Protein 3Q4T (pdb70)

InterPro domains:
  IPR000333 Ser/Thr protein kinase, TGFB receptor [PR00653] (23-42)
  IPR000333 Ser/Thr protein kinase, TGFB receptor [PR00653] (70-88)
  IPR000333 Ser/Thr protein kinase, TGFB receptor [PR00653] (91-114)
  IPR000333 Ser/Thr protein kinase, TGFB receptor [PR00653] (331-352)
  IPR000333 Ser/Thr protein kinase, TGFB receptor [PR00653] (450-469)
  IPR000333 Ser/Thr protein kinase, TGFB receptor [PR00653] (490-512)
  IPR000333 Ser/Thr protein kinase, TGFB receptor [PTHR23255] (9-484)
  IPR000719 Protein kinase domain [PF00069] (200-472)
  IPR000719 Protein kinase domain [PS50011] (192-485)
  IPR000719 Protein kinase domain [SM00220] (192-485)
  IPR008271 Serine/threonine-protein kinase, active site [PS00108] (318-330)
  IPR011009 Protein kinase-like domain superfamily [SSF56112] (180-476)
  IPR045860 Snake toxin-like superfamily [G3DSA:2.10.60.10] (20-118)
  IPR045860 Snake toxin-like superfamily [SSF57302] (26-120)

GO terms:
  GO:0001649 osteoblast differentiation (P, IDA)
  GO:0016361 activin receptor activity, type I (F, IDA)
  GO:0016362 activin receptor activity, type II (F, IDA)
  GO:0001934 positive regulation of protein phosphorylation (P, IMP)
  GO:0030509 BMP signaling pathway (P, IMP)
  GO:0005737 cytoplasm (C, IDA)
  GO:0045648 positive regulation of erythrocyte differentiation (P, IDA)
  GO:0017002 activin receptor activity (F, IDA)
  GO:0032927 positive regulation of activin receptor signaling pathway (P, IDA)
  GO:0005515 protein binding (F, IPI)
  GO:0048185 activin binding (F, IPI)
  GO:0004675 transmembrane receptor protein serine/threonine kinase activity (F, EXP)
  GO:0004675 transmembrane receptor protein serine/threonine kinase activity (F, TAS)
  GO:0005886 plasma membrane (C, TAS)
  GO:0007178 cell surface receptor protein serine/threonine kinase signaling pathway (P, TAS)
  GO:0004674 protein serine/threonine kinase activity (F, EXP)
  GO:0034673 inhibin-betaglycan-ActRII complex (C, IDA)
  GO:0015026 coreceptor activity (F, IDA)
  GO:0030509 BMP signaling pathway (P, IDA)
  GO:0045669 positive regulation of osteoblast differentiation (P, IMP)

Structure (mmCIF, N/CA/C/O backbone):
data_3Q4T
#
_entry.id   3Q4T
#
_cell.length_a   110.100
_cell.length_b   110.100
_cell.length_c   206.911
_cell.angle_alpha   90.00
_cell.angle_beta   90.00
_cell.angle_gamma   120.00
#
_symmetry.space_group_name_H-M   'P 65 2 2'
#
loop_
_entity.id
_entity.type
_entity.pdbx_description
1 polymer 'Activin receptor type-2A'
2 non-polymer 6-[4-(2-piperidin-1-ylethoxy)phenyl]-3-pyridin-4-ylpyrazolo[1,5-a]pyrimidine
3 non-polymer 'SULFATE ION'
4 non-polymer 1,2-ETHANEDIOL
5 non-polymer 'TETRAETHYLENE GLYCOL'
6 water water
#
loop_
_atom_site.group_PDB
_atom_site.id
_atom_site.type_symbol
_atom_site.label_atom_id
_atom_site.label_alt_id
_atom_site.label_comp_id
_atom_site.label_asym_id
_atom_site.label_entity_id
_atom_site.label_seq_id
_atom_site.pdbx_PDB_ins_code
_atom_site.Cartn_x
_atom_site.Cartn_y
_atom_site.Cartn_z
_atom_site.occupancy
_atom_site.B_iso_or_equiv
_atom_site.auth_seq_id
_atom_site.auth_comp_id
_atom_site.auth_asym_id
_atom_site.auth_atom_id
_atom_site.pdbx_PDB_model_num
ATOM 1 N N . LEU A 1 14 ? -47.338 44.067 -24.866 1.00 68.03 -10 LEU A N 1
ATOM 2 C CA . LEU A 1 14 ? -47.685 44.903 -26.059 1.00 67.65 -10 LEU A CA 1
ATOM 3 C C . LEU A 1 14 ? -47.114 46.326 -25.946 1.00 63.39 -10 LEU A C 1
ATOM 4 O O . LEU A 1 14 ? -47.476 47.214 -26.727 1.00 67.10 -10 LEU A O 1
ATOM 6 N N . GLY A 1 15 ? -46.236 46.540 -24.967 1.00 56.83 -9 GLY A N 1
ATOM 7 C CA . GLY A 1 15 ? -45.742 47.883 -24.641 1.00 48.23 -9 GLY A CA 1
ATOM 8 C C . GLY A 1 15 ? -44.333 48.100 -25.141 1.00 39.55 -9 GLY A C 1
ATOM 9 O O . GLY A 1 15 ? -43.387 47.820 -24.434 1.00 32.66 -9 GLY A O 1
ATOM 10 N N . THR A 1 16 ? -44.198 48.563 -26.378 1.00 33.81 -8 THR A N 1
ATOM 11 C CA . THR A 1 16 ? -42.888 48.951 -26.930 1.00 32.83 -8 THR A CA 1
ATOM 12 C C . THR A 1 16 ? -42.590 50.444 -26.681 1.00 29.46 -8 THR A C 1
ATOM 13 O O . THR A 1 16 ? -41.434 50.877 -26.855 1.00 28.45 -8 THR A O 1
ATOM 17 N N . GLU A 1 17 ? -43.630 51.223 -26.344 1.00 20.53 -7 GLU A N 1
ATOM 18 C CA . GLU A 1 17 ? -43.490 52.645 -26.067 1.00 19.99 -7 GLU A CA 1
ATOM 19 C C . GLU A 1 17 ? -43.048 52.898 -24.665 1.00 19.05 -7 GLU A C 1
ATOM 20 O O . GLU A 1 17 ? -43.576 52.294 -23.753 1.00 22.24 -7 GLU A O 1
ATOM 26 N N . ASN A 1 18 ? -42.072 53.798 -24.507 1.00 17.29 -6 ASN A N 1
ATOM 27 C CA . ASN A 1 18 ? -41.609 54.218 -23.203 1.00 17.08 -6 ASN A CA 1
ATOM 28 C C . ASN A 1 18 ? -41.793 55.723 -23.000 1.00 13.43 -6 ASN A C 1
ATOM 29 O O . ASN A 1 18 ? -41.851 56.503 -23.958 1.00 21.12 -6 ASN A O 1
ATOM 34 N N . LEU A 1 19 ? -41.874 56.114 -21.733 1.00 16.61 -5 LEU A N 1
ATOM 35 C CA . LEU A 1 19 ? -41.639 57.507 -21.318 1.00 18.54 -5 LEU A CA 1
ATOM 36 C C . LEU A 1 19 ? -40.132 57.614 -21.093 1.00 19.21 -5 LEU A C 1
ATOM 37 O O . LEU A 1 19 ? -39.431 56.591 -21.022 1.00 20.54 -5 LEU A O 1
ATOM 42 N N . TYR A 1 20 ? -39.630 58.835 -21.012 1.00 17.91 -4 TYR A N 1
ATOM 43 C CA . TYR A 1 20 ? -38.226 59.044 -20.814 1.00 21.67 -4 TYR A CA 1
ATOM 44 C C . TYR A 1 20 ? -38.015 60.034 -19.678 1.00 18.40 -4 TYR A C 1
ATOM 45 O O . TYR A 1 20 ? -38.728 61.025 -19.560 1.00 18.03 -4 TYR A O 1
ATOM 54 N N . PHE A 1 21 ? -37.063 59.683 -18.828 1.00 20.27 -3 PHE A N 1
ATOM 55 C CA . PHE A 1 21 ? -36.645 60.492 -17.709 1.00 22.43 -3 PHE A CA 1
ATOM 56 C C . PHE A 1 21 ? -35.121 60.580 -17.757 1.00 20.04 -3 PHE A C 1
ATOM 57 O O . PHE A 1 21 ? -34.456 59.560 -17.581 1.00 22.19 -3 PHE A O 1
ATOM 65 N N . GLN A 1 22 ? -34.566 61.771 -18.021 1.00 25.32 -2 GLN A N 1
ATOM 66 C CA . GLN A 1 22 ? -33.090 61.942 -18.184 1.00 25.77 -2 GLN A CA 1
ATOM 67 C C . GLN A 1 22 ? -32.514 61.003 -19.230 1.00 26.33 -2 GLN A C 1
ATOM 68 O O . GLN A 1 22 ? -31.551 60.267 -19.005 1.00 24.75 -2 GLN A O 1
ATOM 74 N N . SER A 1 23 ? -33.183 60.978 -20.375 1.00 25.49 -1 SER A N 1
ATOM 75 C CA . SER A 1 23 ? -32.777 60.148 -21.500 1.00 24.94 -1 SER A CA 1
ATOM 76 C C . SER A 1 23 ? -32.904 58.643 -21.263 1.00 24.48 -1 SER A C 1
ATOM 77 O O . SER A 1 23 ? -32.591 57.879 -22.159 1.00 27.40 -1 SER A O 1
ATOM 80 N N . MET A 1 24 ? -33.375 58.208 -20.091 1.00 24.52 0 MET A N 1
ATOM 81 C CA . MET A 1 24 ? -33.548 56.778 -19.813 1.00 18.63 0 MET A CA 1
ATOM 82 C C . MET A 1 24 ? -35.018 56.322 -19.961 1.00 18.00 0 MET A C 1
ATOM 83 O O . MET A 1 24 ? -35.919 57.040 -19.566 1.00 19.22 0 MET A O 1
ATOM 88 N N . PRO A 1 25 ? -35.248 55.114 -20.487 1.00 22.91 191 PRO A N 1
ATOM 89 C CA . PRO A 1 25 ? -36.609 54.629 -20.694 1.00 20.38 191 PRO A CA 1
ATOM 90 C C . PRO A 1 25 ? -37.294 54.274 -19.376 1.00 18.96 191 PRO A C 1
ATOM 91 O O . PRO A 1 25 ? -36.666 53.731 -18.468 1.00 20.11 191 PRO A O 1
ATOM 95 N N . LEU A 1 26 ? -38.574 54.612 -19.280 1.00 19.30 192 LEU A N 1
ATOM 96 C CA . LEU A 1 26 ? -39.367 54.345 -18.084 1.00 19.56 192 LEU A CA 1
ATOM 97 C C . LEU A 1 26 ? -40.757 53.885 -18.474 1.00 17.91 192 LEU A C 1
ATOM 98 O O . LEU A 1 26 ? -41.333 54.392 -19.424 1.00 17.61 192 LEU A O 1
ATOM 103 N N . GLN A 1 27 ? -41.281 52.880 -17.779 1.00 19.28 193 GLN A N 1
ATOM 104 C CA . GLN A 1 27 ? -42.663 52.456 -17.978 1.00 15.99 193 GLN A CA 1
ATOM 105 C C . GLN A 1 27 ? -43.419 52.467 -16.669 1.00 18.35 193 GLN A C 1
ATOM 106 O O . GLN A 1 27 ? -42.947 51.956 -15.675 1.00 19.02 193 GLN A O 1
ATOM 112 N N . LEU A 1 28 ? -44.602 53.067 -16.684 1.00 17.98 194 LEU A N 1
ATOM 113 C CA . LEU A 1 28 ? -45.455 53.078 -15.522 1.00 19.01 194 LEU A CA 1
ATOM 114 C C . LEU A 1 28 ? -46.081 51.698 -15.356 1.00 19.94 194 LEU A C 1
ATOM 115 O O . LEU A 1 28 ? -46.440 51.048 -16.336 1.00 23.20 194 LEU A O 1
ATOM 120 N N . LEU A 1 29 ? -46.174 51.224 -14.136 1.00 21.49 195 LEU A N 1
ATOM 121 C CA A LEU A 1 29 ? -46.807 49.926 -13.853 0.50 22.94 195 LEU A CA 1
ATOM 122 C CA B LEU A 1 29 ? -46.813 49.927 -13.874 0.50 22.21 195 LEU A CA 1
ATOM 123 C C . LEU A 1 29 ? -48.196 50.134 -13.255 1.00 26.03 195 LEU A C 1
ATOM 124 O O . LEU A 1 29 ? -49.229 49.932 -13.920 1.00 27.48 195 LEU A O 1
ATOM 133 N N . GLU A 1 30 ? -48.243 50.589 -12.011 1.00 21.24 196 GLU A N 1
ATOM 134 C CA . GLU A 1 30 ? -49.525 50.683 -11.335 1.00 22.59 196 GLU A CA 1
ATOM 135 C C . GLU A 1 30 ? -49.451 51.740 -10.261 1.00 19.18 196 GLU A C 1
ATOM 136 O O . GLU A 1 30 ? -48.376 52.005 -9.671 1.00 16.46 196 GLU A O 1
ATOM 142 N N . VAL A 1 31 ? -50.583 52.387 -10.037 1.00 17.80 197 VAL A N 1
ATOM 143 C CA . VAL A 1 31 ? -50.691 53.383 -8.995 1.00 22.02 197 VAL A CA 1
ATOM 144 C C . VAL A 1 31 ? -50.817 52.589 -7.695 1.00 25.33 197 VAL A C 1
ATOM 145 O O . VAL A 1 31 ? -51.704 51.772 -7.581 1.00 27.44 197 VAL A O 1
ATOM 149 N N . LYS A 1 32 ? -49.950 52.879 -6.727 1.00 28.44 198 LYS A N 1
ATOM 150 C CA . LYS A 1 32 ? -49.829 52.077 -5.480 1.00 27.74 198 LYS A CA 1
ATOM 151 C C . LYS A 1 32 ? -50.282 52.863 -4.253 1.00 29.07 198 LYS A C 1
ATOM 152 O O . LYS A 1 32 ? -50.701 52.275 -3.275 1.00 33.07 198 LYS A O 1
ATOM 158 N N . ALA A 1 33 ? -50.168 54.184 -4.284 1.00 31.82 199 ALA A N 1
ATOM 159 C CA . ALA A 1 33 ? -50.493 54.996 -3.108 1.00 37.33 199 ALA A CA 1
ATOM 160 C C . ALA A 1 33 ? -50.981 56.375 -3.512 1.00 37.52 199 ALA A C 1
ATOM 161 O O . ALA A 1 33 ? -50.688 56.862 -4.634 1.00 33.33 199 ALA A O 1
ATOM 163 N N . ARG A 1 34 ? -51.744 56.971 -2.590 1.00 33.60 200 ARG A N 1
ATOM 164 C CA . ARG A 1 34 ? -52.367 58.254 -2.768 1.00 41.99 200 ARG A CA 1
ATOM 165 C C . ARG A 1 34 ? -51.711 59.154 -1.745 1.00 44.53 200 ARG A C 1
ATOM 166 O O . ARG A 1 34 ? -51.877 58.980 -0.529 1.00 47.24 200 ARG A O 1
ATOM 174 N N . GLY A 1 35 ? -50.915 60.084 -2.225 1.00 45.52 201 GLY A N 1
ATOM 175 C CA . GLY A 1 35 ? -50.231 60.994 -1.335 1.00 48.43 201 GLY A CA 1
ATOM 176 C C . GLY A 1 35 ? -51.202 62.063 -0.893 1.00 47.15 201 GLY A C 1
ATOM 177 O O . GLY A 1 35 ? -52.284 62.245 -1.477 1.00 41.77 201 GLY A O 1
ATOM 178 N N . ARG A 1 36 ? -50.806 62.770 0.152 1.00 50.12 202 ARG A N 1
ATOM 179 C CA . ARG A 1 36 ? -51.432 64.034 0.481 1.00 52.83 202 ARG A CA 1
ATOM 180 C C . ARG A 1 36 ? -51.503 64.882 -0.799 1.00 50.26 202 ARG A C 1
ATOM 181 O O . ARG A 1 36 ? -52.558 65.457 -1.126 1.00 47.71 202 ARG A O 1
ATOM 189 N N . PHE A 1 37 ? -50.375 64.895 -1.536 1.00 43.89 203 PHE A N 1
ATOM 190 C CA . PHE A 1 37 ? -50.143 65.831 -2.637 1.00 39.36 203 PHE A CA 1
ATOM 191 C C . PHE A 1 37 ? -49.925 65.244 -4.041 1.00 40.04 203 PHE A C 1
ATOM 192 O O . PHE A 1 37 ? -50.033 65.967 -5.023 1.00 38.91 203 PHE A O 1
ATOM 200 N N . GLY A 1 38 ? -49.598 63.967 -4.151 1.00 37.42 204 GLY A N 1
ATOM 201 C CA . GLY A 1 38 ? -49.605 63.312 -5.462 1.00 37.44 204 GLY A CA 1
ATOM 202 C C . GLY A 1 38 ? -49.984 61.846 -5.376 1.00 32.32 204 GLY A C 1
ATOM 203 O O . GLY A 1 38 ? -50.134 61.324 -4.262 1.00 28.22 204 GLY A O 1
ATOM 204 N N . CYS A 1 39 ? -50.176 61.211 -6.545 1.00 24.08 205 CYS A N 1
ATOM 205 C CA A CYS A 1 39 ? -50.307 59.777 -6.609 0.50 20.70 205 CYS A CA 1
ATOM 206 C CA B CYS A 1 39 ? -50.318 59.774 -6.660 0.50 20.88 205 CYS A CA 1
ATOM 207 C C . CYS A 1 39 ? -48.921 59.215 -6.805 1.00 22.24 205 CYS A C 1
ATOM 208 O O . CYS A 1 39 ? -48.090 59.848 -7.418 1.00 22.34 205 CYS A O 1
ATOM 213 N N . VAL A 1 40 ? -48.681 58.035 -6.243 1.00 18.92 206 VAL A N 1
ATOM 214 C CA . VAL A 1 40 ? -47.413 57.338 -6.331 1.00 21.94 206 VAL A CA 1
ATOM 215 C C . VAL A 1 40 ? -47.535 56.083 -7.215 1.00 20.49 206 VAL A C 1
ATOM 216 O O . VAL A 1 40 ? -48.311 55.157 -6.935 1.00 18.72 206 VAL A O 1
ATOM 220 N N . TRP A 1 41 ? -46.717 56.038 -8.253 1.00 19.80 207 TRP A N 1
ATOM 221 C CA . TRP A 1 41 ? -46.714 54.902 -9.192 1.00 18.74 207 TRP A CA 1
ATOM 222 C C . TRP A 1 41 ? -45.521 54.045 -8.924 1.00 17.53 207 TRP A C 1
ATOM 223 O O . TRP A 1 41 ? -44.418 54.581 -8.716 1.00 16.34 207 TRP A O 1
ATOM 234 N N . LYS A 1 42 ? -45.711 52.739 -8.972 1.00 17.45 208 LYS A N 1
ATOM 235 C CA . LYS A 1 42 ? -44.596 51.804 -9.181 1.00 16.89 208 LYS A CA 1
ATOM 236 C C . LYS A 1 42 ? -44.256 51.897 -10.672 1.00 17.61 208 LYS A C 1
ATOM 237 O O . LYS A 1 42 ? -45.165 51.935 -11.520 1.00 18.06 208 LYS A O 1
ATOM 243 N N . ALA A 1 43 ? -42.986 51.983 -11.002 1.00 16.31 209 ALA A N 1
ATOM 244 C CA . ALA A 1 43 ? -42.579 52.127 -12.394 1.00 14.59 209 ALA A CA 1
ATOM 245 C C . ALA A 1 43 ? -41.290 51.368 -12.558 1.00 15.97 209 ALA A C 1
ATOM 246 O O . ALA A 1 43 ? -40.656 51.053 -11.578 1.00 15.88 209 ALA A O 1
ATOM 248 N N . GLN A 1 44 ? -40.892 51.118 -13.798 1.00 14.95 210 GLN A N 1
ATOM 249 C CA . GLN A 1 44 ? -39.615 50.563 -14.078 1.00 16.95 210 GLN A CA 1
ATOM 250 C C . GLN A 1 44 ? -38.809 51.627 -14.837 1.00 16.46 210 GLN A C 1
ATOM 251 O O . GLN A 1 44 ? -39.176 52.051 -15.926 1.00 17.03 210 GLN A O 1
ATOM 257 N N . LEU A 1 45 ? -37.656 51.955 -14.289 1.00 21.60 211 LEU A N 1
ATOM 258 C CA . LEU A 1 45 ? -36.725 52.856 -14.947 1.00 17.30 211 LEU A CA 1
ATOM 259 C C . LEU A 1 45 ? -35.472 52.028 -15.287 1.00 24.81 211 LEU A C 1
ATOM 260 O O . LEU A 1 45 ? -34.831 51.424 -14.407 1.00 20.78 211 LEU A O 1
ATOM 265 N N . LEU A 1 46 ? -35.133 52.005 -16.560 1.00 24.14 212 LEU A N 1
ATOM 266 C CA . LEU A 1 46 ? -34.146 51.058 -17.084 1.00 29.28 212 LEU A CA 1
ATOM 267 C C . LEU A 1 46 ? -34.538 49.654 -16.656 1.00 28.75 212 LEU A C 1
ATOM 268 O O . LEU A 1 46 ? -35.564 49.131 -17.132 1.00 27.50 212 LEU A O 1
ATOM 273 N N . ASN A 1 47 ? -33.758 49.066 -15.758 1.00 29.49 213 ASN A N 1
ATOM 274 C CA . ASN A 1 47 ? -33.973 47.709 -15.299 1.00 34.15 213 ASN A CA 1
ATOM 275 C C . ASN A 1 47 ? -34.212 47.617 -13.791 1.00 34.58 213 ASN A C 1
ATOM 276 O O . ASN A 1 47 ? -33.965 46.594 -13.171 1.00 34.52 213 ASN A O 1
ATOM 281 N N . GLU A 1 48 ? -34.713 48.693 -13.208 1.00 31.29 214 GLU A N 1
ATOM 282 C CA . GLU A 1 48 ? -34.980 48.732 -11.781 1.00 30.74 214 GLU A CA 1
ATOM 283 C C . GLU A 1 48 ? -36.358 49.317 -11.537 1.00 23.02 214 GLU A C 1
ATOM 284 O O . GLU A 1 48 ? -36.827 50.131 -12.314 1.00 22.73 214 GLU A O 1
ATOM 290 N N . TYR A 1 49 ? -37.004 48.897 -10.447 1.00 25.90 215 TYR A N 1
ATOM 291 C CA . TYR A 1 49 ? -38.269 49.495 -10.066 1.00 22.28 215 TYR A CA 1
ATOM 292 C C . TYR A 1 49 ? -37.992 50.795 -9.305 1.00 25.42 215 TYR A C 1
ATOM 293 O O . TYR A 1 49 ? -37.108 50.888 -8.435 1.00 25.01 215 TYR A O 1
ATOM 302 N N . VAL A 1 50 ? -38.769 51.804 -9.618 1.00 18.51 216 VAL A N 1
ATOM 303 C CA . VAL A 1 50 ? -38.733 53.055 -8.879 1.00 17.75 216 VAL A CA 1
ATOM 304 C C . VAL A 1 50 ? -40.159 53.540 -8.573 1.00 14.02 216 VAL A C 1
ATOM 305 O O . VAL A 1 50 ? -41.093 52.992 -9.096 1.00 20.02 216 VAL A O 1
ATOM 309 N N . ALA A 1 51 ? -40.287 54.550 -7.714 1.00 18.05 217 ALA A N 1
ATOM 310 C CA . ALA A 1 51 ? -41.564 55.200 -7.429 1.00 16.36 217 ALA A CA 1
ATOM 311 C C . ALA A 1 51 ? -41.559 56.559 -8.119 1.00 18.00 217 ALA A C 1
ATOM 312 O O . ALA A 1 51 ? -40.632 57.338 -7.916 1.00 20.73 217 ALA A O 1
ATOM 314 N N . VAL A 1 52 ? -42.623 56.857 -8.867 1.00 17.79 218 VAL A N 1
ATOM 315 C CA . VAL A 1 52 ? -42.836 58.156 -9.492 1.00 15.48 218 VAL A CA 1
ATOM 316 C C . VAL A 1 52 ? -44.022 58.800 -8.854 1.00 17.71 218 VAL A C 1
ATOM 317 O O . VAL A 1 52 ? -45.147 58.314 -8.994 1.00 21.51 218 VAL A O 1
ATOM 321 N N . LYS A 1 53 ? -43.766 59.885 -8.121 1.00 18.75 219 LYS A N 1
ATOM 322 C CA . LYS A 1 53 ? -44.818 60.616 -7.466 1.00 19.23 219 LYS A CA 1
ATOM 323 C C . LYS A 1 53 ? -45.188 61.783 -8.372 1.00 19.02 219 LYS A C 1
ATOM 324 O O . LYS A 1 53 ? -44.345 62.577 -8.762 1.00 17.47 219 LYS A O 1
ATOM 330 N N . ILE A 1 54 ? -46.454 61.813 -8.775 1.00 18.37 220 ILE A N 1
ATOM 331 C CA . ILE A 1 54 ? -46.959 62.789 -9.705 1.00 19.34 220 ILE A CA 1
ATOM 332 C C . ILE A 1 54 ? -47.927 63.718 -8.997 1.00 24.85 220 ILE A C 1
ATOM 333 O O . ILE A 1 54 ? -48.909 63.241 -8.384 1.00 22.29 220 ILE A O 1
ATOM 338 N N . PHE A 1 55 ? -47.613 65.015 -9.050 1.00 19.92 221 PHE A N 1
ATOM 339 C CA . PHE A 1 55 ? -48.361 66.074 -8.406 1.00 21.85 221 PHE A CA 1
ATOM 340 C C . PHE A 1 55 ? -49.077 66.857 -9.503 1.00 27.70 221 PHE A C 1
ATOM 341 O O . PHE A 1 55 ? -48.498 67.110 -10.565 1.00 28.32 221 PHE A O 1
ATOM 349 N N . PRO A 1 56 ? -50.338 67.248 -9.267 1.00 26.50 222 PRO A N 1
ATOM 350 C CA . PRO A 1 56 ? -50.910 68.233 -10.187 1.00 29.75 222 PRO A CA 1
ATOM 351 C C . PRO A 1 56 ? -50.240 69.574 -9.984 1.00 31.18 222 PRO A C 1
ATOM 352 O O . PRO A 1 56 ? -49.713 69.837 -8.899 1.00 27.69 222 PRO A O 1
ATOM 356 N N . ILE A 1 57 ? -50.328 70.429 -10.992 1.00 32.11 223 ILE A N 1
ATOM 357 C CA . ILE A 1 57 ? -49.707 71.767 -10.989 1.00 31.67 223 ILE A CA 1
ATOM 358 C C . ILE A 1 57 ? -50.128 72.653 -9.809 1.00 36.82 223 ILE A C 1
ATOM 359 O O . ILE A 1 57 ? -49.319 73.428 -9.261 1.00 34.75 223 ILE A O 1
ATOM 364 N N . GLN A 1 58 ? -51.362 72.487 -9.359 1.00 37.10 224 GLN A N 1
ATOM 365 C CA . GLN A 1 58 ? -51.853 73.253 -8.207 1.00 39.51 224 GLN A CA 1
ATOM 366 C C . GLN A 1 58 ? -51.144 72.916 -6.896 1.00 35.42 224 GLN A C 1
ATOM 367 O O . GLN A 1 58 ? -51.166 73.719 -5.951 1.00 32.98 224 GLN A O 1
ATOM 373 N N . ASP A 1 59 ? -50.525 71.740 -6.821 1.00 31.21 225 ASP A N 1
ATOM 374 C CA A ASP A 1 59 ? -49.668 71.355 -5.692 0.60 31.75 225 ASP A CA 1
ATOM 375 C CA B ASP A 1 59 ? -49.667 71.466 -5.661 0.40 32.06 225 ASP A CA 1
ATOM 376 C C . ASP A 1 59 ? -48.167 71.548 -5.955 1.00 32.04 225 ASP A C 1
ATOM 377 O O . ASP A 1 59 ? -47.326 70.797 -5.384 1.00 24.93 225 ASP A O 1
ATOM 386 N N . LYS A 1 60 ? -47.822 72.519 -6.796 1.00 28.57 226 LYS A N 1
ATOM 387 C CA . LYS A 1 60 ? -46.416 72.828 -7.116 1.00 27.04 226 LYS A CA 1
ATOM 388 C C . LYS A 1 60 ? -45.598 73.183 -5.892 1.00 30.78 226 LYS A C 1
ATOM 389 O O . LYS A 1 60 ? -44.393 72.878 -5.835 1.00 29.74 226 LYS A O 1
ATOM 395 N N . GLN A 1 61 ? -46.234 73.808 -4.909 1.00 27.06 227 GLN A N 1
ATOM 396 C CA . GLN A 1 61 ? -45.510 74.258 -3.714 1.00 29.56 227 GLN A CA 1
ATOM 397 C C . GLN A 1 61 ? -44.946 73.093 -2.913 1.00 26.14 227 GLN A C 1
ATOM 398 O O . GLN A 1 61 ? -43.830 73.182 -2.400 1.00 24.82 227 GLN A O 1
ATOM 404 N N . SER A 1 62 ? -45.711 72.006 -2.813 1.00 22.58 228 SER A N 1
ATOM 405 C CA . SER A 1 62 ? -45.288 70.833 -2.065 1.00 24.69 228 SER A CA 1
ATOM 406 C C . SER A 1 62 ? -44.234 70.024 -2.824 1.00 18.48 228 SER A C 1
ATOM 407 O O . SER A 1 62 ? -43.298 69.539 -2.224 1.00 19.31 228 SER A O 1
ATOM 410 N N . TRP A 1 63 ? -44.429 69.861 -4.128 1.00 18.22 229 TRP A N 1
ATOM 411 C CA . TRP A 1 63 ? -43.408 69.308 -4.999 1.00 19.29 229 TRP A CA 1
ATOM 412 C C . TRP A 1 63 ? -42.098 70.061 -4.887 1.00 22.23 229 TRP A C 1
ATOM 413 O O . TRP A 1 63 ? -41.052 69.462 -4.649 1.00 20.49 229 TRP A O 1
ATOM 424 N N . GLN A 1 64 ? -42.164 71.379 -5.016 1.00 22.30 230 GLN A N 1
ATOM 425 C CA . GLN A 1 64 ? -40.976 72.238 -4.859 1.00 19.05 230 GLN A CA 1
ATOM 426 C C . GLN A 1 64 ? -40.288 72.116 -3.498 1.00 23.19 230 GLN A C 1
ATOM 427 O O . GLN A 1 64 ? -39.039 72.059 -3.394 1.00 18.17 230 GLN A O 1
ATOM 433 N N . ASN A 1 65 ? -41.106 72.063 -2.457 1.00 21.25 231 ASN A N 1
ATOM 434 C CA . ASN A 1 65 ? -40.621 71.854 -1.113 1.00 22.66 231 ASN A CA 1
ATOM 435 C C . ASN A 1 65 ? -39.876 70.513 -0.974 1.00 19.25 231 ASN A C 1
ATOM 436 O O . ASN A 1 65 ? -38.771 70.475 -0.491 1.00 20.58 231 ASN A O 1
ATOM 441 N N . GLU A 1 66 ? -40.458 69.436 -1.447 1.00 19.18 232 GLU A N 1
ATOM 442 C CA . GLU A 1 66 ? -39.806 68.149 -1.336 1.00 23.18 232 GLU A CA 1
ATOM 443 C C . GLU A 1 66 ? -38.469 68.061 -2.144 1.00 20.41 232 GLU A C 1
ATOM 444 O O . GLU A 1 66 ? -37.420 67.553 -1.652 1.00 20.01 232 GLU A O 1
ATOM 450 N N . TYR A 1 67 ? -38.504 68.635 -3.344 1.00 19.04 233 TYR A N 1
ATOM 451 C CA . TYR A 1 67 ? -37.326 68.806 -4.195 1.00 20.04 233 TYR A CA 1
ATOM 452 C C . TYR A 1 67 ? -36.235 69.648 -3.499 1.00 21.52 233 TYR A C 1
ATOM 453 O O . TYR A 1 67 ? -35.069 69.262 -3.441 1.00 16.73 233 TYR A O 1
ATOM 462 N N . GLU A 1 68 ? -36.617 70.767 -2.922 1.00 18.66 234 GLU A N 1
ATOM 463 C CA . GLU A 1 68 ? -35.681 71.569 -2.161 1.00 21.55 234 GLU A CA 1
ATOM 464 C C . GLU A 1 68 ? -35.091 70.816 -0.991 1.00 21.55 234 GLU A C 1
ATOM 465 O O . GLU A 1 68 ? -33.881 70.858 -0.767 1.00 23.99 234 GLU A O 1
ATOM 471 N N . VAL A 1 69 ? -35.930 70.103 -0.247 1.00 20.14 235 VAL A N 1
ATOM 472 C CA . VAL A 1 69 ? -35.414 69.356 0.897 1.00 19.32 235 VAL A CA 1
ATOM 473 C C . VAL A 1 69 ? -34.442 68.288 0.425 1.00 18.22 235 VAL A C 1
ATOM 474 O O . VAL A 1 69 ? -33.350 68.143 0.962 1.00 23.62 235 VAL A O 1
ATOM 478 N N . TYR A 1 70 ? -34.800 67.551 -0.618 1.00 19.36 236 TYR A N 1
ATOM 479 C CA . TYR A 1 70 ? -33.913 66.531 -1.074 1.00 18.75 236 TYR A CA 1
ATOM 480 C C . TYR A 1 70 ? -32.670 67.124 -1.699 1.00 19.36 236 TYR A C 1
ATOM 481 O O . TYR A 1 70 ? -31.687 66.414 -1.888 1.00 26.63 236 TYR A O 1
ATOM 490 N N . SER A 1 71 ? -32.681 68.419 -1.986 1.00 22.48 237 SER A N 1
ATOM 491 C CA . SER A 1 71 ? -31.510 69.078 -2.550 1.00 20.41 237 SER A CA 1
ATOM 492 C C . SER A 1 71 ? -30.557 69.611 -1.500 1.00 25.64 237 SER A C 1
ATOM 493 O O . SER A 1 71 ? -29.491 70.106 -1.833 1.00 22.87 237 SER A O 1
ATOM 496 N N . LEU A 1 72 ? -30.901 69.474 -0.228 1.00 23.25 238 LEU A N 1
ATOM 497 C CA . LEU A 1 72 ? -30.079 70.026 0.839 1.00 24.88 238 LEU A CA 1
ATOM 498 C C . LEU A 1 72 ? -28.863 69.127 1.005 1.00 23.73 238 LEU A C 1
ATOM 499 O O . LEU A 1 72 ? -28.927 67.972 0.684 1.00 18.53 238 LEU A O 1
ATOM 504 N N . PRO A 1 73 ? -27.746 69.664 1.506 1.00 23.10 239 PRO A N 1
ATOM 505 C CA . PRO A 1 73 ? -26.580 68.859 1.793 1.00 24.89 239 PRO A CA 1
ATOM 506 C C . PRO A 1 73 ? -26.862 67.671 2.723 1.00 23.27 239 PRO A C 1
ATOM 507 O O . PRO A 1 73 ? -27.561 67.798 3.723 1.00 21.49 239 PRO A O 1
ATOM 511 N N . GLY A 1 74 ? -26.292 66.528 2.384 1.00 22.80 240 GLY A N 1
ATOM 512 C CA . GLY A 1 74 ? -26.327 65.394 3.263 1.00 20.10 240 GLY A CA 1
ATOM 513 C C . GLY A 1 74 ? -27.607 64.579 3.208 1.00 23.28 240 GLY A C 1
ATOM 514 O O . GLY A 1 74 ? -27.760 63.689 4.017 1.00 20.43 240 GLY A O 1
ATOM 515 N N . MET A 1 75 ? -28.497 64.848 2.252 1.00 16.63 241 MET A N 1
ATOM 516 C CA . MET A 1 75 ? -29.794 64.158 2.197 1.00 23.72 241 MET A CA 1
ATOM 517 C C . MET A 1 75 ? -29.773 62.857 1.370 1.00 23.52 241 MET A C 1
ATOM 518 O O . MET A 1 75 ? -30.598 62.629 0.470 1.00 30.28 241 MET A O 1
ATOM 523 N N . LYS A 1 76 ? -28.794 62.025 1.712 1.00 22.16 242 LYS A N 1
ATOM 524 C CA . LYS A 1 76 ? -28.674 60.659 1.316 1.00 17.75 242 LYS A CA 1
ATOM 525 C C . LYS A 1 76 ? -28.259 59.882 2.558 1.00 23.36 242 LYS A C 1
ATOM 526 O O . LYS A 1 76 ? -27.230 60.217 3.172 1.00 22.89 242 LYS A O 1
ATOM 532 N N . HIS A 1 77 ? -29.038 58.854 2.916 1.00 19.00 243 HIS A N 1
ATOM 533 C CA . HIS A 1 77 ? -28.857 58.133 4.183 1.00 18.64 243 HIS A CA 1
ATOM 534 C C . HIS A 1 77 ? -29.724 56.875 4.119 1.00 21.66 243 HIS A C 1
ATOM 535 O O . HIS A 1 77 ? -30.823 56.928 3.534 1.00 17.37 243 HIS A O 1
ATOM 542 N N . GLU A 1 78 ? -29.223 55.732 4.637 1.00 17.79 244 GLU A N 1
ATOM 543 C CA . GLU A 1 78 ? -29.993 54.475 4.584 1.00 20.21 244 GLU A CA 1
ATOM 544 C C . GLU A 1 78 ? -31.457 54.646 5.080 1.00 24.64 244 GLU A C 1
ATOM 545 O O . GLU A 1 78 ? -32.357 53.923 4.641 1.00 18.50 244 GLU A O 1
ATOM 551 N N . ASN A 1 79 ? -31.666 55.556 6.034 1.00 21.13 245 ASN A N 1
ATOM 552 C CA . ASN A 1 79 ? -32.959 55.730 6.663 1.00 17.76 245 ASN A CA 1
ATOM 553 C C . ASN A 1 79 ? -33.724 56.983 6.192 1.00 22.01 245 ASN A C 1
ATOM 554 O O . ASN A 1 79 ? -34.715 57.404 6.803 1.00 18.46 245 ASN A O 1
ATOM 559 N N . ILE A 1 80 ? -33.351 57.483 5.017 1.00 19.83 246 ILE A N 1
ATOM 560 C CA . ILE A 1 80 ? -34.124 58.481 4.317 1.00 18.88 246 ILE A CA 1
ATOM 561 C C . ILE A 1 80 ? -34.427 57.934 2.910 1.00 17.67 246 ILE A C 1
ATOM 562 O O . ILE A 1 80 ? -33.540 57.418 2.241 1.00 17.48 246 ILE A O 1
ATOM 567 N N . LEU A 1 81 ? -35.701 57.937 2.515 1.00 17.26 247 LEU A N 1
ATOM 568 C CA . LEU A 1 81 ? -36.110 57.391 1.232 1.00 16.54 247 LEU A CA 1
ATOM 569 C C . LEU A 1 81 ? -35.242 58.052 0.156 1.00 16.88 247 LEU A C 1
ATOM 570 O O . LEU A 1 81 ? -35.061 59.283 0.134 1.00 20.77 247 LEU A O 1
ATOM 575 N N . GLN A 1 82 ? -34.663 57.216 -0.705 1.00 17.55 248 GLN A N 1
ATOM 576 C CA . GLN A 1 82 ? -33.652 57.651 -1.614 1.00 20.58 248 GLN A CA 1
ATOM 577 C C . GLN A 1 82 ? -34.218 58.431 -2.773 1.00 18.38 248 GLN A C 1
ATOM 578 O O . GLN A 1 82 ? -34.985 57.891 -3.537 1.00 18.46 248 GLN A O 1
ATOM 584 N N . PHE A 1 83 ? -33.787 59.681 -2.910 1.00 16.29 249 PHE A N 1
ATOM 585 C CA . PHE A 1 83 ? -34.119 60.517 -4.041 1.00 18.76 249 PHE A CA 1
ATOM 586 C C . PHE A 1 83 ? -33.377 60.119 -5.317 1.00 14.93 249 PHE A C 1
ATOM 587 O O . PHE A 1 83 ? -32.163 59.774 -5.302 1.00 16.06 249 PHE A O 1
ATOM 595 N N . ILE A 1 84 ? -34.117 60.145 -6.420 1.00 12.37 250 ILE A N 1
ATOM 596 C CA . ILE A 1 84 ? -33.552 59.854 -7.737 1.00 19.99 250 ILE A CA 1
ATOM 597 C C . ILE A 1 84 ? -33.535 61.093 -8.629 1.00 21.79 250 ILE A C 1
ATOM 598 O O . ILE A 1 84 ? -32.529 61.385 -9.275 1.00 20.18 250 ILE A O 1
ATOM 603 N N . GLY A 1 85 ? -34.635 61.823 -8.656 1.00 18.52 251 GLY A N 1
ATOM 604 C CA . GLY A 1 85 ? -34.724 63.051 -9.424 1.00 18.19 251 GLY A CA 1
ATOM 605 C C . GLY A 1 85 ? -36.134 63.624 -9.406 1.00 21.45 251 GLY A C 1
ATOM 606 O O . GLY A 1 85 ? -37.075 62.992 -8.875 1.00 20.87 251 GLY A O 1
ATOM 607 N N . ALA A 1 86 ? -36.248 64.839 -9.915 1.00 18.22 252 ALA A N 1
ATOM 608 C CA . ALA A 1 86 ? -37.534 65.606 -10.036 1.00 21.98 252 ALA A CA 1
ATOM 609 C C . ALA A 1 86 ? -37.480 66.493 -11.263 1.00 21.80 252 ALA A C 1
ATOM 610 O O . ALA A 1 86 ? -36.409 66.984 -11.616 1.00 21.25 252 ALA A O 1
ATOM 612 N N . GLU A 1 87 ? -38.641 66.723 -11.868 1.00 18.19 253 GLU A N 1
ATOM 613 C CA . GLU A 1 87 ? -38.781 67.415 -13.147 1.00 26.28 253 GLU A CA 1
ATOM 614 C C . GLU A 1 87 ? -40.225 67.870 -13.293 1.00 21.74 253 GLU A C 1
ATOM 615 O O . GLU A 1 87 ? -41.122 67.118 -12.921 1.00 20.65 253 GLU A O 1
ATOM 621 N N . LYS A 1 88 ? -40.438 69.047 -13.887 1.00 21.24 254 LYS A N 1
ATOM 622 C CA . LYS A 1 88 ? -41.714 69.428 -14.476 1.00 22.87 254 LYS A CA 1
ATOM 623 C C . LYS A 1 88 ? -41.873 68.743 -15.824 1.00 24.62 254 LYS A C 1
ATOM 624 O O . LYS A 1 88 ? -40.926 68.704 -16.595 1.00 31.72 254 LYS A O 1
ATOM 630 N N . ARG A 1 89 ? -43.063 68.237 -16.105 1.00 24.62 255 ARG A N 1
ATOM 631 C CA . ARG A 1 89 ? -43.304 67.448 -17.303 1.00 28.11 255 ARG A CA 1
ATOM 632 C C . ARG A 1 89 ? -44.374 68.133 -18.139 1.00 30.92 255 ARG A C 1
ATOM 633 O O . ARG A 1 89 ? -45.266 68.806 -17.594 1.00 30.99 255 ARG A O 1
ATOM 641 N N . GLY A 1 90 ? -44.320 67.933 -19.446 1.00 29.17 256 GLY A N 1
ATOM 642 C CA . GLY A 1 90 ? -45.452 68.254 -20.301 1.00 34.50 256 GLY A CA 1
ATOM 643 C C . GLY A 1 90 ? -45.292 69.618 -20.938 1.00 41.15 256 GLY A C 1
ATOM 644 O O . GLY A 1 90 ? -44.208 70.178 -20.966 1.00 45.30 256 GLY A O 1
ATOM 645 N N . THR A 1 91 ? -46.398 70.157 -21.426 1.00 50.54 257 THR A N 1
ATOM 646 C CA . THR A 1 91 ? -46.409 71.463 -22.080 1.00 60.68 257 THR A CA 1
ATOM 647 C C . THR A 1 91 ? -46.807 72.525 -21.065 1.00 65.63 257 THR A C 1
ATOM 648 O O . THR A 1 91 ? -47.507 72.211 -20.101 1.00 66.79 257 THR A O 1
ATOM 652 N N . SER A 1 92 ? -46.364 73.770 -21.271 1.00 68.33 258 SER A N 1
ATOM 653 C CA . SER A 1 92 ? -46.725 74.870 -20.368 1.00 69.85 258 SER A CA 1
ATOM 654 C C . SER A 1 92 ? -48.263 75.023 -20.292 1.00 70.13 258 SER A C 1
ATOM 655 O O . SER A 1 92 ? -48.800 75.575 -19.329 1.00 71.32 258 SER A O 1
ATOM 658 N N . VAL A 1 93 ? -48.964 74.491 -21.287 1.00 69.16 259 VAL A N 1
ATOM 659 C CA . VAL A 1 93 ? -50.408 74.317 -21.194 1.00 69.61 259 VAL A CA 1
ATOM 660 C C . VAL A 1 93 ? -50.778 73.212 -20.186 1.00 69.28 259 VAL A C 1
ATOM 661 O O . VAL A 1 93 ? -51.583 73.444 -19.276 1.00 70.02 259 VAL A O 1
ATOM 665 N N . ASP A 1 94 ? -50.178 72.025 -20.358 1.00 64.94 260 ASP A N 1
ATOM 666 C CA . ASP A 1 94 ? -50.603 70.776 -19.686 1.00 60.09 260 ASP A CA 1
ATOM 667 C C . ASP A 1 94 ? -49.456 70.135 -18.861 1.00 50.86 260 ASP A C 1
ATOM 668 O O . ASP A 1 94 ? -48.734 69.257 -19.344 1.00 47.72 260 ASP A O 1
ATOM 673 N N . VAL A 1 95 ? -49.316 70.586 -17.617 1.00 43.54 261 VAL A N 1
ATOM 674 C CA . VAL A 1 95 ? -48.120 70.325 -16.800 1.00 40.86 261 VAL A CA 1
ATOM 675 C C . VAL A 1 95 ? -48.401 69.304 -15.690 1.00 37.06 261 VAL A C 1
ATOM 676 O O . VAL A 1 95 ? -49.450 69.346 -15.057 1.00 38.66 261 VAL A O 1
ATOM 680 N N . ASP A 1 96 ? -47.475 68.374 -15.501 1.00 33.29 262 ASP A N 1
ATOM 681 C CA . ASP A 1 96 ? -47.405 67.536 -14.300 1.00 34.41 262 ASP A CA 1
ATOM 682 C C . ASP A 1 96 ? -46.040 67.732 -13.675 1.00 24.13 262 ASP A C 1
ATOM 683 O O . ASP A 1 96 ? -45.109 68.111 -14.373 1.00 24.79 262 ASP A O 1
ATOM 688 N N . LEU A 1 97 ? -45.929 67.441 -12.389 1.00 23.47 263 LEU A N 1
ATOM 689 C CA . LEU A 1 97 ? -44.640 67.522 -11.648 1.00 17.49 263 LEU A CA 1
ATOM 690 C C . LEU A 1 97 ? -44.310 66.119 -11.176 1.00 21.72 263 LEU A C 1
ATOM 691 O O . LEU A 1 97 ? -45.190 65.437 -10.621 1.00 24.51 263 LEU A O 1
ATOM 696 N N . TRP A 1 98 ? -43.073 65.661 -11.410 1.00 21.97 264 TRP A N 1
ATOM 697 C CA . TRP A 1 98 ? -42.684 64.310 -11.041 1.00 18.57 264 TRP A CA 1
ATOM 698 C C . TRP A 1 98 ? -41.590 64.376 -10.018 1.00 18.31 264 TRP A C 1
ATOM 699 O O . TRP A 1 98 ? -40.685 65.250 -10.068 1.00 15.04 264 TRP A O 1
ATOM 710 N N . LEU A 1 99 ? -41.659 63.462 -9.051 1.00 20.68 265 LEU A N 1
ATOM 711 C CA . LEU A 1 99 ? -40.545 63.280 -8.130 1.00 20.10 265 LEU A CA 1
ATOM 712 C C . LEU A 1 99 ? -40.334 61.796 -8.033 1.00 20.50 265 LEU A C 1
ATOM 713 O O . LEU A 1 99 ? -41.254 61.071 -7.696 1.00 18.20 265 LEU A O 1
ATOM 718 N N . ILE A 1 100 ? -39.128 61.352 -8.381 1.00 14.07 266 ILE A N 1
ATOM 719 C CA . ILE A 1 100 ? -38.807 59.920 -8.461 1.00 17.43 266 ILE A CA 1
ATOM 720 C C . ILE A 1 100 ? -37.898 59.556 -7.296 1.00 17.43 266 ILE A C 1
ATOM 721 O O . ILE A 1 100 ? -36.919 60.271 -6.998 1.00 16.13 266 ILE A O 1
ATOM 726 N N . THR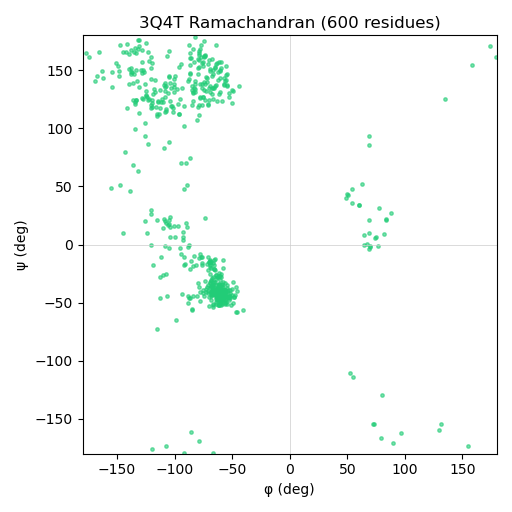 A 1 101 ? -38.261 58.460 -6.629 1.00 17.84 267 THR A N 1
ATOM 727 C CA . THR A 1 101 ? -37.515 57.933 -5.519 1.00 20.57 267 THR A CA 1
ATOM 728 C C . THR A 1 101 ? -37.333 56.467 -5.731 1.00 13.74 267 THR A C 1
ATOM 729 O O . THR A 1 101 ? -37.907 55.916 -6.649 1.00 15.77 267 THR A O 1
ATOM 733 N N . ALA A 1 102 ? -36.593 55.810 -4.851 1.00 16.45 268 ALA A N 1
ATOM 734 C CA . ALA A 1 102 ? -36.565 54.336 -4.813 1.00 19.38 268 ALA A CA 1
ATOM 735 C C . ALA A 1 102 ? -37.986 53.828 -4.514 1.00 17.80 268 ALA A C 1
ATOM 736 O O . ALA A 1 102 ? -38.799 54.568 -3.963 1.00 16.80 268 ALA A O 1
ATOM 738 N N . PHE A 1 103 ? -38.247 52.579 -4.912 1.00 18.32 269 PHE A N 1
ATOM 739 C CA . PHE A 1 103 ? -39.484 51.863 -4.630 1.00 19.94 269 PHE A CA 1
ATOM 740 C C . PHE A 1 103 ? -39.198 50.733 -3.602 1.00 23.99 269 PHE A C 1
ATOM 741 O O . PHE A 1 103 ? -38.197 50.021 -3.706 1.00 23.49 269 PHE A O 1
ATOM 749 N N . HIS A 1 104 ? -40.102 50.590 -2.637 1.00 20.12 270 HIS A N 1
ATOM 750 C CA . HIS A 1 104 ? -40.003 49.598 -1.570 1.00 19.20 270 HIS A CA 1
ATOM 751 C C . HIS A 1 104 ? -41.285 48.783 -1.554 1.00 20.66 270 HIS A C 1
ATOM 752 O O . HIS A 1 104 ? -42.360 49.246 -1.151 1.00 19.15 270 HIS A O 1
ATOM 759 N N . GLU A 1 105 ? -41.157 47.567 -2.060 1.00 20.70 271 GLU A N 1
ATOM 760 C CA . GLU A 1 105 ? -42.329 46.685 -2.306 1.00 27.07 271 GLU A CA 1
ATOM 761 C C . GLU A 1 105 ? -43.133 46.319 -1.050 1.00 26.52 271 GLU A C 1
ATOM 762 O O . GLU A 1 105 ? -44.326 46.035 -1.145 1.00 25.04 271 GLU A O 1
ATOM 768 N N . LYS A 1 106 ? -42.521 46.359 0.133 1.00 25.54 272 LYS A N 1
ATOM 769 C CA . LYS A 1 106 ? -43.309 46.093 1.329 1.00 31.42 272 LYS A CA 1
ATOM 770 C C . LYS A 1 106 ? -44.161 47.289 1.698 1.00 31.98 272 LYS A C 1
ATOM 771 O O . LYS A 1 106 ? -45.024 47.188 2.548 1.00 28.34 272 LYS A O 1
ATOM 777 N N . GLY A 1 107 ? -43.937 48.435 1.069 1.00 28.88 273 GLY A N 1
ATOM 778 C CA . GLY A 1 107 ? -44.779 49.582 1.374 1.00 29.23 273 GLY A CA 1
ATOM 779 C C . GLY A 1 107 ? -44.521 50.237 2.722 1.00 22.40 273 GLY A C 1
ATOM 780 O O . GLY A 1 107 ? -43.411 50.202 3.236 1.00 22.37 273 GLY A O 1
ATOM 781 N N . SER A 1 108 ? -45.538 50.908 3.264 1.00 18.93 274 SER A N 1
ATOM 782 C CA . SER A 1 108 ? -45.359 51.699 4.476 1.00 20.37 274 SER A CA 1
ATOM 783 C C . SER A 1 108 ? -45.516 50.808 5.700 1.00 20.61 274 SER A C 1
ATOM 784 O O . SER A 1 108 ? -46.105 49.726 5.633 1.00 24.50 274 SER A O 1
ATOM 787 N N . LEU A 1 109 ? -44.996 51.298 6.822 1.00 18.36 275 LEU A N 1
ATOM 788 C CA . LEU A 1 109 ? -45.162 50.643 8.109 1.00 21.42 275 LEU A CA 1
ATOM 789 C C . LEU A 1 109 ? -46.664 50.407 8.400 1.00 22.39 275 LEU A C 1
ATOM 790 O O . LEU A 1 109 ? -47.039 49.357 8.949 1.00 23.05 275 LEU A O 1
ATOM 795 N N . SER A 1 110 ? -47.504 51.367 8.010 1.00 25.37 276 SER A N 1
ATOM 796 C CA . SER A 1 110 ? -48.976 51.218 8.170 1.00 22.53 276 SER A CA 1
ATOM 797 C C . SER A 1 110 ? -49.537 49.999 7.410 1.00 28.46 276 SER A C 1
ATOM 798 O O . SER A 1 110 ? -50.309 49.200 7.969 1.00 28.41 276 SER A O 1
ATOM 801 N N . ASP A 1 111 ? -49.207 49.911 6.125 1.00 27.74 277 ASP A N 1
ATOM 802 C CA . ASP A 1 111 ? -49.581 48.764 5.271 1.00 32.26 277 ASP A CA 1
ATOM 803 C C . ASP A 1 111 ? -49.105 47.439 5.894 1.00 31.53 277 ASP A C 1
ATOM 804 O O . ASP A 1 111 ? -49.846 46.473 5.948 1.00 26.28 277 ASP A O 1
ATOM 809 N N . PHE A 1 112 ? -47.859 47.417 6.372 1.00 27.03 278 PHE A N 1
ATOM 810 C CA . PHE A 1 112 ? -47.263 46.213 6.927 1.00 25.12 278 PHE A CA 1
ATOM 811 C C . PHE A 1 112 ? -47.946 45.775 8.243 1.00 26.24 278 PHE A C 1
ATOM 812 O O . PHE A 1 112 ? -48.333 44.600 8.430 1.00 26.51 278 PHE A O 1
ATOM 820 N N . LEU A 1 113 ? -48.071 46.719 9.169 1.00 25.35 279 LEU A N 1
ATOM 821 C CA . LEU A 1 113 ? -48.701 46.454 10.453 1.00 24.34 279 LEU A CA 1
ATOM 822 C C . LEU A 1 113 ? -50.169 46.050 10.259 1.00 25.57 279 LEU A C 1
ATOM 823 O O . LEU A 1 113 ? -50.721 45.316 11.091 1.00 28.67 279 LEU A O 1
ATOM 828 N N . LYS A 1 114 ? -50.797 46.514 9.185 1.00 27.68 280 LYS A N 1
ATOM 829 C CA . LYS A 1 114 ? -52.158 46.096 8.890 1.00 30.60 280 LYS A CA 1
ATOM 830 C C . LYS A 1 114 ? -52.191 44.594 8.542 1.00 32.43 280 LYS A C 1
ATOM 831 O O . LYS A 1 114 ? -53.077 43.891 8.976 1.00 29.77 280 LYS A O 1
ATOM 837 N N . ALA A 1 115 ? -51.200 44.117 7.795 1.00 32.26 281 ALA A N 1
ATOM 838 C CA . ALA A 1 115 ? -51.167 42.723 7.375 1.00 33.76 281 ALA A CA 1
ATOM 839 C C . ALA A 1 115 ? -50.393 41.795 8.339 1.00 33.74 281 ALA A C 1
ATOM 840 O O . ALA A 1 115 ? -50.587 40.585 8.294 1.00 38.34 281 ALA A O 1
ATOM 842 N N . ASN A 1 116 ? -49.560 42.345 9.223 1.00 28.54 282 ASN A N 1
ATOM 843 C CA . ASN A 1 116 ? -48.690 41.527 10.037 1.00 31.27 282 ASN A CA 1
ATOM 844 C C . ASN A 1 116 ? -48.568 41.994 11.464 1.00 32.26 282 ASN A C 1
ATOM 845 O O . ASN A 1 116 ? -48.652 43.198 11.759 1.00 31.00 282 ASN A O 1
ATOM 850 N N . VAL A 1 117 ? -48.329 41.023 12.338 1.00 31.30 283 VAL A N 1
ATOM 851 C CA . VAL A 1 117 ? -47.831 41.292 13.659 1.00 31.53 283 VAL A CA 1
ATOM 852 C C . VAL A 1 117 ? -46.320 41.354 13.552 1.00 34.31 283 VAL A C 1
ATOM 853 O O . VAL A 1 117 ? -45.753 40.881 12.579 1.00 30.45 283 VAL A O 1
ATOM 857 N N . VAL A 1 118 ? -45.677 41.967 14.543 1.00 33.90 284 VAL A N 1
ATOM 858 C CA . VAL A 1 118 ? -44.217 41.997 14.622 1.00 30.62 284 VAL A CA 1
ATOM 859 C C . VAL A 1 118 ? -43.721 41.354 15.936 1.00 29.67 284 VAL A C 1
ATOM 860 O O . VAL A 1 118 ? -44.336 41.490 17.018 1.00 29.34 284 VAL A O 1
ATOM 864 N N . SER A 1 119 ? -42.611 40.643 15.834 1.00 23.92 285 SER A N 1
ATOM 865 C CA . SER A 1 119 ? -41.956 40.081 17.010 1.00 25.55 285 SER A CA 1
ATOM 866 C C . SER A 1 119 ? -41.200 41.215 17.686 1.00 26.93 285 SER A C 1
ATOM 867 O O . SER A 1 119 ? -41.041 42.292 17.122 1.00 27.02 285 SER A O 1
ATOM 870 N N . TRP A 1 120 ? -40.728 40.984 18.897 1.00 21.70 286 TRP A N 1
ATOM 871 C CA . TRP A 1 120 ? -39.939 41.974 19.610 1.00 24.03 286 TRP A CA 1
ATOM 872 C C . TRP A 1 120 ? -38.702 42.350 18.798 1.00 27.33 286 TRP A C 1
ATOM 873 O O . TRP A 1 120 ? -38.342 43.535 18.699 1.00 23.14 286 TRP A O 1
ATOM 884 N N . ASN A 1 121 ? -38.035 41.347 18.221 1.00 25.02 287 ASN A N 1
ATOM 885 C CA . ASN A 1 121 ? -36.821 41.657 17.463 1.00 25.66 287 ASN A CA 1
ATOM 886 C C . ASN A 1 121 ? -37.104 42.448 16.197 1.00 25.34 287 ASN A C 1
ATOM 887 O O . ASN A 1 121 ? -36.394 43.415 15.889 1.00 22.25 287 ASN A O 1
ATOM 892 N N . GLU A 1 122 ? -38.172 42.078 15.493 1.00 25.82 288 GLU A N 1
ATOM 893 C CA . GLU A 1 122 ? -38.635 42.859 14.361 1.00 24.24 288 GLU A CA 1
ATOM 894 C C . GLU A 1 122 ? -39.014 44.295 14.733 1.00 25.83 288 GLU A C 1
ATOM 895 O O . GLU A 1 122 ? -38.627 45.222 14.027 1.00 24.42 288 GLU A O 1
ATOM 901 N N . LEU A 1 123 ? -39.709 44.475 15.860 1.00 20.68 289 LEU A N 1
ATOM 902 C CA . LEU A 1 123 ? -40.078 45.802 16.338 1.00 23.43 289 LEU A CA 1
ATOM 903 C C . LEU A 1 123 ? -38.861 46.672 16.635 1.00 22.49 289 LEU A C 1
ATOM 904 O O . LEU A 1 123 ? -38.869 47.862 16.354 1.00 21.04 289 LEU A O 1
ATOM 909 N N . CYS A 1 124 ? -37.852 46.075 17.249 1.00 23.36 290 CYS A N 1
ATOM 910 C CA . CYS A 1 124 ? -36.666 46.809 17.676 1.00 23.18 290 CYS A CA 1
ATOM 911 C C . CYS A 1 124 ? -35.913 47.320 16.433 1.00 26.95 290 CYS A C 1
ATOM 912 O O . CYS A 1 124 ? -35.410 48.448 16.417 1.00 22.24 290 CYS A O 1
ATOM 915 N N . HIS A 1 125 ? -35.810 46.465 15.425 1.00 21.95 291 HIS A N 1
ATOM 916 C CA . HIS A 1 125 ? -35.147 46.858 14.184 1.00 21.44 291 HIS A CA 1
ATOM 917 C C . HIS A 1 125 ? -35.887 47.997 13.486 1.00 17.94 291 HIS A C 1
ATOM 918 O O . HIS A 1 125 ? -35.260 48.959 13.076 1.00 17.85 291 HIS A O 1
ATOM 925 N N . ILE A 1 126 ? -37.211 47.888 13.335 1.00 21.99 292 ILE A N 1
ATOM 926 C CA . ILE A 1 126 ? -38.010 48.983 12.715 1.00 21.54 292 ILE A CA 1
ATOM 927 C C . ILE A 1 126 ? -37.861 50.281 13.510 1.00 23.83 292 ILE A C 1
ATOM 928 O O . ILE A 1 126 ? -37.526 51.359 12.964 1.00 22.82 292 ILE A O 1
ATOM 933 N N . ALA A 1 127 ? -38.052 50.194 14.814 1.00 25.52 293 ALA A N 1
ATOM 934 C CA . ALA A 1 127 ? -37.904 51.378 15.681 1.00 22.01 293 ALA A CA 1
ATOM 935 C C . ALA A 1 127 ? -36.516 51.987 15.668 1.00 23.48 293 ALA A C 1
ATOM 936 O O . ALA A 1 127 ? -36.371 53.220 15.640 1.00 20.32 293 ALA A O 1
ATOM 938 N N . GLU A 1 128 ? -35.472 51.156 15.739 1.00 23.23 294 GLU A N 1
ATOM 939 C CA . GLU A 1 128 ? -34.126 51.707 15.727 1.00 23.12 294 GLU A CA 1
ATOM 940 C C . GLU A 1 128 ? -33.833 52.447 14.417 1.00 19.87 294 GLU A C 1
ATOM 941 O O . GLU A 1 128 ? -33.288 53.574 14.416 1.00 21.36 294 GLU A O 1
ATOM 947 N N . THR A 1 129 ? -34.220 51.846 13.303 1.00 18.75 295 THR A N 1
ATOM 948 C CA . THR A 1 129 ? -33.872 52.417 11.989 1.00 15.18 295 THR A CA 1
ATOM 949 C C . THR A 1 129 ? -34.703 53.663 11.729 1.00 18.73 295 THR A C 1
ATOM 950 O O . THR A 1 129 ? -34.179 54.643 11.224 1.00 21.95 295 THR A O 1
ATOM 954 N N . MET A 1 130 ? -35.977 53.633 12.141 1.00 20.68 296 MET A N 1
ATOM 955 C CA . MET A 1 130 ? -36.849 54.777 12.076 1.00 19.21 296 MET A CA 1
ATOM 956 C C . MET A 1 130 ? -36.322 55.940 12.896 1.00 17.46 296 MET A C 1
ATOM 957 O O . MET A 1 130 ? -36.256 57.048 12.401 1.00 18.56 296 MET A O 1
ATOM 962 N N . ALA A 1 131 ? -35.921 55.674 14.128 1.00 18.84 297 ALA A N 1
ATOM 963 C CA . ALA A 1 131 ? -35.449 56.711 15.017 1.00 17.86 297 ALA A CA 1
ATOM 964 C C . ALA A 1 131 ? -34.102 57.268 14.549 1.00 22.82 297 ALA A C 1
ATOM 965 O O . ALA A 1 131 ? -33.847 58.468 14.695 1.00 22.78 297 ALA A O 1
ATOM 967 N N . ARG A 1 132 ? -33.269 56.416 13.950 1.00 20.70 298 ARG A N 1
ATOM 968 C CA . ARG A 1 132 ? -32.004 56.868 13.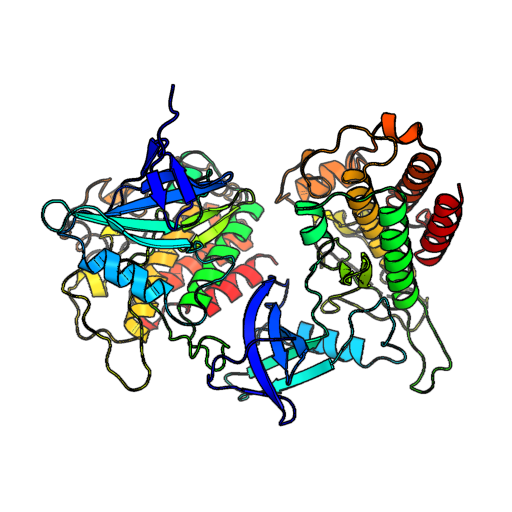337 1.00 22.26 298 ARG A CA 1
ATOM 969 C C . ARG A 1 132 ? -32.236 57.870 12.184 1.00 20.26 298 ARG A C 1
ATOM 970 O O . ARG A 1 132 ? -31.584 58.938 12.107 1.00 19.04 298 ARG A O 1
ATOM 978 N N . GLY A 1 133 ? -33.223 57.585 11.338 1.00 21.43 299 GLY A N 1
ATOM 979 C CA . GLY A 1 133 ? -33.534 58.456 10.229 1.00 21.53 299 GLY A CA 1
ATOM 980 C C . GLY A 1 133 ? -34.101 59.783 10.671 1.00 22.25 299 GLY A C 1
ATOM 981 O O . GLY A 1 133 ? -33.726 60.802 10.130 1.00 18.88 299 GLY A O 1
ATOM 982 N N . LEU A 1 134 ? -35.020 59.759 11.643 1.00 20.99 300 LEU A N 1
ATOM 983 C CA . LEU A 1 134 ? -35.584 60.987 12.187 1.00 25.66 300 LEU A CA 1
ATOM 984 C C . LEU A 1 134 ? -34.505 61.800 12.893 1.00 22.27 300 LEU A C 1
ATOM 985 O O . LEU A 1 134 ? -34.453 63.005 12.734 1.00 19.38 300 LEU A O 1
ATOM 990 N N . ALA A 1 135 ? -33.630 61.142 13.649 1.00 22.21 301 ALA A N 1
ATOM 991 C CA . ALA A 1 135 ? -32.593 61.847 14.385 1.00 19.29 301 ALA A CA 1
ATOM 992 C C . ALA A 1 135 ? -31.624 62.526 13.425 1.00 21.10 301 ALA A C 1
ATOM 993 O O . ALA A 1 135 ? -31.200 63.621 13.670 1.00 20.31 301 ALA A O 1
ATOM 995 N N . TYR A 1 136 ? -31.261 61.839 12.346 1.00 20.50 302 TYR A N 1
ATOM 996 C CA . TYR A 1 136 ? -30.422 62.417 11.258 1.00 22.91 302 TYR A CA 1
ATOM 997 C C . TYR A 1 136 ? -31.104 63.624 10.590 1.00 20.26 302 TYR A C 1
ATOM 998 O O . TYR A 1 136 ? -30.514 64.713 10.431 1.00 20.57 302 TYR A O 1
ATOM 1007 N N . LEU A 1 137 ? -32.365 63.450 10.238 1.00 22.87 303 LEU A N 1
ATOM 1008 C CA . LEU A 1 137 ? -33.153 64.530 9.690 1.00 21.70 303 LEU A CA 1
ATOM 1009 C C . LEU A 1 137 ? -33.125 65.766 10.577 1.00 22.93 303 LEU A C 1
ATOM 1010 O O . LEU A 1 137 ? -32.891 66.834 10.090 1.00 22.07 303 LEU A O 1
ATOM 1015 N N . HIS A 1 138 ? -33.338 65.590 11.874 1.00 23.15 304 HIS A N 1
ATOM 1016 C CA . HIS A 1 138 ? -33.274 66.663 12.841 1.00 19.74 304 HIS A CA 1
ATOM 1017 C C . HIS A 1 138 ? -31.903 67.252 13.113 1.00 23.25 304 HIS A C 1
ATOM 1018 O O . HIS A 1 138 ? -31.839 68.311 13.737 1.00 23.54 304 HIS A O 1
ATOM 1025 N N . GLU A 1 139 ? -30.820 66.591 12.701 1.00 25.97 305 GLU A N 1
ATOM 1026 C CA A GLU A 1 139 ? -29.478 67.056 13.078 0.50 25.24 305 GLU A CA 1
ATOM 1027 C CA B GLU A 1 139 ? -29.465 67.039 13.066 0.50 26.22 305 GLU A CA 1
ATOM 1028 C C . GLU A 1 139 ? -28.876 68.078 12.104 1.00 26.56 305 GLU A C 1
ATOM 1029 O O . GLU A 1 139 ? -28.928 67.909 10.887 1.00 27.47 305 GLU A O 1
ATOM 1040 N N . ASP A 1 140 ? -28.307 69.147 12.677 1.00 26.44 306 ASP A N 1
ATOM 1041 C CA . ASP A 1 140 ? -27.522 70.145 11.962 1.00 28.63 306 ASP A CA 1
ATOM 1042 C C . ASP A 1 140 ? -26.076 69.593 11.864 1.00 25.36 306 ASP A C 1
ATOM 1043 O O . ASP A 1 140 ? -25.468 69.218 12.856 1.00 23.00 306 ASP A O 1
ATOM 1048 N N . ILE A 1 141 ? -25.565 69.481 10.648 1.00 23.29 307 ILE A N 1
ATOM 1049 C CA . ILE A 1 141 ? -24.271 68.861 10.416 1.00 21.96 307 ILE A CA 1
ATOM 1050 C C . ILE A 1 141 ? -23.429 69.711 9.461 1.00 24.86 307 ILE A C 1
ATOM 1051 O O . ILE A 1 141 ? -23.604 69.616 8.243 1.00 26.16 307 ILE A O 1
ATOM 1056 N N . PRO A 1 142 ? -22.485 70.533 9.995 1.00 28.59 308 PRO A N 1
ATOM 1057 C CA . PRO A 1 142 ? -21.529 71.225 9.114 1.00 24.63 308 PRO A CA 1
ATOM 1058 C C . PRO A 1 142 ? -20.464 70.307 8.552 1.00 25.22 308 PRO A C 1
ATOM 1059 O O . PRO A 1 142 ? -20.269 69.216 9.059 1.00 24.08 308 PRO A O 1
ATOM 1063 N N . GLY A 1 143 ? -19.798 70.764 7.504 1.00 22.96 309 GLY A N 1
ATOM 1064 C CA . GLY A 1 143 ? -18.592 70.154 6.988 1.00 21.95 309 GLY A CA 1
ATOM 1065 C C . GLY A 1 143 ? -18.786 68.999 6.052 1.00 21.86 309 GLY A C 1
ATOM 1066 O O . GLY A 1 143 ? -17.897 68.193 5.894 1.00 21.12 309 GLY A O 1
ATOM 1067 N N . LEU A 1 144 ? -19.970 68.902 5.448 1.00 24.08 310 LEU A N 1
ATOM 1068 C CA . LEU A 1 144 ? -20.208 67.882 4.422 1.00 22.15 310 LEU A CA 1
ATOM 1069 C C . LEU A 1 144 ? -19.629 68.324 3.080 1.00 22.63 310 LEU A C 1
ATOM 1070 O O . LEU A 1 144 ? -19.470 69.506 2.815 1.00 20.49 310 LEU A O 1
ATOM 1075 N N . LYS A 1 145 ? -19.252 67.370 2.247 1.00 20.79 311 LYS A N 1
ATOM 1076 C CA . LYS A 1 145 ? -18.729 67.751 0.944 1.00 25.17 311 LYS A CA 1
ATOM 1077 C C . LYS A 1 145 ? -19.749 68.579 0.120 1.00 24.04 311 LYS A C 1
ATOM 1078 O O . LYS A 1 145 ? -19.349 69.520 -0.564 1.00 22.81 311 LYS A O 1
ATOM 1084 N N . ASP A 1 146 ? -21.048 68.306 0.248 1.00 24.77 312 ASP A N 1
ATOM 1085 C CA A ASP A 1 146 ? -22.084 69.069 -0.484 0.50 24.95 312 ASP A CA 1
ATOM 1086 C CA B ASP A 1 146 ? -22.044 69.088 -0.515 0.50 24.53 312 ASP A CA 1
ATOM 1087 C C . ASP A 1 146 ? -22.530 70.323 0.234 1.00 25.59 312 ASP A C 1
ATOM 1088 O O . ASP A 1 146 ? -23.375 71.035 -0.254 1.00 28.10 312 ASP A O 1
ATOM 1097 N N . GLY A 1 147 ? -21.950 70.625 1.398 1.00 26.03 313 GLY A N 1
ATOM 1098 C CA . GLY A 1 147 ? -22.378 71.789 2.156 1.00 22.09 313 GLY A CA 1
ATOM 1099 C C . GLY A 1 147 ? -22.697 71.526 3.620 1.00 25.67 313 GLY A C 1
ATOM 1100 O O . GLY A 1 147 ? -22.227 70.544 4.215 1.00 21.43 313 GLY A O 1
ATOM 1101 N N . HIS A 1 148 ? -23.474 72.432 4.200 1.00 23.64 314 HIS A N 1
ATOM 1102 C CA . HIS A 1 148 ? -23.877 72.419 5.607 1.00 22.73 314 HIS A CA 1
ATOM 1103 C C . HIS A 1 148 ? -25.306 71.885 5.710 1.00 26.23 314 HIS A C 1
ATOM 1104 O O . HIS A 1 148 ? -26.251 72.524 5.232 1.00 29.04 314 HIS A O 1
ATOM 1111 N N . LYS A 1 149 ? -25.483 70.717 6.322 1.00 27.14 315 LYS A N 1
ATOM 1112 C CA . LYS A 1 149 ? -26.846 70.168 6.478 1.00 26.92 315 LYS A CA 1
ATOM 1113 C C . LYS A 1 149 ? -27.561 70.862 7.626 1.00 22.78 315 LYS A C 1
ATOM 1114 O O . LYS A 1 149 ? -27.104 70.766 8.764 1.00 27.02 315 LYS A O 1
ATOM 1120 N N . PRO A 1 150 ? -28.698 71.525 7.349 1.00 20.18 316 PRO A N 1
ATOM 1121 C CA . PRO A 1 150 ? -29.487 72.062 8.466 1.00 23.00 316 PRO A CA 1
ATOM 1122 C C . PRO A 1 150 ? -30.329 71.016 9.136 1.00 24.62 316 PRO A C 1
ATOM 1123 O O . PRO A 1 150 ? -30.653 69.980 8.518 1.00 16.43 316 PRO A O 1
ATOM 1127 N N . ALA A 1 151 ? -30.722 71.315 10.383 1.00 22.92 317 ALA A N 1
ATOM 1128 C CA . ALA A 1 151 ? -31.811 70.606 11.014 1.00 25.67 317 ALA A CA 1
ATOM 1129 C C . ALA A 1 151 ? -33.049 70.748 10.153 1.00 22.80 317 ALA A C 1
ATOM 1130 O O . ALA A 1 151 ? -33.324 71.835 9.654 1.00 22.55 317 ALA A O 1
ATOM 1132 N N . ILE A 1 152 ? -33.784 69.637 9.984 1.00 24.46 318 ILE A N 1
ATOM 1133 C CA . ILE A 1 152 ? -35.005 69.627 9.195 1.00 25.74 318 ILE A CA 1
ATOM 1134 C C . ILE A 1 152 ? -36.122 69.007 10.043 1.00 23.76 318 ILE A C 1
ATOM 1135 O O . ILE A 1 152 ? -35.932 67.916 10.585 1.00 20.09 318 ILE A O 1
ATOM 1140 N N . SER A 1 153 ? -37.256 69.707 10.194 1.00 21.79 319 SER A N 1
ATOM 1141 C CA A SER A 1 153 ? -38.459 69.083 10.758 0.50 20.59 319 SER A CA 1
ATOM 1142 C CA B SER A 1 153 ? -38.464 69.102 10.765 0.50 20.63 319 SER A CA 1
ATOM 1143 C C . SER A 1 153 ? -39.246 68.481 9.619 1.00 21.72 319 SER A C 1
ATOM 1144 O O . SER A 1 153 ? -39.256 69.013 8.521 1.00 22.79 319 SER A O 1
ATOM 1149 N N . HIS A 1 154 ? -39.916 67.376 9.877 1.00 18.57 320 HIS A N 1
ATOM 1150 C CA . HIS A 1 154 ? -40.655 66.692 8.831 1.00 18.54 320 HIS A CA 1
ATOM 1151 C C . HIS A 1 154 ? -42.091 67.206 8.680 1.00 21.49 320 HIS A C 1
ATOM 1152 O O . HIS A 1 154 ? -42.569 67.406 7.548 1.00 21.81 320 HIS A O 1
ATOM 1159 N N . ARG A 1 155 ? -42.767 67.385 9.832 1.00 18.67 321 ARG A N 1
ATOM 1160 C CA . ARG A 1 155 ? -44.099 67.988 9.914 1.00 18.86 321 ARG A CA 1
ATOM 1161 C C . ARG A 1 155 ? -45.240 67.108 9.464 1.00 20.94 321 ARG A C 1
ATOM 1162 O O . ARG A 1 155 ? -46.407 67.552 9.480 1.00 26.51 321 ARG A O 1
ATOM 1170 N N . ASP A 1 156 ? -44.961 65.846 9.172 1.00 22.40 322 ASP A N 1
ATOM 1171 C CA . ASP A 1 156 ? -46.068 64.891 8.910 1.00 21.30 322 ASP A CA 1
ATOM 1172 C C . ASP A 1 156 ? -45.657 63.462 9.186 1.00 18.37 322 ASP A C 1
ATOM 1173 O O . ASP A 1 156 ? -45.855 62.564 8.351 1.00 21.30 322 ASP A O 1
ATOM 1178 N N . ILE A 1 157 ? -45.055 63.267 10.354 1.00 21.76 323 ILE A N 1
ATOM 1179 C CA . ILE A 1 157 ? -44.597 61.942 10.771 1.00 24.85 323 ILE A CA 1
ATOM 1180 C C . ILE A 1 157 ? -45.849 61.082 11.066 1.00 24.43 323 ILE A C 1
ATOM 1181 O O . ILE A 1 157 ? -46.823 61.562 11.683 1.00 21.91 323 ILE A O 1
ATOM 1186 N N . LYS A 1 158 ? -45.819 59.846 10.563 1.00 16.88 324 LYS A N 1
ATOM 1187 C CA . LYS A 1 158 ? -46.905 58.891 10.682 1.00 21.77 324 LYS A CA 1
ATOM 1188 C C . LYS A 1 158 ? -46.420 57.617 10.039 1.00 20.85 324 LYS A C 1
ATOM 1189 O O . LYS A 1 158 ? -45.477 57.663 9.272 1.00 19.55 324 LYS A O 1
ATOM 1195 N N . SER A 1 159 ? -47.119 56.512 10.293 1.00 21.17 325 SER A N 1
ATOM 1196 C CA . SER A 1 159 ? -46.700 55.210 9.859 1.00 23.14 325 SER A CA 1
ATOM 1197 C C . SER A 1 159 ? -46.752 55.119 8.332 1.00 22.13 325 SER A C 1
ATOM 1198 O O . SER A 1 159 ? -46.041 54.319 7.719 1.00 20.21 325 SER A O 1
ATOM 1201 N N . LYS A 1 160 ? -47.648 55.905 7.735 1.00 19.96 326 LYS A N 1
ATOM 1202 C CA . LYS A 1 160 ? -47.800 55.875 6.276 1.00 21.98 326 LYS A CA 1
ATOM 1203 C C . LYS A 1 160 ? -46.611 56.525 5.566 1.00 23.37 326 LYS A C 1
ATOM 1204 O O . LYS A 1 160 ? -46.409 56.303 4.368 1.00 25.35 326 LYS A O 1
ATOM 1210 N N . ASN A 1 161 ? -45.827 57.307 6.318 1.00 18.29 327 ASN A N 1
ATOM 1211 C CA . ASN A 1 161 ? -44.638 57.981 5.823 1.00 22.26 327 ASN A CA 1
ATOM 1212 C C . ASN A 1 161 ? -43.348 57.332 6.288 1.00 23.26 327 ASN A C 1
ATOM 1213 O O . ASN A 1 161 ? -42.265 57.919 6.208 1.00 22.33 327 ASN A O 1
ATOM 1218 N N . VAL A 1 162 ? -43.456 56.093 6.738 1.00 22.97 328 VAL A N 1
ATOM 1219 C CA . VAL A 1 162 ? -42.280 55.291 7.009 1.00 15.45 328 VAL A CA 1
ATOM 1220 C C . VAL A 1 162 ? -42.383 54.092 6.109 1.00 21.47 328 VAL A C 1
ATOM 1221 O O . VAL A 1 162 ? -43.361 53.328 6.189 1.00 26.09 328 VAL A O 1
ATOM 1225 N N . LEU A 1 163 ? -41.374 53.908 5.258 1.00 20.16 329 LEU A N 1
ATOM 1226 C CA . LEU A 1 163 ? -41.372 52.844 4.291 1.00 20.91 329 LEU A CA 1
ATOM 1227 C C . LEU A 1 163 ? -40.421 51.775 4.787 1.00 17.46 329 LEU A C 1
ATOM 1228 O O . LEU A 1 163 ? -39.439 52.086 5.454 1.00 20.68 329 LEU A O 1
ATOM 1233 N N . LEU A 1 164 ? -40.757 50.513 4.520 1.00 17.55 330 LEU A N 1
ATOM 1234 C CA . LEU A 1 164 ? -39.910 49.419 4.915 1.00 17.02 330 LEU A CA 1
ATOM 1235 C C . LEU A 1 164 ? -39.204 48.733 3.775 1.00 23.17 330 LEU A C 1
ATOM 1236 O O . LEU A 1 164 ? -39.816 48.350 2.783 1.00 21.30 330 LEU A O 1
ATOM 1241 N N . LYS A 1 165 ? -37.909 48.467 3.985 1.00 20.93 331 LYS A N 1
ATOM 1242 C CA . LYS A 1 165 ? -37.146 47.690 3.025 1.00 20.37 331 LYS A CA 1
ATOM 1243 C C . LYS A 1 165 ? -37.370 46.207 3.224 1.00 26.19 331 LYS A C 1
ATOM 1244 O O . LYS A 1 165 ? -38.101 45.820 4.144 1.00 25.16 331 LYS A O 1
ATOM 1250 N N . ASN A 1 166 ? -36.754 45.376 2.383 1.00 24.74 332 ASN A N 1
ATOM 1251 C CA . ASN A 1 166 ? -37.006 43.933 2.439 1.00 28.20 332 ASN A CA 1
ATOM 1252 C C . ASN A 1 166 ? -36.739 43.339 3.824 1.00 30.75 332 ASN A C 1
ATOM 1253 O O . ASN A 1 166 ? -37.519 42.500 4.286 1.00 32.35 332 ASN A O 1
ATOM 1258 N N . ASN A 1 167 ? -35.680 43.809 4.493 1.00 23.85 333 ASN A N 1
ATOM 1259 C CA . ASN A 1 167 ? -35.354 43.338 5.833 1.00 26.05 333 ASN A CA 1
ATOM 1260 C C . ASN A 1 167 ? -35.991 44.127 6.956 1.00 22.73 333 ASN A C 1
ATOM 1261 O O . ASN A 1 167 ? -35.490 44.086 8.091 1.00 25.35 333 ASN A O 1
ATOM 1266 N N . LEU A 1 168 ? -37.043 44.877 6.648 1.00 26.55 334 LEU A N 1
ATOM 1267 C CA . LEU A 1 168 ? -37.732 45.772 7.631 1.00 21.38 334 LEU A CA 1
ATOM 1268 C C . LEU A 1 168 ? -36.973 46.997 8.102 1.00 20.05 334 LEU A C 1
ATOM 1269 O O . LEU A 1 168 ? -37.422 47.744 9.012 1.00 23.73 334 LEU A O 1
ATOM 1274 N N . THR A 1 169 ? -35.851 47.277 7.454 1.00 22.86 335 THR A N 1
ATOM 1275 C CA . THR A 1 169 ? -35.171 48.544 7.705 1.00 17.77 335 THR A CA 1
ATOM 1276 C C . THR A 1 169 ? -36.138 49.677 7.307 1.00 20.88 335 THR A C 1
ATOM 1277 O O . THR A 1 169 ? -36.690 49.666 6.226 1.00 19.14 335 THR A O 1
ATOM 1281 N N . ALA A 1 170 ? -36.343 50.639 8.195 1.00 19.95 336 ALA A N 1
ATOM 1282 C CA . ALA A 1 170 ? -37.192 51.791 7.910 1.00 20.22 336 ALA A CA 1
ATOM 1283 C C . ALA A 1 170 ? -36.492 52.964 7.228 1.00 17.53 336 ALA A C 1
ATOM 1284 O O . ALA A 1 170 ? -35.318 53.249 7.522 1.00 21.16 336 ALA A O 1
ATOM 1286 N N . CYS A 1 171 ? -37.231 53.700 6.381 1.00 19.55 337 CYS A N 1
ATOM 1287 C CA . CYS A 1 171 ? -36.781 55.024 5.926 1.00 21.52 337 CYS A CA 1
ATOM 1288 C C . CYS A 1 171 ? -37.925 56.000 5.923 1.00 20.28 337 CYS A C 1
ATOM 1289 O O . CYS A 1 171 ? -39.080 55.671 5.689 1.00 23.44 337 CYS A O 1
ATOM 1292 N N . ILE A 1 172 ? -37.562 57.215 6.179 1.00 19.02 338 ILE A N 1
ATOM 1293 C CA . ILE A 1 172 ? -38.494 58.312 6.291 1.00 21.95 338 ILE A CA 1
ATOM 1294 C C . ILE A 1 172 ? -38.768 58.830 4.881 1.00 22.11 338 ILE A C 1
ATOM 1295 O O . ILE A 1 172 ? -37.850 59.005 4.064 1.00 18.91 338 ILE A O 1
ATOM 1300 N N . ALA A 1 173 ? -40.043 58.992 4.592 1.00 18.98 339 ALA A N 1
ATOM 1301 C CA . ALA A 1 173 ? -40.485 59.444 3.297 1.00 18.70 339 ALA A CA 1
ATOM 1302 C C . ALA A 1 173 ? -41.339 60.691 3.396 1.00 20.43 339 ALA A C 1
ATOM 1303 O O . ALA A 1 173 ? -41.881 61.017 4.461 1.00 19.22 339 ALA A O 1
ATOM 1305 N N . ASP A 1 174 ? -41.520 61.319 2.233 1.00 17.31 340 ASP A N 1
ATOM 1306 C CA . ASP A 1 174 ? -42.494 62.410 2.006 1.00 20.66 340 ASP A CA 1
ATOM 1307 C C . ASP A 1 174 ? -42.194 63.755 2.718 1.00 24.81 340 ASP A C 1
ATOM 1308 O O . ASP A 1 174 ? -42.690 64.071 3.825 1.00 22.37 340 ASP A O 1
ATOM 1313 N N . PHE A 1 175 ? -41.380 64.549 2.039 1.00 20.43 341 PHE A N 1
ATOM 1314 C CA . PHE A 1 175 ? -40.881 65.820 2.592 1.00 18.84 341 PHE A CA 1
ATOM 1315 C C . PHE A 1 175 ? -41.562 67.042 2.019 1.00 22.33 341 PHE A C 1
ATOM 1316 O O . PHE A 1 175 ? -41.041 68.161 2.090 1.00 23.45 341 PHE A O 1
ATOM 1324 N N . GLY A 1 176 ? -42.774 66.838 1.518 1.00 21.71 342 GLY A N 1
ATOM 1325 C CA . GLY A 1 176 ? -43.575 67.918 0.987 1.00 25.95 342 GLY A CA 1
ATOM 1326 C C . GLY A 1 176 ? -43.930 69.010 1.983 1.00 26.12 342 GLY A C 1
ATOM 1327 O O . GLY A 1 176 ? -44.122 70.170 1.570 1.00 21.75 342 GLY A O 1
ATOM 1328 N N . LEU A 1 177 ? -43.995 68.664 3.280 1.00 22.15 343 LEU A N 1
ATOM 1329 C CA . LEU A 1 177 ? -44.247 69.658 4.329 1.00 22.55 343 LEU A CA 1
ATOM 1330 C C . LEU A 1 177 ? -43.026 70.050 5.159 1.00 24.22 343 LEU A C 1
ATOM 1331 O O . LEU A 1 177 ? -43.128 70.901 6.060 1.00 27.48 343 LEU A O 1
ATOM 1336 N N . ALA A 1 178 ? -41.895 69.412 4.892 1.00 23.38 344 ALA A N 1
ATOM 1337 C CA . ALA A 1 178 ? -40.695 69.550 5.701 1.00 19.35 344 ALA A CA 1
ATOM 1338 C C . ALA A 1 178 ? -40.142 70.992 5.717 1.00 22.32 344 ALA A C 1
ATOM 1339 O O . ALA A 1 178 ? -40.282 71.767 4.752 1.00 22.54 344 ALA A O 1
ATOM 1341 N N . LEU A 1 179 ? -39.538 71.353 6.831 1.00 21.05 345 LEU A N 1
ATOM 1342 C CA . LEU A 1 179 ? -39.074 72.733 7.037 1.00 23.66 345 LEU A CA 1
ATOM 1343 C C . LEU A 1 179 ? -37.669 72.735 7.605 1.00 22.31 345 LEU A C 1
ATOM 1344 O O . LEU A 1 179 ? -37.378 72.134 8.659 1.00 24.67 345 LEU A O 1
ATOM 1349 N N . LYS A 1 180 ? -36.771 73.397 6.873 1.00 19.50 346 LYS A N 1
ATOM 1350 C CA . LYS A 1 180 ? -35.375 73.520 7.310 1.00 20.06 346 LYS A CA 1
ATOM 1351 C C . LYS A 1 180 ? -35.215 74.672 8.313 1.00 25.68 346 LYS A C 1
ATOM 1352 O O . LYS A 1 180 ? -36.000 75.598 8.327 1.00 24.88 346 LYS A O 1
ATOM 1358 N N . PHE A 1 181 ? -34.177 74.616 9.135 1.00 27.51 347 PHE A N 1
ATOM 1359 C CA . PHE A 1 181 ? -33.836 75.744 9.997 1.00 29.54 347 PHE A CA 1
ATOM 1360 C C . PHE A 1 181 ? -32.390 76.191 9.786 1.00 32.23 347 PHE A C 1
ATOM 1361 O O . PHE A 1 181 ? -31.451 75.388 9.827 1.00 35.84 347 PHE A O 1
ATOM 1369 N N . GLU A 1 182 ? -32.216 77.483 9.553 1.00 42.20 348 GLU A N 1
ATOM 1370 C CA . GLU A 1 182 ? -30.889 78.102 9.496 1.00 51.85 348 GLU A CA 1
ATOM 1371 C C . GLU A 1 182 ? -30.652 78.884 10.799 1.00 59.01 348 GLU A C 1
ATOM 1372 O O . GLU A 1 182 ? -31.451 79.739 11.174 1.00 58.48 348 GLU A O 1
ATOM 1378 N N . ALA A 1 183 ? -29.569 78.549 11.502 1.00 68.66 349 ALA A N 1
ATOM 1379 C CA . ALA A 1 183 ? -29.306 79.050 12.872 1.00 75.77 349 ALA A CA 1
ATOM 1380 C C . ALA A 1 183 ? -29.237 80.590 13.049 1.00 80.39 349 ALA A C 1
ATOM 1381 O O . ALA A 1 183 ? -29.270 81.083 14.187 1.00 80.81 349 ALA A O 1
ATOM 1383 N N . GLY A 1 184 ? -29.139 81.338 11.944 1.00 80.98 350 GLY A N 1
ATOM 1384 C CA . GLY A 1 184 ? -29.232 82.805 11.980 1.00 81.18 350 GLY A CA 1
ATOM 1385 C C . GLY A 1 184 ? -30.557 83.404 11.503 1.00 79.75 350 GLY A C 1
ATOM 1386 O O . GLY A 1 184 ? -30.671 84.623 11.388 1.00 80.95 350 GLY A O 1
ATOM 1387 N N . LYS A 1 185 ? -31.556 82.562 11.227 1.00 75.89 351 LYS A N 1
ATOM 1388 C CA . LYS A 1 185 ? -32.880 83.027 10.775 1.00 73.26 351 LYS A CA 1
ATOM 1389 C C . LYS A 1 185 ? -34.031 82.436 11.605 1.00 69.64 351 LYS A C 1
ATOM 1390 O O . LYS A 1 185 ? -33.886 81.389 12.243 1.00 63.46 351 LYS A O 1
ATOM 1392 N N . SER A 1 186 ? -35.171 83.129 11.601 1.00 69.20 352 SER A N 1
ATOM 1393 C CA . SER A 1 186 ? -36.415 82.570 12.128 1.00 68.82 352 SER A CA 1
ATOM 1394 C C . SER A 1 186 ? -36.928 81.479 11.185 1.00 66.19 352 SER A C 1
ATOM 1395 O O . SER A 1 186 ? -36.627 81.505 9.985 1.00 63.82 352 SER A O 1
ATOM 1398 N N . ALA A 1 187 ? -37.712 80.545 11.731 1.00 65.43 353 ALA A N 1
ATOM 1399 C CA . ALA A 1 187 ? -38.400 79.506 10.941 1.00 63.26 353 ALA A CA 1
ATOM 1400 C C . ALA A 1 187 ? -39.185 80.084 9.750 1.00 63.62 353 ALA A C 1
ATOM 1401 O O . ALA A 1 187 ? -40.092 80.912 9.932 1.00 64.15 353 ALA A O 1
ATOM 1403 N N . GLY A 1 188 ? -38.846 79.619 8.545 1.00 62.03 354 GLY A N 1
ATOM 1404 C CA . GLY A 1 188 ? -39.439 80.111 7.301 1.00 61.07 354 GLY A CA 1
ATOM 1405 C C . GLY A 1 188 ? -40.918 79.806 7.115 1.00 61.98 354 GLY A C 1
ATOM 1406 O O . GLY A 1 188 ? -41.567 79.185 7.974 1.00 62.48 354 GLY A O 1
ATOM 1407 N N . ASP A 1 189 ? -41.446 80.240 5.972 1.00 62.44 355 ASP A N 1
ATOM 1408 C CA . ASP A 1 189 ? -42.887 80.203 5.691 1.00 63.51 355 ASP A CA 1
ATOM 1409 C C . ASP A 1 189 ? -43.374 78.772 5.395 1.00 60.47 355 ASP A C 1
ATOM 1410 O O . ASP A 1 189 ? -42.841 78.107 4.501 1.00 58.26 355 ASP A O 1
ATOM 1415 N N . THR A 1 190 ? -44.382 78.308 6.145 1.00 59.82 356 THR A N 1
ATOM 1416 C CA . THR A 1 190 ? -45.027 76.993 5.896 1.00 57.73 356 THR A CA 1
ATOM 1417 C C . THR A 1 190 ? -46.276 77.071 4.981 1.00 57.42 356 THR A C 1
ATOM 1418 O O . THR A 1 190 ? -46.973 76.060 4.760 1.00 53.82 356 THR A O 1
ATOM 1422 N N . HIS A 1 191 ? -46.547 78.283 4.484 1.00 59.08 357 HIS A N 1
ATOM 1423 C CA . HIS A 1 191 ? -47.599 78.570 3.500 1.00 61.84 357 HIS A CA 1
ATOM 1424 C C . HIS A 1 191 ? -48.974 78.000 3.869 1.00 61.07 357 HIS A C 1
ATOM 1425 O O . HIS A 1 191 ? -49.670 77.448 3.012 1.00 59.72 357 HIS A O 1
ATOM 1432 N N . GLY A 1 192 ? -49.347 78.128 5.147 1.00 61.12 358 GLY A N 1
ATOM 1433 C CA . GLY A 1 192 ? -50.656 77.668 5.643 1.00 63.01 358 GLY A CA 1
ATOM 1434 C C . GLY A 1 192 ? -50.911 76.159 5.694 1.00 61.57 358 GLY A C 1
ATOM 1435 O O . GLY A 1 192 ? -51.957 75.729 6.182 1.00 64.04 358 GLY A O 1
ATOM 1436 N N . GLN A 1 193 ? -49.963 75.350 5.220 1.00 59.31 359 GLN A N 1
ATOM 1437 C CA . GLN A 1 193 ? -50.149 73.886 5.136 1.00 58.67 359 GLN A CA 1
ATOM 1438 C C . GLN A 1 193 ? -49.748 73.149 6.434 1.00 53.06 359 GLN A C 1
ATOM 1439 O O . GLN A 1 193 ? -48.759 73.504 7.083 1.00 47.93 359 GLN A O 1
ATOM 1445 N N . VAL A 1 194 ? -50.516 72.110 6.783 1.00 48.11 360 VAL A N 1
ATOM 1446 C CA . VAL A 1 194 ? -50.336 71.402 8.048 1.00 37.85 360 VAL A CA 1
ATOM 1447 C C . VAL A 1 194 ? -50.388 69.873 7.828 1.00 34.22 360 VAL A C 1
ATOM 1448 O O . VAL A 1 194 ? -50.746 69.388 6.749 1.00 28.81 360 VAL A O 1
ATOM 1452 N N . GLY A 1 195 ? -49.949 69.136 8.835 1.00 28.86 361 GLY A N 1
ATOM 1453 C CA . GLY A 1 195 ? -49.864 67.664 8.777 1.00 26.46 361 GLY A CA 1
ATOM 1454 C C . GLY A 1 195 ? -51.183 66.938 8.978 1.00 29.59 361 GLY A C 1
ATOM 1455 O O . GLY A 1 195 ? -52.257 67.553 8.929 1.00 30.32 361 GLY A O 1
ATOM 1456 N N . THR A 1 196 ? -51.098 65.619 9.153 1.00 22.45 362 THR A N 1
ATOM 1457 C CA . THR A 1 196 ? -52.262 64.765 9.399 1.00 27.88 362 THR A CA 1
ATOM 1458 C C . THR A 1 196 ? -52.818 65.029 10.804 1.00 24.89 362 THR A C 1
ATOM 1459 O O . THR A 1 196 ? -52.094 64.930 11.779 1.00 21.88 362 THR A O 1
ATOM 1463 N N . ARG A 1 197 ? -54.089 65.437 10.885 1.00 26.99 363 ARG A N 1
ATOM 1464 C CA . ARG A 1 197 ? -54.806 65.666 12.172 1.00 26.25 363 ARG A CA 1
ATOM 1465 C C . ARG A 1 197 ? -54.567 64.664 13.271 1.00 23.09 363 ARG A C 1
ATOM 1466 O O . ARG A 1 197 ? -54.164 65.021 14.375 1.00 25.95 363 ARG A O 1
ATOM 1474 N N . ARG A 1 198 ? -54.823 63.396 12.964 1.00 24.22 364 ARG A N 1
ATOM 1475 C CA . ARG A 1 198 ? -54.654 62.302 13.927 1.00 26.28 364 ARG A CA 1
ATOM 1476 C C . ARG A 1 198 ? -53.318 62.379 14.672 1.00 25.57 364 ARG A C 1
ATOM 1477 O O . ARG A 1 198 ? -53.239 62.042 15.838 1.00 25.12 364 ARG A O 1
ATOM 1485 N N . TYR A 1 199 ? -52.256 62.809 13.992 1.00 20.91 365 TYR A N 1
ATOM 1486 C CA . TYR A 1 199 ? -50.910 62.771 14.592 1.00 18.22 365 TYR A CA 1
ATOM 1487 C C . TYR A 1 199 ? -50.498 64.124 15.140 1.00 21.44 365 TYR A C 1
ATOM 1488 O O . TYR A 1 199 ? -49.376 64.322 15.613 1.00 23.55 365 TYR A O 1
ATOM 1497 N N . MET A 1 200 ? -51.422 65.056 15.115 1.00 18.62 366 MET A N 1
ATOM 1498 C CA . MET A 1 200 ? -51.100 66.430 15.503 1.00 25.29 366 MET A CA 1
ATOM 1499 C C . MET A 1 200 ? -50.965 66.582 17.011 1.00 28.40 366 MET A C 1
ATOM 1500 O O . MET A 1 200 ? -51.893 66.228 17.724 1.00 26.33 366 MET A O 1
ATOM 1505 N N . ALA A 1 201 ? -49.838 67.141 17.465 1.00 20.03 367 ALA A N 1
ATOM 1506 C CA . ALA A 1 201 ? -49.642 67.539 18.889 1.00 22.93 367 ALA A CA 1
ATOM 1507 C C . ALA A 1 201 ? -50.640 68.555 19.395 1.00 23.98 367 ALA A C 1
ATOM 1508 O O . ALA A 1 201 ? -51.180 69.377 18.628 1.00 24.36 367 ALA A O 1
ATOM 1510 N N . PRO A 1 202 ? -50.904 68.523 20.715 1.00 25.96 368 PRO A N 1
ATOM 1511 C CA . PRO A 1 202 ? -51.964 69.380 21.253 1.00 24.83 368 PRO A CA 1
ATOM 1512 C C . PRO A 1 202 ? -51.714 70.859 20.956 1.00 25.34 368 PRO A C 1
ATOM 1513 O O . PRO A 1 202 ? -52.663 71.601 20.637 1.00 25.73 368 PRO A O 1
ATOM 1517 N N . GLU A 1 203 ? -50.447 71.289 20.993 1.00 25.25 369 GLU A N 1
ATOM 1518 C CA . GLU A 1 203 ? -50.151 72.720 20.699 1.00 29.34 369 GLU A CA 1
ATOM 1519 C C . GLU A 1 203 ? -50.491 73.098 19.251 1.00 29.70 369 GLU A C 1
ATOM 1520 O O . GLU A 1 203 ? -50.919 74.221 18.963 1.00 30.63 369 GLU A O 1
ATOM 1526 N N . VAL A 1 204 ? -50.330 72.136 18.346 1.00 28.86 370 VAL A N 1
ATOM 1527 C CA . VAL A 1 204 ? -50.751 72.297 16.936 1.00 27.81 370 VAL A CA 1
ATOM 1528 C C . VAL A 1 204 ? -52.284 72.353 16.815 1.00 27.12 370 VAL A C 1
ATOM 1529 O O . VAL A 1 204 ? -52.865 73.244 16.168 1.00 29.84 370 VAL A O 1
ATOM 1533 N N . LEU A 1 205 ? -52.945 71.410 17.466 1.00 26.40 371 LEU A N 1
ATOM 1534 C CA . LEU A 1 205 ? -54.399 71.418 17.537 1.00 28.23 371 LEU A CA 1
ATOM 1535 C C . LEU A 1 205 ? -55.031 72.696 18.175 1.00 31.83 371 LEU A C 1
ATOM 1536 O O . LEU A 1 205 ? -56.125 73.120 17.762 1.00 36.56 371 LEU A O 1
ATOM 1541 N N . GLU A 1 206 ? -54.362 73.278 19.179 1.00 33.85 372 GLU A N 1
ATOM 1542 C CA . GLU A 1 206 ? -54.793 74.523 19.835 1.00 41.69 372 GLU A CA 1
ATOM 1543 C C . GLU A 1 206 ? -54.677 75.723 18.912 1.00 45.22 372 GLU A C 1
ATOM 1544 O O . GLU A 1 206 ? -55.323 76.734 19.132 1.00 51.92 372 GLU A O 1
ATOM 1550 N N . GLY A 1 207 ? -53.870 75.600 17.868 1.00 46.59 373 GLY A N 1
ATOM 1551 C CA . GLY A 1 207 ? -53.682 76.673 16.915 1.00 49.82 373 GLY A CA 1
ATOM 1552 C C . GLY A 1 207 ? -52.570 77.593 17.352 1.00 50.97 373 GLY A C 1
ATOM 1553 O O . GLY A 1 207 ? -52.575 78.760 16.998 1.00 55.41 373 GLY A O 1
ATOM 1554 N N . ALA A 1 208 ? -51.617 77.071 18.116 1.00 53.59 374 ALA A N 1
ATOM 1555 C CA . ALA A 1 208 ? -50.466 77.854 18.547 1.00 58.30 374 ALA A CA 1
ATOM 1556 C C . ALA A 1 208 ? -49.618 78.288 17.335 1.00 64.80 374 ALA A C 1
ATOM 1557 O O . ALA A 1 208 ? -49.664 77.681 16.247 1.00 62.85 374 ALA A O 1
ATOM 1559 N N . ILE A 1 209 ? -48.866 79.364 17.531 1.00 68.98 375 ILE A N 1
ATOM 1560 C CA . ILE A 1 209 ? -48.184 80.040 16.436 1.00 70.91 375 ILE A CA 1
ATOM 1561 C C . ILE A 1 209 ? -46.823 80.491 16.900 1.00 70.98 375 ILE A C 1
ATOM 1562 O O . ILE A 1 209 ? -46.495 80.401 18.094 1.00 68.03 375 ILE A O 1
ATOM 1567 N N . ASN A 1 210 ? -46.040 80.978 15.939 1.00 69.97 376 ASN A N 1
ATOM 1568 C CA . ASN A 1 210 ? -44.681 81.410 16.195 1.00 69.63 376 ASN A CA 1
ATOM 1569 C C . ASN A 1 210 ? -43.849 80.234 16.734 1.00 65.37 376 ASN A C 1
ATOM 1570 O O . ASN A 1 210 ? -42.957 80.426 17.572 1.00 68.95 376 ASN A O 1
ATOM 1572 N N . PHE A 1 211 ? -44.150 79.023 16.259 1.00 57.60 377 PHE A N 1
ATOM 1573 C CA . PHE A 1 211 ? -43.299 77.876 16.560 1.00 51.44 377 PHE A CA 1
ATOM 1574 C C . PHE A 1 211 ? -41.934 78.175 15.960 1.00 48.65 377 PHE A C 1
ATOM 1575 O O . PHE A 1 211 ? -41.847 78.778 14.886 1.00 46.89 377 PHE A O 1
ATOM 1583 N N . GLN A 1 212 ? -40.878 77.796 16.682 1.00 51.29 378 GLN A N 1
ATOM 1584 C CA . GLN A 1 212 ? -39.496 77.847 16.197 1.00 48.65 378 GLN A CA 1
ATOM 1585 C C . GLN A 1 212 ? -38.892 76.441 16.207 1.00 44.83 378 GLN A C 1
ATOM 1586 O O . GLN A 1 212 ? -39.601 75.470 16.479 1.00 41.20 378 GLN A O 1
ATOM 1592 N N . ARG A 1 213 ? -37.603 76.325 15.874 1.00 41.01 379 ARG A N 1
ATOM 1593 C CA . ARG A 1 213 ? -37.008 75.023 15.564 1.00 38.40 379 ARG A CA 1
ATOM 1594 C C . ARG A 1 213 ? -37.372 73.943 16.573 1.00 34.80 379 ARG A C 1
ATOM 1595 O O . ARG A 1 213 ? -37.926 72.909 16.217 1.00 31.64 379 ARG A O 1
ATOM 1603 N N . ASP A 1 214 ? -37.049 74.175 17.831 1.00 34.07 380 ASP A N 1
ATOM 1604 C CA . ASP A 1 214 ? -37.239 73.145 18.856 1.00 29.53 380 ASP A CA 1
ATOM 1605 C C . ASP A 1 214 ? -38.715 72.765 18.987 1.00 32.96 380 ASP A C 1
ATOM 1606 O O . ASP A 1 214 ? -39.014 71.619 19.250 1.00 34.34 380 ASP A O 1
ATOM 1611 N N . ALA A 1 215 ? -39.626 73.723 18.793 1.00 35.39 381 ALA A N 1
ATOM 1612 C CA . ALA A 1 215 ? -41.050 73.455 18.893 1.00 33.54 381 ALA A CA 1
ATOM 1613 C C . ALA A 1 215 ? -41.426 72.490 17.781 1.00 32.03 381 ALA A C 1
ATOM 1614 O O . ALA A 1 215 ? -42.176 71.528 18.005 1.00 27.22 381 ALA A O 1
ATOM 1616 N N . PHE A 1 216 ? -40.894 72.753 16.580 1.00 30.04 382 PHE A N 1
ATOM 1617 C CA . PHE A 1 216 ? -41.200 71.922 15.404 1.00 28.96 382 PHE A CA 1
ATOM 1618 C C . PHE A 1 216 ? -40.645 70.499 15.592 1.00 27.28 382 PHE A C 1
ATOM 1619 O O . PHE A 1 216 ? -41.302 69.531 15.262 1.00 23.14 382 PHE A O 1
ATOM 1627 N N . LEU A 1 217 ? -39.426 70.382 16.102 1.00 24.26 383 LEU A N 1
ATOM 1628 C CA . LEU A 1 217 ? -38.865 69.071 16.393 1.00 26.94 383 LEU A CA 1
ATOM 1629 C C . LEU A 1 217 ? -39.723 68.309 17.431 1.00 25.63 383 LEU A C 1
ATOM 1630 O O . LEU A 1 217 ? -39.997 67.108 17.261 1.00 26.69 383 LEU A O 1
ATOM 1635 N N . ARG A 1 218 ? -40.220 69.017 18.453 1.00 25.47 384 ARG A N 1
ATOM 1636 C CA . ARG A 1 218 ? -41.051 68.386 19.490 1.00 27.02 384 ARG A CA 1
ATOM 1637 C C . ARG A 1 218 ? -42.380 67.937 18.945 1.00 26.88 384 ARG A C 1
ATOM 1638 O O . ARG A 1 218 ? -42.970 66.993 19.453 1.00 31.09 384 ARG A O 1
ATOM 1646 N N . ILE A 1 219 ? -42.865 68.620 17.911 1.00 22.94 385 ILE A N 1
ATOM 1647 C CA . ILE A 1 219 ? -44.094 68.228 17.260 1.00 24.61 385 ILE A CA 1
ATOM 1648 C C . ILE A 1 219 ? -43.877 66.905 16.527 1.00 27.26 385 ILE A C 1
ATOM 1649 O O . ILE A 1 219 ? -44.748 66.010 16.549 1.00 28.50 385 ILE A O 1
ATOM 1654 N N . ASP A 1 220 ? -42.712 66.767 15.885 1.00 26.59 386 ASP A N 1
ATOM 1655 C CA . ASP A 1 220 ? -42.375 65.526 15.177 1.00 22.99 386 ASP A CA 1
ATOM 1656 C C . ASP A 1 220 ? -42.308 64.357 16.183 1.00 22.32 386 ASP A C 1
ATOM 1657 O O . ASP A 1 220 ? -42.769 63.242 15.881 1.00 23.11 386 ASP A O 1
ATOM 1662 N N . MET A 1 221 ? -41.722 64.629 17.347 1.00 22.19 387 MET A N 1
ATOM 1663 C CA . MET A 1 221 ? -41.475 63.612 18.396 1.00 22.87 387 MET A CA 1
ATOM 1664 C C . MET A 1 221 ? -42.766 63.097 19.050 1.00 24.64 387 MET A C 1
ATOM 1665 O O . MET A 1 221 ? -42.859 61.918 19.366 1.00 26.02 387 MET A O 1
ATOM 1670 N N . TYR A 1 222 ? -43.771 63.958 19.131 1.00 23.78 388 TYR A N 1
ATOM 1671 C CA . TYR A 1 222 ? -45.097 63.583 19.563 1.00 24.88 388 TYR A CA 1
ATOM 1672 C C . TYR A 1 222 ? -45.686 62.584 18.560 1.00 25.95 388 TYR A C 1
ATOM 1673 O O . TYR A 1 222 ? -46.166 61.512 18.948 1.00 22.77 388 TYR A O 1
ATOM 1682 N N . ALA A 1 223 ? -45.646 62.936 17.275 1.00 18.31 389 ALA A N 1
ATOM 1683 C CA . ALA A 1 223 ? -46.152 62.044 16.242 1.00 21.15 389 ALA A CA 1
ATOM 1684 C C . ALA A 1 223 ? -45.394 60.712 16.263 1.00 24.17 389 ALA A C 1
ATOM 1685 O O . ALA A 1 223 ? -45.987 59.631 16.137 1.00 20.06 389 ALA A O 1
ATOM 1687 N N . MET A 1 224 ? -44.079 60.795 16.456 1.00 18.83 390 MET A N 1
ATOM 1688 C CA . MET A 1 224 ? -43.234 59.603 16.578 1.00 24.46 390 MET A CA 1
ATOM 1689 C C . MET A 1 224 ? -43.677 58.676 17.738 1.00 24.46 390 MET A C 1
ATOM 1690 O O . MET A 1 224 ? -43.724 57.447 17.582 1.00 25.37 390 MET A O 1
ATOM 1695 N N . GLY A 1 225 ? -44.036 59.259 18.875 1.00 26.89 391 GLY A N 1
ATOM 1696 C CA . GLY A 1 225 ? -44.620 58.496 19.993 1.00 27.55 391 GLY A CA 1
ATOM 1697 C C . GLY A 1 225 ? -45.788 57.659 19.482 1.00 26.16 391 GLY A C 1
ATOM 1698 O O . GLY A 1 225 ? -45.898 56.471 19.769 1.00 26.38 391 GLY A O 1
ATOM 1699 N N . LEU A 1 226 ? -46.634 58.258 18.669 1.00 24.07 392 LEU A N 1
ATOM 1700 C CA . LEU A 1 226 ? -47.825 57.554 18.196 1.00 22.60 392 LEU A CA 1
ATOM 1701 C C . LEU A 1 226 ? -47.450 56.419 17.280 1.00 23.72 392 LEU A C 1
ATOM 1702 O O . LEU A 1 226 ? -48.047 55.324 17.358 1.00 21.77 392 LEU A O 1
ATOM 1707 N N . VAL A 1 227 ? -46.445 56.649 16.414 1.00 22.90 393 VAL A N 1
ATOM 1708 C CA . VAL A 1 227 ? -45.990 55.585 15.517 1.00 18.10 393 VAL A CA 1
ATOM 1709 C C . VAL A 1 227 ? -45.405 54.434 16.329 1.00 21.02 393 VAL A C 1
ATOM 1710 O O . VAL A 1 227 ? -45.579 53.254 15.977 1.00 20.53 393 VAL A O 1
ATOM 1714 N N . LEU A 1 228 ? -44.664 54.774 17.377 1.00 21.91 394 LEU A N 1
ATOM 1715 C CA . LEU A 1 228 ? -44.051 53.772 18.244 1.00 26.12 394 LEU A CA 1
ATOM 1716 C C . LEU A 1 228 ? -45.160 52.979 18.989 1.00 25.05 394 LEU A C 1
ATOM 1717 O O . LEU A 1 228 ? -45.034 51.767 19.141 1.00 24.93 394 LEU A O 1
ATOM 1722 N N . TRP A 1 229 ? -46.244 53.646 19.409 1.00 22.23 395 TRP A N 1
ATOM 1723 C CA . TRP A 1 229 ? -47.436 52.949 19.882 1.00 21.51 395 TRP A CA 1
ATOM 1724 C C . TRP A 1 229 ? -47.996 51.984 18.810 1.00 27.64 395 TRP A C 1
ATOM 1725 O O . TRP A 1 229 ? -48.418 50.860 19.141 1.00 26.94 395 TRP A O 1
ATOM 1736 N N . GLU A 1 230 ? -48.041 52.398 17.537 1.00 23.83 396 GLU A N 1
ATOM 1737 C CA . GLU A 1 230 ? -48.571 51.499 16.522 1.00 21.90 396 GLU A CA 1
ATOM 1738 C C . GLU A 1 230 ? -47.811 50.187 16.497 1.00 22.38 396 GLU A C 1
ATOM 1739 O O . GLU A 1 230 ? -48.400 49.117 16.383 1.00 28.87 396 GLU A O 1
ATOM 1745 N N . LEU A 1 231 ? -46.497 50.277 16.572 1.00 27.45 397 LEU A N 1
ATOM 1746 C CA . LEU A 1 231 ? -45.648 49.096 16.649 1.00 25.59 397 LEU A CA 1
ATOM 1747 C C . LEU A 1 231 ? -45.934 48.286 17.899 1.00 24.53 397 LEU A C 1
ATOM 1748 O O . LEU A 1 231 ? -46.126 47.064 17.826 1.00 25.19 397 LEU A O 1
ATOM 1753 N N . ALA A 1 232 ? -45.916 48.956 19.042 1.00 26.93 398 ALA A N 1
ATOM 1754 C CA . ALA A 1 232 ? -46.231 48.297 20.344 1.00 30.72 398 ALA A CA 1
ATOM 1755 C C . ALA A 1 232 ? -47.536 47.503 20.256 1.00 31.08 398 ALA A C 1
ATOM 1756 O O . ALA A 1 232 ? -47.617 46.352 20.682 1.00 31.05 398 ALA A O 1
ATOM 1758 N N . SER A 1 233 ? -48.533 48.117 19.629 1.00 26.29 399 SER A N 1
ATOM 1759 C CA . SER A 1 233 ? -49.861 47.550 19.520 1.00 28.34 399 SER A CA 1
ATOM 1760 C C . SER A 1 233 ? -49.950 46.282 18.707 1.00 26.74 399 SER A C 1
ATOM 1761 O O . SER A 1 233 ? -50.997 45.623 18.735 1.00 26.18 399 SER A O 1
ATOM 1764 N N . ARG A 1 234 ? -48.900 45.943 17.964 1.00 28.48 400 ARG A N 1
ATOM 1765 C CA . ARG A 1 234 ? -48.935 44.779 17.091 1.00 30.37 400 ARG A CA 1
ATOM 1766 C C . ARG A 1 234 ? -47.771 43.822 17.378 1.00 31.63 400 ARG A C 1
ATOM 1767 O O . ARG A 1 234 ? -47.459 42.973 16.551 1.00 32.25 400 ARG A O 1
ATOM 1775 N N . CYS A 1 235 ? -47.175 43.936 18.569 1.00 29.94 401 CYS A N 1
ATOM 1776 C CA . CYS A 1 235 ? -46.008 43.192 18.941 1.00 31.58 401 CYS A CA 1
ATOM 1777 C C . CYS A 1 235 ? -46.377 41.984 19.822 1.00 29.38 401 CYS A C 1
ATOM 1778 O O . CYS A 1 235 ? -47.094 42.127 20.796 1.00 29.82 401 CYS A O 1
ATOM 1781 N N . THR A 1 236 ? -45.845 40.821 19.466 1.00 33.73 402 THR A N 1
ATOM 1782 C CA . THR A 1 236 ? -46.177 39.550 20.117 1.00 34.88 402 THR A CA 1
ATOM 1783 C C . THR A 1 236 ? -45.481 39.377 21.459 1.00 36.11 402 THR A C 1
ATOM 1784 O O . THR A 1 236 ? -45.789 38.452 22.194 1.00 41.94 402 THR A O 1
ATOM 1788 N N . ALA A 1 237 ? -44.560 40.283 21.783 1.00 32.23 403 ALA A N 1
ATOM 1789 C CA . ALA A 1 237 ? -43.977 40.353 23.106 1.00 34.92 403 ALA A CA 1
ATOM 1790 C C . ALA A 1 237 ? -45.007 40.740 24.179 1.00 37.45 403 ALA A C 1
ATOM 1791 O O . ALA A 1 237 ? -44.697 40.645 25.350 1.00 37.85 403 ALA A O 1
ATOM 1793 N N . ALA A 1 238 ? -46.191 41.230 23.784 1.00 35.36 404 ALA A N 1
ATOM 1794 C CA . ALA A 1 238 ? -47.288 41.458 24.725 1.00 39.61 404 ALA A CA 1
ATOM 1795 C C . ALA A 1 238 ? -47.604 40.129 25.430 1.00 43.50 404 ALA A C 1
ATOM 1796 O O . ALA A 1 238 ? -47.512 39.056 24.825 1.00 44.49 404 ALA A O 1
ATOM 1798 N N . ASP A 1 239 ? -47.943 40.194 26.712 1.00 48.07 405 ASP A N 1
ATOM 1799 C CA . ASP A 1 239 ? -48.254 38.970 27.462 1.00 48.93 405 ASP A CA 1
ATOM 1800 C C . ASP A 1 239 ? -49.763 38.730 27.430 1.00 49.95 405 ASP A C 1
ATOM 1801 O O . ASP A 1 239 ? -50.449 38.857 28.439 1.00 47.00 405 ASP A O 1
ATOM 1806 N N . GLY A 1 240 ? -50.257 38.378 26.246 1.00 50.29 406 GLY A N 1
ATOM 1807 C CA . GLY A 1 240 ? -51.686 38.286 25.963 1.00 50.07 406 GLY A CA 1
ATOM 1808 C C . GLY A 1 240 ? -51.889 38.485 24.467 1.00 51.43 406 GLY A C 1
ATOM 1809 O O . GLY A 1 240 ? -50.913 38.595 23.719 1.00 49.22 406 GLY A O 1
ATOM 1810 N N . PRO A 1 241 ? -53.153 38.570 24.014 1.00 53.23 407 PRO A N 1
ATOM 1811 C CA . PRO A 1 241 ? -53.384 38.601 22.577 1.00 51.03 407 PRO A CA 1
ATOM 1812 C C . PRO A 1 241 ? -53.079 39.949 21.926 1.00 43.44 407 PRO A C 1
ATOM 1813 O O . PRO A 1 241 ? -53.096 41.002 22.579 1.00 39.20 407 PRO A O 1
ATOM 1817 N N . VAL A 1 242 ? -52.805 39.878 20.632 1.00 44.17 408 VAL A N 1
ATOM 1818 C CA . VAL A 1 242 ? -52.516 41.045 19.798 1.00 41.43 408 VAL A CA 1
ATOM 1819 C C . VAL A 1 242 ? -53.790 41.346 18.996 1.00 41.66 408 VAL A C 1
ATOM 1820 O O . VAL A 1 242 ? -54.265 40.506 18.239 1.00 36.91 408 VAL A O 1
ATOM 1824 N N . ASP A 1 243 ? -54.352 42.539 19.182 1.00 43.59 409 ASP A N 1
ATOM 1825 C CA . ASP A 1 243 ? -55.567 42.908 18.465 1.00 46.12 409 ASP A CA 1
ATOM 1826 C C . ASP A 1 243 ? -55.245 43.277 17.039 1.00 45.10 409 ASP A C 1
ATOM 1827 O O . ASP A 1 243 ? -54.079 43.374 16.655 1.00 36.08 409 ASP A O 1
ATOM 1832 N N . GLU A 1 244 ? -56.312 43.452 16.272 1.00 41.96 410 GLU A N 1
ATOM 1833 C CA . GLU A 1 244 ? -56.244 43.911 14.917 1.00 45.08 410 GLU A CA 1
ATOM 1834 C C . GLU A 1 244 ? -55.737 45.370 14.863 1.00 36.41 410 GLU A C 1
ATOM 1835 O O . GLU A 1 244 ? -55.909 46.168 15.802 1.00 38.12 410 GLU A O 1
ATOM 1841 N N . TYR A 1 245 ? -55.063 45.682 13.762 1.00 38.04 411 TYR A N 1
ATOM 1842 C CA . TYR A 1 245 ? -54.417 46.965 13.603 1.00 31.52 411 TYR A CA 1
ATOM 1843 C C . TYR A 1 245 ? -55.447 48.055 13.453 1.00 26.52 411 TYR A C 1
ATOM 1844 O O . TYR A 1 245 ? -56.363 47.945 12.632 1.00 29.17 411 TYR A O 1
ATOM 1853 N N . MET A 1 246 ? -55.250 49.114 14.228 1.00 25.83 412 MET A N 1
ATOM 1854 C CA . MET A 1 246 ? -55.992 50.350 14.105 1.00 29.15 412 MET A CA 1
ATOM 1855 C C . MET A 1 246 ? -55.048 51.548 14.175 1.00 26.63 412 MET A C 1
ATOM 1856 O O . MET A 1 246 ? -54.056 51.541 14.906 1.00 25.51 412 MET A O 1
ATOM 1861 N N . LEU A 1 247 ? -55.381 52.604 13.447 1.00 23.21 413 LEU A N 1
ATOM 1862 C CA . LEU A 1 247 ? -54.594 53.829 13.541 1.00 23.85 413 LEU A CA 1
ATOM 1863 C C . LEU A 1 247 ? -54.686 54.441 14.977 1.00 24.90 413 LEU A C 1
ATOM 1864 O O . LEU A 1 247 ? -55.706 54.259 15.671 1.00 27.59 413 LEU A O 1
ATOM 1869 N N . PRO A 1 248 ? -53.664 55.231 15.388 1.00 26.85 414 PRO A N 1
ATOM 1870 C CA . PRO A 1 248 ? -53.762 56.006 16.642 1.00 26.44 414 PRO A CA 1
ATOM 1871 C C . PRO A 1 248 ? -55.065 56.765 16.690 1.00 22.80 414 PRO A C 1
ATOM 1872 O O . PRO A 1 248 ? -55.502 57.375 15.672 1.00 24.81 414 PRO A O 1
ATOM 1876 N N . PHE A 1 249 ? -55.745 56.652 17.830 1.00 25.83 415 PHE A N 1
ATOM 1877 C CA . PHE A 1 249 ? -57.060 57.293 18.055 1.00 23.89 415 PHE A CA 1
ATOM 1878 C C . PHE A 1 249 ? -58.243 56.730 17.260 1.00 24.22 415 PHE A C 1
ATOM 1879 O O . PHE A 1 249 ? -59.371 57.176 17.456 1.00 24.61 415 PHE A O 1
ATOM 1887 N N . GLU A 1 250 ? -58.021 55.751 16.390 1.00 25.24 416 GLU A N 1
ATOM 1888 C CA . GLU A 1 250 ? -59.146 55.196 15.604 1.00 24.74 416 GLU A CA 1
ATOM 1889 C C . GLU A 1 250 ? -60.248 54.636 16.488 1.00 24.65 416 GLU A C 1
ATOM 1890 O O . GLU A 1 250 ? -61.448 54.814 16.224 1.00 31.84 416 GLU A O 1
ATOM 1896 N N . GLU A 1 251 ? -59.839 53.984 17.563 1.00 34.10 417 GLU A N 1
ATOM 1897 C CA . GLU A 1 251 ? -60.787 53.389 18.510 1.00 34.66 417 GLU A CA 1
ATOM 1898 C C . GLU A 1 251 ? -61.714 54.474 19.057 1.00 33.61 417 GLU A C 1
ATOM 1899 O O . GLU A 1 251 ? -62.907 54.284 19.150 1.00 33.99 417 GLU A O 1
ATOM 1905 N N . GLU A 1 252 ? -61.168 55.655 19.324 1.00 31.02 418 GLU A N 1
ATOM 1906 C CA . GLU A 1 252 ? -61.927 56.735 19.927 1.00 34.35 418 GLU A CA 1
ATOM 1907 C C . GLU A 1 252 ? -62.702 57.628 18.934 1.00 36.17 418 GLU A C 1
ATOM 1908 O O . GLU A 1 252 ? -63.865 57.958 19.201 1.00 35.09 418 GLU A O 1
ATOM 1914 N N . ILE A 1 253 ? -62.055 58.047 17.830 1.00 28.76 419 ILE A N 1
ATOM 1915 C CA . ILE A 1 253 ? -62.683 58.981 16.866 1.00 25.80 419 ILE A CA 1
ATOM 1916 C C . ILE A 1 253 ? -62.754 58.484 15.405 1.00 28.74 419 ILE A C 1
ATOM 1917 O O . ILE A 1 253 ? -63.104 59.254 14.492 1.00 29.56 419 ILE A O 1
ATOM 1922 N N . GLY A 1 254 ? -62.447 57.207 15.184 1.00 26.26 420 GLY A N 1
ATOM 1923 C CA . GLY A 1 254 ? -62.652 56.565 13.886 1.00 28.17 420 GLY A CA 1
ATOM 1924 C C . GLY A 1 254 ? -61.608 56.847 12.806 1.00 22.62 420 GLY A C 1
ATOM 1925 O O . GLY A 1 254 ? -60.508 57.373 13.063 1.00 25.66 420 GLY A O 1
ATOM 1926 N N . GLN A 1 255 ? -61.969 56.481 11.586 1.00 27.43 421 GLN A N 1
ATOM 1927 C CA . GLN A 1 255 ? -61.086 56.632 10.431 1.00 26.52 421 GLN A CA 1
ATOM 1928 C C . GLN A 1 255 ? -61.106 58.035 9.774 1.00 28.07 421 GLN A C 1
ATOM 1929 O O . GLN A 1 255 ? -60.186 58.374 9.034 1.00 23.01 421 GLN A O 1
ATOM 1935 N N . HIS A 1 256 ? -62.130 58.853 10.029 1.00 26.38 422 HIS A N 1
ATOM 1936 C CA . HIS A 1 256 ? -62.261 60.142 9.335 1.00 25.12 422 HIS A CA 1
ATOM 1937 C C . HIS A 1 256 ? -62.653 61.269 10.286 1.00 24.23 422 HIS A C 1
ATOM 1938 O O . HIS A 1 256 ? -63.739 61.798 10.157 1.00 23.51 422 HIS A O 1
ATOM 1945 N N . PRO A 1 257 ? -61.745 61.657 11.212 1.00 25.75 423 PRO A N 1
ATOM 1946 C CA . PRO A 1 257 ? -62.060 62.658 12.214 1.00 26.99 423 PRO A CA 1
ATOM 1947 C C . PRO A 1 257 ? -61.987 64.085 11.724 1.00 30.97 423 PRO A C 1
ATOM 1948 O O . PRO A 1 257 ? -61.164 64.398 10.870 1.00 27.02 423 PRO A O 1
ATOM 1952 N N . SER A 1 258 ? -62.859 64.933 12.286 1.00 29.00 424 SER A N 1
ATOM 1953 C CA . SER A 1 258 ? -62.784 66.377 12.124 1.00 31.09 424 SER A CA 1
ATOM 1954 C C . SER A 1 258 ? -61.627 66.919 12.949 1.00 29.38 424 SER A C 1
ATOM 1955 O O . SER A 1 258 ? -61.137 66.265 13.897 1.00 26.28 424 SER A O 1
ATOM 1958 N N . LEU A 1 259 ? -61.206 68.128 12.621 1.00 28.23 425 LEU A N 1
ATOM 1959 C CA . LEU A 1 259 ? -60.254 68.836 13.462 1.00 30.13 425 LEU A CA 1
ATOM 1960 C C . LEU A 1 259 ? -60.820 68.965 14.908 1.00 30.20 425 LEU A C 1
ATOM 1961 O O . LEU A 1 259 ? -60.100 68.806 15.889 1.00 28.64 425 LEU A O 1
ATOM 1966 N N . GLU A 1 260 ? -62.106 69.234 15.009 1.00 29.10 426 GLU A N 1
ATOM 1967 C CA . GLU A 1 260 ? -62.783 69.436 16.317 1.00 32.24 426 GLU A CA 1
ATOM 1968 C C . GLU A 1 260 ? -62.833 68.120 17.105 1.00 30.14 426 GLU A C 1
ATOM 1969 O O . GLU A 1 260 ? -62.661 68.120 18.328 1.00 28.38 426 GLU A O 1
ATOM 1975 N N . ASP A 1 261 ? -63.030 67.000 16.393 1.00 28.38 427 ASP A N 1
ATOM 1976 C CA . ASP A 1 261 ? -62.922 65.649 16.986 1.00 28.94 427 ASP A CA 1
ATOM 1977 C C . ASP A 1 261 ? -61.572 65.432 17.694 1.00 28.18 427 ASP A C 1
ATOM 1978 O O . ASP A 1 261 ? -61.504 64.935 18.828 1.00 24.14 427 ASP A O 1
ATOM 1983 N N . MET A 1 262 ? -60.494 65.828 17.019 1.00 27.56 428 MET A N 1
ATOM 1984 C CA . MET A 1 262 ? -59.157 65.644 17.516 1.00 28.62 428 MET A CA 1
ATOM 1985 C C . MET A 1 262 ? -58.846 66.582 18.654 1.00 30.72 428 MET A C 1
ATOM 1986 O O . MET A 1 262 ? -58.216 66.166 19.656 1.00 20.18 428 MET A O 1
ATOM 1991 N N . GLN A 1 263 ? -59.309 67.837 18.517 1.00 24.66 429 GLN A N 1
ATOM 1992 C CA . GLN A 1 263 ? -59.117 68.826 19.576 1.00 26.28 429 GLN A CA 1
ATOM 1993 C C . GLN A 1 263 ? -59.721 68.299 20.843 1.00 28.37 429 GLN A C 1
ATOM 1994 O O . GLN A 1 263 ? -59.118 68.356 21.910 1.00 32.06 429 GLN A O 1
ATOM 2000 N N . GLU A 1 264 ? -60.918 67.758 20.738 1.00 29.83 430 GLU A N 1
ATOM 2001 C CA A GLU A 1 264 ? -61.608 67.288 21.921 0.60 28.40 430 GLU A CA 1
ATOM 2002 C CA B GLU A 1 264 ? -61.632 67.271 21.915 0.40 28.82 430 GLU A CA 1
ATOM 2003 C C . GLU A 1 264 ? -60.863 66.149 22.594 1.00 29.49 430 GLU A C 1
ATOM 2004 O O . GLU A 1 264 ? -60.630 66.186 23.812 1.00 28.01 430 GLU A O 1
ATOM 2015 N N . VAL A 1 265 ? -60.478 65.141 21.814 1.00 26.32 431 VAL A N 1
ATOM 2016 C CA . VAL A 1 265 ? -59.832 63.942 22.383 1.00 26.60 431 VAL A CA 1
ATOM 2017 C C . VAL A 1 265 ? -58.431 64.208 22.953 1.00 27.43 431 VAL A C 1
ATOM 2018 O O . VAL A 1 265 ? -58.076 63.734 24.064 1.00 25.34 431 VAL A O 1
ATOM 2022 N N . VAL A 1 266 ? -57.651 65.016 22.242 1.00 25.56 432 VAL A N 1
ATOM 2023 C CA . VAL A 1 266 ? -56.222 65.257 22.591 1.00 28.95 432 VAL A CA 1
ATOM 2024 C C . VAL A 1 266 ? -55.970 66.493 23.475 1.00 28.21 432 VAL A C 1
ATOM 2025 O O . VAL A 1 266 ? -55.151 66.449 24.403 1.00 30.37 432 VAL A O 1
ATOM 2029 N N . VAL A 1 267 ? -56.651 67.588 23.149 1.00 26.19 433 VAL A N 1
ATOM 2030 C CA . VAL A 1 267 ? -56.481 68.838 23.855 1.00 27.41 433 VAL A CA 1
ATOM 2031 C C . VAL A 1 267 ? -57.349 68.884 25.069 1.00 31.27 433 VAL A C 1
ATOM 2032 O O . VAL A 1 267 ? -56.846 69.094 26.173 1.00 33.92 433 VAL A O 1
ATOM 2036 N N . HIS A 1 268 ? -58.644 68.684 24.898 1.00 30.66 434 HIS A N 1
ATOM 2037 C CA . HIS A 1 268 ? -59.545 68.906 26.033 1.00 36.27 434 HIS A CA 1
ATOM 2038 C C . HIS A 1 268 ? -59.562 67.729 26.996 1.00 34.58 434 HIS A C 1
ATOM 2039 O O . HIS A 1 268 ? -59.504 67.937 28.201 1.00 31.66 434 HIS A O 1
ATOM 2046 N N . LYS A 1 269 ? -59.634 66.502 26.476 1.00 28.57 435 LYS A N 1
ATOM 2047 C CA . LYS A 1 269 ? -59.619 65.302 27.335 1.00 26.61 435 LYS A CA 1
ATOM 2048 C C . LYS A 1 269 ? -58.238 64.788 27.703 1.00 31.03 435 LYS A C 1
ATOM 2049 O O . LYS A 1 269 ? -58.106 63.966 28.610 1.00 31.15 435 LYS A O 1
ATOM 2055 N N . LYS A 1 270 ? -57.216 65.263 27.002 1.00 27.98 436 LYS A N 1
ATOM 2056 C CA . LYS A 1 270 ? -55.837 64.822 27.222 1.00 34.45 436 LYS A CA 1
ATOM 2057 C C . LYS A 1 270 ? -55.639 63.299 27.136 1.00 35.25 436 LYS A C 1
ATOM 2058 O O . LYS A 1 270 ? -54.803 62.738 27.844 1.00 29.02 436 LYS A O 1
ATOM 2064 N N . LYS A 1 271 ? -56.380 62.646 26.241 1.00 31.80 437 LYS A N 1
ATOM 2065 C CA . LYS A 1 271 ? -56.227 61.209 26.034 1.00 30.41 437 LYS A CA 1
ATOM 2066 C C . LYS A 1 271 ? -55.120 60.816 25.016 1.00 28.63 437 LYS A C 1
ATOM 2067 O O . LYS A 1 271 ? -54.759 61.584 24.114 1.00 28.37 437 LYS A O 1
ATOM 2073 N N . ARG A 1 272 ? -54.586 59.609 25.177 1.00 29.73 438 ARG A N 1
ATOM 2074 C CA . ARG A 1 272 ? -53.585 59.053 24.258 1.00 30.06 438 ARG A CA 1
ATOM 2075 C C . ARG A 1 272 ? -54.039 57.631 23.954 1.00 29.32 438 ARG A C 1
ATOM 2076 O O . ARG A 1 272 ? -54.908 57.117 24.681 1.00 28.41 438 ARG A O 1
ATOM 2084 N N . PRO A 1 273 ? -53.479 56.993 22.889 1.00 28.14 439 PRO A N 1
ATOM 2085 C CA . PRO A 1 273 ? -53.755 55.577 22.656 1.00 24.27 439 PRO A CA 1
ATOM 2086 C C . PRO A 1 273 ? -53.390 54.775 23.903 1.00 28.81 439 PRO A C 1
ATOM 2087 O O . PRO A 1 273 ? -52.495 55.164 24.640 1.00 31.15 439 PRO A O 1
ATOM 2091 N N . VAL A 1 274 ? -54.138 53.724 24.186 1.00 32.67 440 VAL A N 1
ATOM 2092 C CA . VAL A 1 274 ? -53.985 53.025 25.477 1.00 31.05 440 VAL A CA 1
ATOM 2093 C C . VAL A 1 274 ? -52.710 52.207 25.419 1.00 31.64 440 VAL A C 1
ATOM 2094 O O . VAL A 1 274 ? -52.509 51.469 24.467 1.00 29.52 440 VAL A O 1
ATOM 2098 N N . LEU A 1 275 ? -51.834 52.393 26.409 1.00 27.63 441 LEU A N 1
ATOM 2099 C CA . LEU A 1 275 ? -50.717 51.479 26.651 1.00 29.10 441 LEU A CA 1
ATOM 2100 C C . LEU A 1 275 ? -51.145 50.409 27.654 1.00 33.73 441 LEU A C 1
ATOM 2101 O O . LEU A 1 275 ? -51.196 50.656 28.855 1.00 30.15 441 LEU A O 1
ATOM 2106 N N . ARG A 1 276 ? -51.448 49.217 27.158 1.00 35.14 442 ARG A N 1
ATOM 2107 C CA . ARG A 1 276 ? -52.020 48.177 28.018 1.00 34.04 442 ARG A CA 1
ATOM 2108 C C . ARG A 1 276 ? -50.996 47.682 29.006 1.00 35.09 442 ARG A C 1
ATOM 2109 O O . ARG A 1 276 ? -49.842 47.492 28.651 1.00 30.69 442 ARG A O 1
ATOM 2117 N N . ASP A 1 277 ? -51.403 47.503 30.264 1.00 39.57 443 ASP A N 1
ATOM 2118 C CA . ASP A 1 277 ? -50.504 46.987 31.295 1.00 39.38 443 ASP A CA 1
ATOM 2119 C C . ASP A 1 277 ? -49.902 45.631 30.928 1.00 38.05 443 ASP A C 1
ATOM 2120 O O . ASP A 1 277 ? -48.708 45.403 31.182 1.00 40.54 443 ASP A O 1
ATOM 2125 N N . TYR A 1 278 ? -50.680 44.743 30.308 1.00 35.95 444 TYR A N 1
ATOM 2126 C CA . TYR A 1 278 ? -50.138 43.417 29.940 1.00 37.29 444 TYR A CA 1
ATOM 2127 C C . TYR A 1 278 ? -49.027 43.501 28.877 1.00 38.19 444 TYR A C 1
ATOM 2128 O O . TYR A 1 278 ? -48.242 42.586 28.719 1.00 44.16 444 TYR A O 1
ATOM 2137 N N . TRP A 1 279 ? -48.933 44.618 28.167 1.00 37.48 445 TRP A N 1
ATOM 2138 C CA . TRP A 1 279 ? -47.854 44.793 27.200 1.00 38.91 445 TRP A CA 1
ATOM 2139 C C . TRP A 1 279 ? -46.522 44.944 27.890 1.00 41.17 445 TRP A C 1
ATOM 2140 O O . TRP A 1 279 ? -45.499 44.847 27.235 1.00 40.23 445 TRP A O 1
ATOM 2151 N N . GLN A 1 280 ? -46.531 45.227 29.188 1.00 42.59 446 GLN A N 1
ATOM 2152 C CA . GLN A 1 280 ? -45.330 45.697 29.870 1.00 47.92 446 GLN A CA 1
ATOM 2153 C C . GLN A 1 280 ? -44.753 44.657 30.848 1.00 49.10 446 GLN A C 1
ATOM 2154 O O . GLN A 1 280 ? -43.899 44.983 31.678 1.00 50.74 446 GLN A O 1
ATOM 2160 N N . LYS A 1 281 ? -45.216 43.408 30.740 1.00 48.02 447 LYS A N 1
ATOM 2161 C CA . LYS A 1 281 ? -44.569 42.283 31.439 1.00 45.38 447 LYS A CA 1
ATOM 2162 C C . LYS A 1 281 ? -43.128 42.186 30.986 1.00 44.01 447 LYS A C 1
ATOM 2163 O O . LYS A 1 281 ? -42.232 42.133 31.804 1.00 39.27 447 LYS A O 1
ATOM 2166 N N . HIS A 1 282 ? -42.942 42.158 29.660 1.00 43.26 448 HIS A N 1
ATOM 2167 C CA . HIS A 1 282 ? -41.653 42.101 28.998 1.00 43.66 448 HIS A CA 1
ATOM 2168 C C . HIS A 1 282 ? -40.918 43.387 29.374 1.00 45.39 448 HIS A C 1
ATOM 2169 O O . HIS A 1 282 ? -41.459 44.486 29.189 1.00 45.28 448 HIS A O 1
ATOM 2176 N N . ALA A 1 283 ? -39.731 43.241 29.957 1.00 43.07 449 ALA A N 1
ATOM 2177 C CA . ALA A 1 283 ? -38.865 44.376 30.369 1.00 46.03 449 ALA A CA 1
ATOM 2178 C C . ALA A 1 283 ? -38.700 45.422 29.255 1.00 42.72 449 ALA A C 1
ATOM 2179 O O . ALA A 1 283 ? -38.798 46.641 29.478 1.00 44.75 449 ALA A O 1
ATOM 2181 N N . GLY A 1 284 ? -38.453 44.938 28.053 1.00 39.79 450 GLY A N 1
ATOM 2182 C CA . GLY A 1 284 ? -38.200 45.832 26.911 1.00 38.17 450 GLY A CA 1
ATOM 2183 C C . GLY A 1 284 ? -39.415 46.649 26.512 1.00 31.83 450 GLY A C 1
ATOM 2184 O O . GLY A 1 284 ? -39.343 47.877 26.350 1.00 36.96 450 GLY A O 1
ATOM 2185 N N . MET A 1 285 ? -40.524 45.951 26.316 1.00 32.37 451 MET A N 1
ATOM 2186 C CA . MET A 1 285 ? -41.804 46.586 26.031 1.00 31.78 451 MET A CA 1
ATOM 2187 C C . MET A 1 285 ? -42.155 47.610 27.096 1.00 35.28 451 MET A C 1
ATOM 2188 O O . MET A 1 285 ? -42.798 48.619 26.786 1.00 33.58 451 MET A O 1
ATOM 2193 N N . ALA A 1 286 ? -41.782 47.323 28.351 1.00 35.82 452 ALA A N 1
ATOM 2194 C CA . ALA A 1 286 ? -42.001 48.263 29.466 1.00 37.17 452 ALA A CA 1
ATOM 2195 C C . ALA A 1 286 ? -41.234 49.555 29.221 1.00 35.65 452 ALA A C 1
ATOM 2196 O O . ALA A 1 286 ? -41.778 50.653 29.370 1.00 38.70 452 ALA A O 1
ATOM 2198 N N . MET A 1 287 ? -39.974 49.427 28.835 1.00 36.10 453 MET A N 1
ATOM 2199 C CA . MET A 1 287 ? -39.180 50.605 28.534 1.00 34.97 453 MET A CA 1
ATOM 2200 C C . MET A 1 287 ? -39.728 51.318 27.287 1.00 33.71 453 MET A C 1
ATOM 2201 O O . MET A 1 287 ? -39.719 52.546 27.225 1.00 32.56 453 MET A O 1
ATOM 2206 N N . LEU A 1 288 ? -40.239 50.549 26.321 1.00 33.17 454 LEU A N 1
ATOM 2207 C CA . LEU A 1 288 ? -40.838 51.105 25.115 1.00 31.18 454 LEU A CA 1
ATOM 2208 C C . LEU A 1 288 ? -42.032 51.994 25.459 1.00 30.23 454 LEU A C 1
ATOM 2209 O O . LEU A 1 288 ? -42.084 53.115 25.012 1.00 25.48 454 LEU A O 1
ATOM 2214 N N . CYS A 1 289 ? -42.949 51.474 26.274 1.00 30.16 455 CYS A N 1
ATOM 2215 C CA . CYS A 1 289 ? -44.108 52.209 26.717 1.00 32.66 455 CYS A CA 1
ATOM 2216 C C . CYS A 1 289 ? -43.800 53.480 27.483 1.00 32.58 455 CYS A C 1
ATOM 2217 O O . CYS A 1 289 ? -44.491 54.507 27.270 1.00 33.84 455 CYS A O 1
ATOM 2220 N N . GLU A 1 290 ? -42.795 53.419 28.347 1.00 31.78 456 GLU A N 1
ATOM 2221 C CA . GLU A 1 290 ? -42.299 54.606 29.062 1.00 35.69 456 GLU A CA 1
ATOM 2222 C C . GLU A 1 290 ? -41.775 55.628 28.081 1.00 32.35 456 GLU A C 1
ATOM 2223 O O . GLU A 1 290 ? -42.082 56.808 28.211 1.00 31.92 456 GLU A O 1
ATOM 2229 N N . THR A 1 291 ? -40.979 55.169 27.115 1.00 32.31 457 THR A N 1
ATOM 2230 C CA . THR A 1 291 ? -40.482 56.022 26.045 1.00 30.42 457 THR A CA 1
ATOM 2231 C C . THR A 1 291 ? -41.612 56.665 25.250 1.00 31.01 457 THR A C 1
ATOM 2232 O O . THR A 1 291 ? -41.561 57.862 24.980 1.00 36.25 457 THR A O 1
ATOM 2236 N N . ILE A 1 292 ? -42.628 55.881 24.891 1.00 28.19 458 ILE A N 1
ATOM 2237 C CA . ILE A 1 292 ? -43.782 56.391 24.157 1.00 29.12 458 ILE A CA 1
ATOM 2238 C C . ILE A 1 292 ? -44.470 57.511 24.955 1.00 33.94 458 ILE A C 1
ATOM 2239 O O . ILE A 1 292 ? -44.791 58.607 24.441 1.00 29.02 458 ILE A O 1
ATOM 2244 N N . GLU A 1 293 ? -44.682 57.241 26.228 1.00 28.27 459 GLU A N 1
ATOM 2245 C CA . GLU A 1 293 ? -45.349 58.198 27.081 1.00 29.40 459 GLU A CA 1
ATOM 2246 C C . GLU A 1 293 ? -44.589 59.496 27.150 1.00 28.87 459 GLU A C 1
ATOM 2247 O O . GLU A 1 293 ? -45.196 60.544 27.106 1.00 28.61 459 GLU A O 1
ATOM 2253 N N . GLU A 1 294 ? -43.269 59.438 27.264 1.00 26.74 460 GLU A N 1
ATOM 2254 C CA . GLU A 1 294 ? -42.489 60.667 27.276 1.00 31.85 460 GLU A CA 1
ATOM 2255 C C . GLU A 1 294 ? -42.516 61.374 25.921 1.00 37.47 460 GLU A C 1
ATOM 2256 O O . GLU A 1 294 ? -42.480 62.601 25.877 1.00 42.53 460 GLU A O 1
ATOM 2262 N N . CYS A 1 295 ? -42.630 60.621 24.826 1.00 33.79 461 CYS A N 1
ATOM 2263 C CA . CYS A 1 295 ? -42.704 61.257 23.496 1.00 30.16 461 CYS A CA 1
ATOM 2264 C C . CYS A 1 295 ? -43.971 62.057 23.272 1.00 31.04 461 CYS A C 1
ATOM 2265 O O . CYS A 1 295 ? -43.945 63.082 22.565 1.00 31.21 461 CYS A O 1
ATOM 2268 N N . TRP A 1 296 ? -45.083 61.580 23.818 1.00 27.63 462 TRP A N 1
ATOM 2269 C CA . TRP A 1 296 ? -46.367 62.222 23.566 1.00 24.13 462 TRP A CA 1
ATOM 2270 C C . TRP A 1 296 ? -46.905 63.061 24.711 1.00 26.57 462 TRP A C 1
ATOM 2271 O O . TRP A 1 296 ? -48.056 63.507 24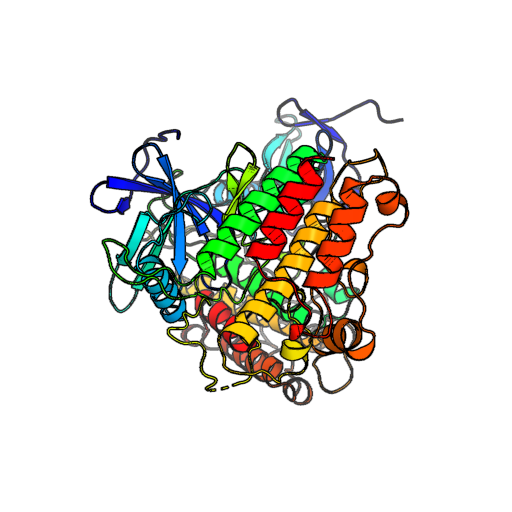.690 1.00 27.94 462 TRP A O 1
ATOM 2282 N N . ASP A 1 297 ? -46.041 63.374 25.668 1.00 30.16 463 ASP A N 1
ATOM 2283 C CA . ASP A 1 297 ? -46.389 64.299 26.745 1.00 31.12 463 ASP A CA 1
ATOM 2284 C C . ASP A 1 297 ? -47.137 65.557 26.226 1.00 32.98 463 ASP A C 1
ATOM 2285 O O . ASP A 1 297 ? -46.743 66.151 25.241 1.00 29.02 463 ASP A O 1
ATOM 2290 N N . HIS A 1 298 ? -48.195 65.968 26.907 1.00 30.66 464 HIS A N 1
ATOM 2291 C CA . HIS A 1 298 ? -48.829 67.242 26.643 1.00 32.85 464 HIS A CA 1
ATOM 2292 C C . HIS A 1 298 ? -47.805 68.381 26.696 1.00 33.21 464 HIS A C 1
ATOM 2293 O O . HIS A 1 298 ? -47.887 69.310 25.907 1.00 34.71 464 HIS A O 1
ATOM 2300 N N . ASP A 1 299 ? -46.856 68.321 27.631 1.00 32.24 465 ASP A N 1
ATOM 2301 C CA . ASP A 1 299 ? -45.792 69.345 27.679 1.00 38.12 465 ASP A CA 1
ATOM 2302 C C . ASP A 1 299 ? -44.743 69.065 26.631 1.00 33.38 465 ASP A C 1
ATOM 2303 O O . ASP A 1 299 ? -44.010 68.109 26.770 1.00 32.00 465 ASP A O 1
ATOM 2308 N N . ALA A 1 300 ? -44.670 69.919 25.609 1.00 33.98 466 ALA A N 1
ATOM 2309 C CA . ALA A 1 300 ? -43.720 69.762 24.518 1.00 35.43 466 ALA A CA 1
ATOM 2310 C C . ALA A 1 300 ? -42.301 69.754 25.050 1.00 35.77 466 ALA A C 1
ATOM 2311 O O . ALA A 1 300 ? -41.480 68.961 24.616 1.00 37.26 466 ALA A O 1
ATOM 2313 N N . GLU A 1 301 ? -42.024 70.611 26.019 1.00 33.55 467 GLU A N 1
ATOM 2314 C CA . GLU A 1 301 ? -40.668 70.725 26.568 1.00 39.04 467 GLU A CA 1
ATOM 2315 C C . GLU A 1 301 ? -40.266 69.432 27.264 1.00 39.46 467 GLU A C 1
ATOM 2316 O O . GLU A 1 301 ? -39.087 69.161 27.431 1.00 39.30 467 GLU A O 1
ATOM 2322 N N . ALA A 1 302 ? -41.257 68.638 27.667 1.00 36.66 468 ALA A N 1
ATOM 2323 C CA . ALA A 1 302 ? -41.006 67.393 28.397 1.00 37.94 468 ALA A CA 1
ATOM 2324 C C . ALA A 1 302 ? -40.623 66.229 27.497 1.00 36.75 468 ALA A C 1
ATOM 2325 O O . ALA A 1 302 ? -40.063 65.243 27.990 1.00 36.19 468 ALA A O 1
ATOM 2327 N N . ARG A 1 303 ? -40.905 66.357 26.182 1.00 38.15 469 ARG A N 1
ATOM 2328 C CA . ARG A 1 303 ? -40.719 65.276 25.213 1.00 31.70 469 ARG A CA 1
ATOM 2329 C C . ARG A 1 303 ? -39.262 65.005 24.921 1.00 32.64 469 ARG A C 1
ATOM 2330 O O . ARG A 1 303 ? -38.455 65.929 24.854 1.00 36.26 469 ARG A O 1
ATOM 2338 N N . LEU A 1 304 ? -38.950 63.721 24.740 1.00 31.39 470 LEU A N 1
ATOM 2339 C CA . LEU A 1 304 ? -37.625 63.248 24.331 1.00 32.46 470 LEU A CA 1
ATOM 2340 C C . LEU A 1 304 ? -37.207 63.798 22.963 1.00 31.78 470 LEU A C 1
ATOM 2341 O O . LEU A 1 304 ? -38.053 64.038 22.111 1.00 29.14 470 LEU A O 1
ATOM 2346 N N . SER A 1 305 ? -35.908 63.994 22.764 1.00 30.46 471 SER A N 1
ATOM 2347 C CA . SER A 1 305 ? -35.384 64.345 21.444 1.00 31.99 471 SER A CA 1
ATOM 2348 C C . SER A 1 305 ? -35.322 63.066 20.608 1.00 33.93 471 SER A C 1
ATOM 2349 O O . SER A 1 305 ? -35.455 61.960 21.148 1.00 34.30 471 SER A O 1
ATOM 2352 N N . ALA A 1 306 ? -35.134 63.210 19.297 1.00 31.57 472 ALA A N 1
ATOM 2353 C CA . ALA A 1 306 ? -34.942 62.061 18.412 1.00 30.96 472 ALA A CA 1
ATOM 2354 C C . ALA A 1 306 ? -33.729 61.239 18.823 1.00 29.84 472 ALA A C 1
ATOM 2355 O O . ALA A 1 306 ? -33.760 59.999 18.833 1.00 26.40 472 ALA A O 1
ATOM 2357 N N . GLY A 1 307 ? -32.641 61.923 19.145 1.00 34.47 473 GLY A N 1
ATOM 2358 C CA . GLY A 1 307 ? -31.431 61.208 19.609 1.00 36.38 473 GLY A CA 1
ATOM 2359 C C . GLY A 1 307 ? -31.661 60.459 20.927 1.00 34.32 473 GLY A C 1
ATOM 2360 O O . GLY A 1 307 ? -31.155 59.355 21.109 1.00 37.37 473 GLY A O 1
ATOM 2361 N N . CYS A 1 308 ? -32.423 61.057 21.836 1.00 36.71 474 CYS A N 1
ATOM 2362 C CA . CYS A 1 308 ? -32.814 60.373 23.085 1.00 40.01 474 CYS A CA 1
ATOM 2363 C C . CYS A 1 308 ? -33.654 59.125 22.854 1.00 35.17 474 CYS A C 1
ATOM 2364 O O . CYS A 1 308 ? -33.468 58.129 23.528 1.00 36.02 474 CYS A O 1
ATOM 2367 N N . VAL A 1 309 ? -34.594 59.181 21.914 1.00 35.32 475 VAL A N 1
ATOM 2368 C CA . VAL A 1 309 ? -35.397 58.014 21.600 1.00 26.75 475 VAL A CA 1
ATOM 2369 C C . VAL A 1 309 ? -34.557 56.868 21.065 1.00 28.70 475 VAL A C 1
ATOM 2370 O O . VAL A 1 309 ? -34.798 55.701 21.415 1.00 30.00 475 VAL A O 1
ATOM 2374 N N . GLY A 1 310 ? -33.558 57.190 20.244 1.00 32.12 476 GLY A N 1
ATOM 2375 C CA . GLY A 1 310 ? -32.626 56.175 19.720 1.00 32.95 476 GLY A CA 1
ATOM 2376 C C . GLY A 1 310 ? -31.780 55.574 20.843 1.00 40.74 476 GLY A C 1
ATOM 2377 O O . GLY A 1 310 ? -31.458 54.380 20.845 1.00 37.79 476 GLY A O 1
ATOM 2378 N N . GLU A 1 311 ? -31.402 56.411 21.808 1.00 41.73 477 GLU A N 1
ATOM 2379 C CA . GLU A 1 311 ? -30.710 55.912 22.974 1.00 44.08 477 GLU A CA 1
ATOM 2380 C C . GLU A 1 311 ? -31.572 54.904 23.706 1.00 39.77 477 GLU A C 1
ATOM 2381 O O . GLU A 1 311 ? -31.092 53.838 24.040 1.00 42.09 477 GLU A O 1
ATOM 2387 N N . ARG A 1 312 ? -32.837 55.247 23.938 1.00 38.87 478 ARG A N 1
ATOM 2388 C CA . ARG A 1 312 ? -33.773 54.357 24.636 1.00 39.85 478 ARG A CA 1
ATOM 2389 C C . ARG A 1 312 ? -33.973 53.028 23.910 1.00 41.35 478 ARG A C 1
ATOM 2390 O O . ARG A 1 312 ? -34.130 52.005 24.562 1.00 37.45 478 ARG A O 1
ATOM 2398 N N . ILE A 1 313 ? -34.025 53.050 22.576 1.00 37.88 479 ILE A N 1
ATOM 2399 C CA . ILE A 1 313 ? -34.287 51.837 21.801 1.00 33.78 479 ILE A CA 1
ATOM 2400 C C . ILE A 1 313 ? -33.078 50.932 21.874 1.00 39.75 479 ILE A C 1
ATOM 2401 O O . ILE A 1 313 ? -33.220 49.709 21.928 1.00 40.62 479 ILE A O 1
ATOM 2406 N N . THR A 1 314 ? -31.887 51.526 21.913 1.00 38.40 480 THR A N 1
ATOM 2407 C CA . THR A 1 314 ? -30.676 50.761 22.250 1.00 42.81 480 THR A CA 1
ATOM 2408 C C . THR A 1 314 ? -30.784 50.184 23.647 1.00 45.57 480 THR A C 1
ATOM 2409 O O . THR A 1 314 ? -30.566 48.986 23.843 1.00 51.46 480 THR A O 1
ATOM 2413 N N . GLN A 1 315 ? -31.102 51.027 24.628 1.00 45.91 481 GLN A N 1
ATOM 2414 C CA . GLN A 1 315 ? -31.160 50.570 26.029 1.00 47.24 481 GLN A CA 1
ATOM 2415 C C . GLN A 1 315 ? -32.140 49.406 26.158 1.00 47.31 481 GLN A C 1
ATOM 2416 O O . GLN A 1 315 ? -31.885 48.425 26.849 1.00 44.06 481 GLN A O 1
ATOM 2422 N N . MET A 1 316 ? -33.261 49.546 25.463 1.00 47.34 482 MET A N 1
ATOM 2423 C CA . MET A 1 316 ? -34.298 48.520 25.295 1.00 49.19 482 MET A CA 1
ATOM 2424 C C . MET A 1 316 ? -33.801 47.132 24.804 1.00 50.34 482 MET A C 1
ATOM 2425 O O . MET A 1 316 ? -34.291 46.090 25.260 1.00 48.10 482 MET A O 1
ATOM 2430 N N . GLN A 1 317 ? -32.887 47.140 23.836 1.00 52.55 483 GLN A N 1
ATOM 2431 C CA . GLN A 1 317 ? -32.379 45.919 23.205 1.00 59.81 483 GLN A CA 1
ATOM 2432 C C . GLN A 1 317 ? -31.428 45.168 24.175 1.00 65.26 483 GLN A C 1
ATOM 2433 O O . GLN A 1 317 ? -30.589 44.382 23.740 1.00 67.25 483 GLN A O 1
ATOM 2439 N N . ARG A 1 318 ? -31.572 45.409 25.482 1.00 68.88 484 ARG A N 1
ATOM 2440 C CA . ARG A 1 318 ? -30.621 44.942 26.499 1.00 73.91 484 ARG A CA 1
ATOM 2441 C C . ARG A 1 318 ? -31.339 44.707 27.826 1.00 74.61 484 ARG A C 1
ATOM 2442 O O . ARG A 1 318 ? -32.201 43.837 27.928 1.00 75.75 484 ARG A O 1
ATOM 2450 N N . SER B 1 10 ? -7.665 60.772 -5.043 1.00 81.90 -14 SER B N 1
ATOM 2451 C CA . SER B 1 10 ? -9.084 60.291 -5.011 1.00 80.62 -14 SER B CA 1
ATOM 2452 C C . SER B 1 10 ? -10.013 61.290 -4.292 1.00 77.34 -14 SER B C 1
ATOM 2453 O O . SER B 1 10 ? -9.931 61.428 -3.064 1.00 72.26 -14 SER B O 1
ATOM 2455 N N . GLY B 1 11 ? -10.867 61.993 -5.058 1.00 75.05 -13 GLY B N 1
ATOM 2456 C CA . GLY B 1 11 ? -11.948 62.830 -4.487 1.00 71.41 -13 GLY B CA 1
ATOM 2457 C C . GLY B 1 11 ? -12.171 64.234 -5.052 1.00 67.29 -13 GLY B C 1
ATOM 2458 O O . GLY B 1 11 ? -11.268 65.067 -5.047 1.00 66.90 -13 GLY B O 1
ATOM 2459 N N . VAL B 1 12 ? -13.404 64.501 -5.488 1.00 64.05 -12 VAL B N 1
ATOM 2460 C CA . VAL B 1 12 ? -13.771 65.770 -6.136 1.00 59.34 -12 VAL B CA 1
ATOM 2461 C C . VAL B 1 12 ? -13.924 66.935 -5.119 1.00 54.86 -12 VAL B C 1
ATOM 2462 O O . VAL B 1 12 ? -14.465 66.776 -4.010 1.00 53.47 -12 VAL B O 1
ATOM 2466 N N . ASP B 1 13 ? -13.404 68.099 -5.502 1.00 48.36 -11 ASP B N 1
ATOM 2467 C CA . ASP B 1 13 ? -13.433 69.309 -4.668 1.00 41.34 -11 ASP B CA 1
ATOM 2468 C C . ASP B 1 13 ? -14.634 70.160 -5.100 1.00 38.36 -11 ASP B C 1
ATOM 2469 O O . ASP B 1 13 ? -14.658 70.662 -6.209 1.00 35.20 -11 ASP B O 1
ATOM 2474 N N . LEU B 1 14 ? -15.653 70.302 -4.260 1.00 32.45 -10 LEU B N 1
ATOM 2475 C CA . LEU B 1 14 ? -16.858 71.053 -4.671 1.00 34.36 -10 LEU B CA 1
ATOM 2476 C C . LEU B 1 14 ? -16.839 72.529 -4.173 1.00 37.53 -10 LEU B C 1
ATOM 2477 O O . LEU B 1 14 ? -17.874 73.225 -4.170 1.00 40.86 -10 LEU B O 1
ATOM 2482 N N . GLY B 1 15 ? -15.667 73.011 -3.766 1.00 35.85 -9 GLY B N 1
ATOM 2483 C CA . GLY B 1 15 ? -15.535 74.367 -3.210 1.00 42.11 -9 GLY B CA 1
ATOM 2484 C C . GLY B 1 15 ? -16.356 74.657 -1.952 1.00 38.63 -9 GLY B C 1
ATOM 2485 O O . GLY B 1 15 ? -16.826 75.781 -1.743 1.00 34.21 -9 GLY B O 1
ATOM 2486 N N . THR B 1 16 ? -16.520 73.647 -1.109 1.00 37.87 -8 THR B N 1
ATOM 2487 C CA . THR B 1 16 ? -17.324 73.774 0.121 1.00 31.18 -8 THR B CA 1
ATOM 2488 C C . THR B 1 16 ? -16.459 73.832 1.397 1.00 32.66 -8 THR B C 1
ATOM 2489 O O . THR B 1 16 ? -15.252 73.457 1.387 1.00 26.53 -8 THR B O 1
ATOM 2493 N N . GLU B 1 17 ? -17.095 74.321 2.471 1.00 27.54 -7 GLU B N 1
ATOM 2494 C CA . GLU B 1 17 ? -16.535 74.384 3.836 1.00 31.99 -7 GLU B CA 1
ATOM 2495 C C . GLU B 1 17 ? -16.020 73.007 4.355 1.00 28.10 -7 GLU B C 1
ATOM 2496 O O . GLU B 1 17 ? -16.640 71.960 4.145 1.00 26.69 -7 GLU B O 1
ATOM 2502 N N . ASN B 1 18 ? -14.846 73.005 4.985 1.00 27.94 -6 ASN B N 1
ATOM 2503 C CA . ASN B 1 18 ? -14.344 71.772 5.557 1.00 22.56 -6 ASN B CA 1
ATOM 2504 C C . ASN B 1 18 ? -14.123 71.900 7.040 1.00 24.20 -6 ASN B C 1
ATOM 2505 O O . ASN B 1 18 ? -14.091 73.021 7.586 1.00 22.14 -6 ASN B O 1
ATOM 2510 N N . LEU B 1 19 ? -14.044 70.725 7.661 1.00 21.04 -5 LEU B N 1
ATOM 2511 C CA . LEU B 1 19 ? -13.652 70.553 9.059 1.00 20.86 -5 LEU B CA 1
ATOM 2512 C C . LEU B 1 19 ? -12.130 70.331 9.064 1.00 20.42 -5 LEU B C 1
ATOM 2513 O O . LEU B 1 19 ? -11.503 70.360 8.005 1.00 16.53 -5 LEU B O 1
ATOM 2518 N N . TYR B 1 20 ? -11.553 70.144 10.247 1.00 21.53 -4 TYR B N 1
ATOM 2519 C CA . TYR B 1 20 ? -10.150 69.755 10.369 1.00 16.83 -4 TYR B CA 1
ATOM 2520 C C . TYR B 1 20 ? -9.873 68.552 11.236 1.00 17.66 -4 TYR B C 1
ATOM 2521 O O . TYR B 1 20 ? -10.540 68.304 12.261 1.00 16.88 -4 TYR B O 1
ATOM 2530 N N . PHE B 1 21 ? -8.826 67.822 10.845 1.00 19.34 -3 PHE B N 1
ATOM 2531 C CA . PHE B 1 21 ? -8.355 66.727 11.641 1.00 20.98 -3 PHE B CA 1
ATOM 2532 C C . PHE B 1 21 ? -6.864 66.718 11.590 1.00 21.25 -3 PHE B C 1
ATOM 2533 O O . PHE B 1 21 ? -6.290 66.606 10.526 1.00 23.44 -3 PHE B O 1
ATOM 2541 N N . GLN B 1 22 ? -6.237 66.911 12.747 1.00 22.74 -2 GLN B N 1
ATOM 2542 C CA . GLN B 1 22 ? -4.802 67.168 12.812 1.00 24.03 -2 GLN B CA 1
ATOM 2543 C C . GLN B 1 22 ? -4.354 68.266 11.849 1.00 25.70 -2 GLN B C 1
ATOM 2544 O O . GLN B 1 22 ? -3.333 68.153 11.169 1.00 25.10 -2 GLN B O 1
ATOM 2550 N N . SER B 1 23 ? -5.142 69.341 11.819 1.00 23.37 -1 SER B N 1
ATOM 2551 C CA . SER B 1 23 ? -4.937 70.504 10.980 1.00 19.61 -1 SER B CA 1
ATOM 2552 C C . SER B 1 23 ? -5.044 70.262 9.482 1.00 20.95 -1 SER B C 1
ATOM 2553 O O . SER B 1 23 ? -4.778 71.166 8.712 1.00 22.93 -1 SER B O 1
ATOM 2556 N N . MET B 1 24 ? -5.472 69.087 9.068 1.00 19.79 0 MET B N 1
ATOM 2557 C CA . MET B 1 24 ? -5.672 68.778 7.644 1.00 22.40 0 MET B CA 1
ATOM 2558 C C . MET B 1 24 ? -7.166 68.897 7.300 1.00 22.64 0 MET B C 1
ATOM 2559 O O . MET B 1 24 ? -8.006 68.534 8.104 1.00 18.17 0 MET B O 1
ATOM 2564 N N . PRO B 1 25 ? -7.490 69.353 6.106 1.00 23.56 191 PRO B N 1
ATOM 2565 C CA . PRO B 1 25 ? -8.877 69.541 5.739 1.00 27.34 191 PRO B CA 1
ATOM 2566 C C . PRO B 1 25 ? -9.615 68.213 5.676 1.00 25.86 191 PRO B C 1
ATOM 2567 O O . PRO B 1 25 ? -9.063 67.224 5.161 1.00 23.11 191 PRO B O 1
ATOM 2571 N N . LEU B 1 26 ? -10.814 68.191 6.253 1.00 22.22 192 LEU B N 1
ATOM 2572 C CA . LEU B 1 26 ? -11.669 67.000 6.255 1.00 20.41 192 LEU B CA 1
ATOM 2573 C C . LEU B 1 26 ? -13.089 67.391 5.941 1.00 20.66 192 LEU B C 1
ATOM 2574 O O . LEU B 1 26 ? -13.580 68.353 6.501 1.00 21.71 192 LEU B O 1
ATOM 2579 N N . GLN B 1 27 ? -13.750 66.580 5.117 1.00 18.66 193 GLN B N 1
ATOM 2580 C CA . GLN B 1 27 ? -15.171 66.667 4.851 1.00 16.85 193 GLN B CA 1
ATOM 2581 C C . GLN B 1 27 ? -15.853 65.313 4.926 1.00 17.77 193 GLN B C 1
ATOM 2582 O O . GLN B 1 27 ? -15.322 64.279 4.487 1.00 22.54 193 GLN B O 1
ATOM 2588 N N . LEU B 1 28 ? -17.048 65.325 5.483 1.00 21.67 194 LEU B N 1
ATOM 2589 C CA . LEU B 1 28 ? -17.855 64.143 5.562 1.00 21.83 194 LEU B CA 1
ATOM 2590 C C . LEU B 1 28 ? -18.622 63.997 4.241 1.00 20.27 194 LEU B C 1
ATOM 2591 O O . LEU B 1 28 ? -19.139 64.956 3.690 1.00 20.85 194 LEU B O 1
ATOM 2596 N N . LEU B 1 29 ? -18.687 62.785 3.705 1.00 17.79 195 LEU B N 1
ATOM 2597 C CA . LEU B 1 29 ? -19.392 62.611 2.456 1.00 17.67 195 LEU B CA 1
ATOM 2598 C C . LEU B 1 29 ? -20.786 62.089 2.725 1.00 21.25 195 LEU B C 1
ATOM 2599 O O . LEU B 1 29 ? -21.757 62.821 2.496 1.00 21.50 195 LEU B O 1
ATOM 2604 N N . GLU B 1 30 ? -20.869 60.873 3.257 1.00 22.75 196 GLU B N 1
ATOM 2605 C CA . GLU B 1 30 ? -22.148 60.259 3.555 1.00 23.25 196 GLU B CA 1
ATOM 2606 C C . GLU B 1 30 ? -22.042 59.097 4.507 1.00 19.33 196 GLU B C 1
ATOM 2607 O O . GLU B 1 30 ? -21.023 58.400 4.571 1.00 22.17 196 GLU B O 1
ATOM 2613 N N . VAL B 1 31 ? -23.097 58.894 5.295 1.00 20.32 197 VAL B N 1
ATOM 2614 C CA . VAL B 1 31 ? -23.122 57.798 6.212 1.00 22.78 197 VAL B CA 1
ATOM 2615 C C . VAL B 1 31 ? -23.247 56.548 5.337 1.00 27.81 197 VAL B C 1
ATOM 2616 O O . VAL B 1 31 ? -24.182 56.457 4.515 1.00 30.79 197 VAL B O 1
ATOM 2620 N N . LYS B 1 32 ? -22.312 55.608 5.486 1.00 28.75 198 LYS B N 1
ATOM 2621 C CA . LYS B 1 32 ? -22.265 54.392 4.646 1.00 26.10 198 LYS B CA 1
ATOM 2622 C C . LYS B 1 32 ? -22.667 53.114 5.356 1.00 31.59 198 LYS B C 1
ATOM 2623 O O . LYS B 1 32 ? -23.125 52.170 4.700 1.00 36.35 198 LYS B O 1
ATOM 2629 N N . ALA B 1 33 ? -22.526 53.073 6.675 1.00 24.44 199 ALA B N 1
ATOM 2630 C CA . ALA B 1 33 ? -22.851 51.871 7.425 1.00 27.04 199 ALA B CA 1
ATOM 2631 C C . ALA B 1 33 ? -23.330 52.272 8.825 1.00 32.61 199 ALA B C 1
ATOM 2632 O O . ALA B 1 33 ? -22.961 53.354 9.339 1.00 28.67 199 ALA B O 1
ATOM 2634 N N . ARG B 1 34 ? -24.152 51.395 9.419 1.00 29.73 200 ARG B N 1
ATOM 2635 C CA . ARG B 1 34 ? -24.694 51.592 10.757 1.00 33.79 200 ARG B CA 1
ATOM 2636 C C . ARG B 1 34 ? -23.992 50.613 11.647 1.00 37.48 200 ARG B C 1
ATOM 2637 O O . ARG B 1 34 ? -24.173 49.408 11.493 1.00 37.12 200 ARG B O 1
ATOM 2645 N N . GLY B 1 35 ? -23.195 51.120 12.584 1.00 34.52 201 GLY B N 1
ATOM 2646 C CA . GLY B 1 35 ? -22.474 50.258 13.489 1.00 35.02 201 GLY B CA 1
ATOM 2647 C C . GLY B 1 35 ? -23.351 49.875 14.656 1.00 37.05 201 GLY B C 1
ATOM 2648 O O . GLY B 1 35 ? -24.435 50.428 14.866 1.00 37.29 201 GLY B O 1
ATOM 2649 N N . ARG B 1 36 ? -22.890 48.908 15.420 1.00 40.76 202 ARG B N 1
ATOM 2650 C CA . ARG B 1 36 ? -23.555 48.573 16.679 1.00 41.78 202 ARG B CA 1
ATOM 2651 C C . ARG B 1 36 ? -23.461 49.793 17.606 1.00 40.44 202 ARG B C 1
ATOM 2652 O O . ARG B 1 36 ? -24.426 50.119 18.312 1.00 41.36 202 ARG B O 1
ATOM 2660 N N . PHE B 1 37 ? -22.310 50.482 17.558 1.00 35.60 203 PHE B N 1
ATOM 2661 C CA . PHE B 1 37 ? -22.009 51.576 18.487 1.00 32.42 203 PHE B CA 1
ATOM 2662 C C . PHE B 1 37 ? -21.741 52.937 17.852 1.00 33.44 203 PHE B C 1
ATOM 2663 O O . PHE B 1 37 ? -21.437 53.896 18.555 1.00 36.81 203 PHE B O 1
ATOM 2671 N N . GLY B 1 38 ? -21.788 53.024 16.535 1.00 35.92 204 GLY B N 1
ATOM 2672 C CA . GLY B 1 38 ? -21.609 54.314 15.871 1.00 36.23 204 GLY B CA 1
ATOM 2673 C C . GLY B 1 38 ? -21.822 54.231 14.374 1.00 31.13 204 GLY B C 1
ATOM 2674 O O . GLY B 1 38 ? -21.761 53.145 13.772 1.00 31.75 204 GLY B O 1
ATOM 2675 N N . CYS B 1 39 ? -22.058 55.382 13.763 1.00 24.44 205 CYS B N 1
ATOM 2676 C CA A CYS B 1 39 ? -22.265 55.445 12.339 0.70 22.25 205 CYS B CA 1
ATOM 2677 C CA B CYS B 1 39 ? -22.268 55.473 12.332 0.30 25.05 205 CYS B CA 1
ATOM 2678 C C . CYS B 1 39 ? -20.933 55.655 11.633 1.00 23.29 205 CYS B C 1
ATOM 2679 O O . CYS B 1 39 ? -20.096 56.400 12.077 1.00 31.47 205 CYS B O 1
ATOM 2684 N N . VAL B 1 40 ? -20.761 54.988 10.516 1.00 23.61 206 VAL B N 1
ATOM 2685 C CA . VAL B 1 40 ? -19.554 55.082 9.748 1.00 24.96 206 VAL B CA 1
ATOM 2686 C C . VAL B 1 40 ? -19.844 56.023 8.588 1.00 19.79 206 VAL B C 1
ATOM 2687 O O . VAL B 1 40 ? -20.702 55.748 7.747 1.00 21.45 206 VAL B O 1
ATOM 2691 N N . TRP B 1 41 ? -19.133 57.132 8.550 1.00 17.03 207 TRP B N 1
ATOM 2692 C CA . TRP B 1 41 ? -19.123 58.001 7.386 1.00 14.68 207 TRP B CA 1
ATOM 2693 C C . TRP B 1 41 ? -17.993 57.703 6.428 1.00 21.94 207 TRP B C 1
ATOM 2694 O O . TRP B 1 41 ? -16.825 57.626 6.827 1.00 18.47 207 TRP B O 1
ATOM 2705 N N . LYS B 1 42 ? -18.302 57.659 5.146 1.00 19.11 208 LYS B N 1
ATOM 2706 C CA . LYS B 1 42 ? -17.262 57.967 4.164 1.00 23.35 208 LYS B CA 1
ATOM 2707 C C . LYS B 1 42 ? -16.889 59.436 4.304 1.00 18.43 208 LYS B C 1
ATOM 2708 O O . LYS B 1 42 ? -17.772 60.290 4.378 1.00 22.13 208 LYS B O 1
ATOM 2714 N N . ALA B 1 43 ? -15.593 59.724 4.303 1.00 20.44 209 ALA B N 1
ATOM 2715 C CA . ALA B 1 43 ? -15.075 61.083 4.438 1.00 21.26 209 ALA B CA 1
ATOM 2716 C C . ALA B 1 43 ? -13.843 61.284 3.538 1.00 20.53 209 ALA B C 1
ATOM 2717 O O . ALA B 1 43 ? -13.284 60.331 3.013 1.00 24.75 209 ALA B O 1
ATOM 2719 N N . GLN B 1 44 ? -13.458 62.528 3.344 1.00 18.31 210 GLN B N 1
ATOM 2720 C CA . GLN B 1 44 ? -12.261 62.856 2.652 1.00 24.33 210 GLN B CA 1
ATOM 2721 C C . GLN B 1 44 ? -11.311 63.635 3.536 1.00 21.76 210 GLN B C 1
ATOM 2722 O O . GLN B 1 44 ? -11.673 64.699 4.066 1.00 25.27 210 GLN B O 1
ATOM 2728 N N . LEU B 1 45 ? -10.093 63.112 3.669 1.00 20.37 211 LEU B N 1
ATOM 2729 C CA . LEU B 1 45 ? -9.028 63.757 4.432 1.00 23.44 211 LEU B CA 1
ATOM 2730 C C . LEU B 1 45 ? -7.877 64.000 3.504 1.00 28.02 211 LEU B C 1
ATOM 2731 O O . LEU B 1 45 ? -7.275 63.048 3.004 1.00 23.19 211 LEU B O 1
ATOM 2736 N N . LEU B 1 46 ? -7.546 65.274 3.309 1.00 27.22 212 LEU B N 1
ATOM 2737 C CA . LEU B 1 46 ? -6.606 65.687 2.308 1.00 34.22 212 LEU B CA 1
ATOM 2738 C C . LEU B 1 46 ? -7.076 65.141 0.963 1.00 37.48 212 LEU B C 1
ATOM 2739 O O . LEU B 1 46 ? -8.147 65.545 0.524 1.00 37.22 212 LEU B O 1
ATOM 2744 N N . ASN B 1 47 ? -6.332 64.217 0.338 1.00 38.31 213 ASN B N 1
ATOM 2745 C CA . ASN B 1 47 ? -6.679 63.698 -0.990 1.00 40.84 213 ASN B CA 1
ATOM 2746 C C . ASN B 1 47 ? -7.013 62.218 -0.969 1.00 41.81 213 ASN B C 1
ATOM 2747 O O . ASN B 1 47 ? -6.933 61.554 -1.994 1.00 46.91 213 ASN B O 1
ATOM 2752 N N . GLU B 1 48 ? -7.370 61.697 0.199 1.00 34.53 214 GLU B N 1
ATOM 2753 C CA . GLU B 1 48 ? -7.672 60.298 0.341 1.00 35.37 214 GLU B CA 1
ATOM 2754 C C . GLU B 1 48 ? -9.027 60.198 0.990 1.00 32.18 214 GLU B C 1
ATOM 2755 O O . GLU B 1 48 ? -9.436 61.077 1.788 1.00 29.05 214 GLU B O 1
ATOM 2761 N N . TYR B 1 49 ? -9.711 59.119 0.660 1.00 26.48 215 TYR B N 1
ATOM 2762 C CA . TYR B 1 49 ? -10.915 58.769 1.340 1.00 24.84 215 TYR B CA 1
ATOM 2763 C C . TYR B 1 49 ? -10.526 58.038 2.607 1.00 24.40 215 TYR B C 1
ATOM 2764 O O . TYR B 1 49 ? -9.574 57.233 2.600 1.00 24.38 215 TYR B O 1
ATOM 2773 N N . VAL B 1 50 ? -11.270 58.325 3.682 1.00 20.46 216 VAL B N 1
ATOM 2774 C CA . VAL B 1 50 ? -11.141 57.611 4.944 1.00 19.24 216 VAL B CA 1
ATOM 2775 C C . VAL B 1 50 ? -12.536 57.393 5.508 1.00 18.50 216 VAL B C 1
ATOM 2776 O O . VAL B 1 50 ? -13.525 58.040 5.054 1.00 22.27 216 VAL B O 1
ATOM 2780 N N . ALA B 1 51 ? -12.642 56.481 6.484 1.00 19.70 217 ALA B N 1
ATOM 2781 C CA . ALA B 1 51 ? -13.870 56.301 7.241 1.00 23.34 217 ALA B CA 1
ATOM 2782 C C . ALA B 1 51 ? -13.784 57.044 8.567 1.00 22.34 217 ALA B C 1
ATOM 2783 O O . ALA B 1 51 ? -12.822 56.891 9.306 1.00 19.91 217 ALA B O 1
ATOM 2785 N N . VAL B 1 52 ? -14.837 57.773 8.902 1.00 21.36 218 VAL B N 1
ATOM 2786 C CA . VAL B 1 52 ? -14.948 58.406 10.207 1.00 17.36 218 VAL B CA 1
ATOM 2787 C C . VAL B 1 52 ? -16.117 57.766 10.911 1.00 20.41 218 VAL B C 1
ATOM 2788 O O . VAL B 1 52 ? -17.277 57.912 10.501 1.00 19.65 218 VAL B O 1
ATOM 2792 N N . LYS B 1 53 ? -15.810 57.028 11.950 1.00 19.22 219 LYS B N 1
ATOM 2793 C CA . LYS B 1 53 ? -16.817 56.396 12.753 1.00 23.15 219 LYS B CA 1
ATOM 2794 C C . LYS B 1 53 ? -17.105 57.312 13.945 1.00 21.36 219 LYS B C 1
ATOM 2795 O O . LYS B 1 53 ? -16.192 57.695 14.703 1.00 18.24 219 LYS B O 1
ATOM 2801 N N . ILE B 1 54 ? -18.382 57.652 14.110 1.00 20.87 220 ILE B N 1
ATOM 2802 C CA . ILE B 1 54 ? -18.826 58.633 15.106 1.00 20.96 220 ILE B CA 1
ATOM 2803 C C . ILE B 1 54 ? -19.716 57.970 16.135 1.00 25.39 220 ILE B C 1
ATOM 2804 O O . ILE B 1 54 ? -20.738 57.405 15.806 1.00 24.67 220 ILE B O 1
ATOM 2809 N N . PHE B 1 55 ? -19.274 57.987 17.380 1.00 25.62 221 PHE B N 1
ATOM 2810 C CA . PHE B 1 55 ? -19.998 57.326 18.453 1.00 24.89 221 PHE B CA 1
ATOM 2811 C C . PHE B 1 55 ? -20.822 58.317 19.288 1.00 28.28 221 PHE B C 1
ATOM 2812 O O . PHE B 1 55 ? -20.297 59.341 19.691 1.00 26.21 221 PHE B O 1
ATOM 2820 N N . PRO B 1 56 ? -22.092 57.973 19.618 1.00 32.29 222 PRO B N 1
ATOM 2821 C CA . PRO B 1 56 ? -22.841 58.770 20.604 1.00 34.30 222 PRO B CA 1
ATOM 2822 C C . PRO B 1 56 ? -22.196 58.682 21.973 1.00 34.71 222 PRO B C 1
ATOM 2823 O O . PRO B 1 56 ? -21.535 57.683 22.278 1.00 26.74 222 PRO B O 1
ATOM 2827 N N . ILE B 1 57 ? -22.369 59.725 22.788 1.00 38.80 223 ILE B N 1
ATOM 2828 C CA . ILE B 1 57 ? -21.753 59.791 24.103 1.00 36.76 223 ILE B CA 1
ATOM 2829 C C . ILE B 1 57 ? -22.019 58.529 24.898 1.00 35.45 223 ILE B C 1
ATOM 2830 O O . ILE B 1 57 ? -21.138 58.055 25.616 1.00 37.37 223 ILE B O 1
ATOM 2835 N N . GLN B 1 58 ? -23.225 57.979 24.762 1.00 36.74 224 GLN B N 1
ATOM 2836 C CA . GLN B 1 58 ? -23.601 56.815 25.561 1.00 37.44 224 GLN B CA 1
ATOM 2837 C C . GLN B 1 58 ? -22.785 55.583 25.210 1.00 36.45 224 GLN B C 1
ATOM 2838 O O . GLN B 1 58 ? -22.765 54.636 25.995 1.00 34.61 224 GLN B O 1
ATOM 2844 N N . ASP B 1 59 ? -22.105 55.597 24.052 1.00 34.32 225 ASP B N 1
ATOM 2845 C CA . ASP B 1 59 ? -21.285 54.461 23.602 1.00 29.05 225 ASP B CA 1
ATOM 2846 C C . ASP B 1 59 ? -19.804 54.776 23.764 1.00 27.39 225 ASP B C 1
ATOM 2847 O O . ASP B 1 59 ? -18.944 54.111 23.182 1.00 22.41 225 ASP B O 1
ATOM 2852 N N . LYS B 1 60 ? -19.497 55.786 24.562 1.00 26.26 226 LYS B N 1
ATOM 2853 C CA . LYS B 1 60 ? -18.132 56.168 24.832 1.00 24.77 226 LYS B CA 1
ATOM 2854 C C . LYS B 1 60 ? -17.236 54.976 25.149 1.00 25.60 226 LYS B C 1
ATOM 2855 O O . LYS B 1 60 ? -16.069 54.950 24.762 1.00 27.85 226 LYS B O 1
ATOM 2861 N N . GLN B 1 61 ? -17.758 54.028 25.902 1.00 27.39 227 GLN B N 1
ATOM 2862 C CA . GLN B 1 61 ? -16.997 52.841 26.277 1.00 30.34 227 GLN B CA 1
ATOM 2863 C C . GLN B 1 61 ? -16.496 52.021 25.065 1.00 24.71 227 GLN B C 1
ATOM 2864 O O . GLN B 1 61 ? -15.421 51.453 25.105 1.00 26.23 227 GLN B O 1
ATOM 2870 N N . SER B 1 62 ? -17.292 51.951 24.013 1.00 27.30 228 SER B N 1
ATOM 2871 C CA . SER B 1 62 ? -16.955 51.153 22.847 1.00 26.60 228 SER B CA 1
ATOM 2872 C C . SER B 1 62 ? -15.884 51.857 22.016 1.00 22.96 228 SER B C 1
ATOM 2873 O O . SER B 1 62 ? -14.963 51.240 21.501 1.00 19.84 228 SER B O 1
ATOM 2876 N N . TRP B 1 63 ? -16.023 53.166 21.937 1.00 20.71 229 TRP B N 1
ATOM 2877 C CA . TRP B 1 63 ? -14.993 54.034 21.378 1.00 21.18 229 TRP B CA 1
ATOM 2878 C C . TRP B 1 63 ? -13.706 53.833 22.098 1.00 18.48 229 TRP B C 1
ATOM 2879 O O . TRP B 1 63 ? -12.676 53.659 21.473 1.00 21.74 229 TRP B O 1
ATOM 2890 N N . GLN B 1 64 ? -13.754 53.900 23.435 1.00 17.85 230 GLN B N 1
ATOM 2891 C CA . GLN B 1 64 ? -12.568 53.774 24.244 1.00 20.90 230 GLN B CA 1
ATOM 2892 C C . GLN B 1 64 ? -11.916 52.386 24.030 1.00 19.81 230 GLN B C 1
ATOM 2893 O O . GLN B 1 64 ? -10.704 52.257 23.883 1.00 16.67 230 GLN B O 1
ATOM 2899 N N . ASN B 1 65 ? -12.754 51.355 23.986 1.00 16.03 231 ASN B N 1
ATOM 2900 C CA . ASN B 1 65 ? -12.300 49.996 23.798 1.00 18.34 231 ASN B CA 1
ATOM 2901 C C . ASN B 1 65 ? -11.580 49.804 22.458 1.00 17.19 231 ASN B C 1
ATOM 2902 O O . ASN B 1 65 ? -10.432 49.251 22.384 1.00 18.03 231 ASN B O 1
ATOM 2907 N N . GLU B 1 66 ? -12.195 50.347 21.418 1.00 20.18 232 GLU B N 1
ATOM 2908 C CA . GLU B 1 66 ? -11.622 50.277 20.077 1.00 16.19 232 GLU B CA 1
ATOM 2909 C C . GLU B 1 66 ? -10.312 51.018 19.975 1.00 18.44 232 GLU B C 1
ATOM 2910 O O . GLU B 1 66 ? -9.326 50.479 19.455 1.00 17.04 232 GLU B O 1
ATOM 2916 N N . TYR B 1 67 ? -10.260 52.241 20.497 1.00 18.03 233 TYR B N 1
ATOM 2917 C CA . TYR B 1 67 ? -9.014 52.984 20.584 1.00 17.38 233 TYR B CA 1
ATOM 2918 C C . TYR B 1 67 ? -7.922 52.198 21.360 1.00 16.76 233 TYR B C 1
ATOM 2919 O O . TYR B 1 67 ? -6.760 52.127 20.934 1.00 17.70 233 TYR B O 1
ATOM 2928 N N . GLU B 1 68 ? -8.279 51.589 22.469 1.00 21.39 234 GLU B N 1
ATOM 2929 C CA . GLU B 1 68 ? -7.311 50.780 23.245 1.00 23.44 234 GLU B CA 1
ATOM 2930 C C . GLU B 1 68 ? -6.825 49.586 22.443 1.00 23.70 234 GLU B C 1
ATOM 2931 O O . GLU B 1 68 ? -5.652 49.260 22.482 1.00 18.94 234 GLU B O 1
ATOM 2937 N N . VAL B 1 69 ? -7.730 48.889 21.769 1.00 17.46 235 VAL B N 1
ATOM 2938 C CA . VAL B 1 69 ? -7.330 47.729 20.981 1.00 16.48 235 VAL B CA 1
ATOM 2939 C C . VAL B 1 69 ? -6.302 48.150 19.940 1.00 21.06 235 VAL B C 1
ATOM 2940 O O . VAL B 1 69 ? -5.236 47.543 19.786 1.00 21.65 235 VAL B O 1
ATOM 2944 N N . TYR B 1 70 ? -6.624 49.230 19.248 1.00 21.59 236 TYR B N 1
ATOM 2945 C CA . TYR B 1 70 ? -5.754 49.730 18.231 1.00 21.72 236 TYR B CA 1
ATOM 2946 C C . TYR B 1 70 ? -4.449 50.296 18.799 1.00 23.67 236 TYR B C 1
ATOM 2947 O O . TYR B 1 70 ? -3.542 50.483 18.044 1.00 20.56 236 TYR B O 1
ATOM 2956 N N . SER B 1 71 ? -4.372 50.549 20.110 1.00 22.98 237 SER B N 1
ATOM 2957 C CA . SER B 1 71 ? -3.168 51.070 20.711 1.00 23.82 237 SER B CA 1
ATOM 2958 C C . SER B 1 71 ? -2.326 49.929 21.276 1.00 23.60 237 SER B C 1
ATOM 2959 O O . SER B 1 71 ? -1.254 50.192 21.771 1.00 20.55 237 SER B O 1
ATOM 2962 N N . LEU B 1 72 ? -2.792 48.676 21.204 1.00 22.19 238 LEU B N 1
ATOM 2963 C CA . LEU B 1 72 ? -1.980 47.554 21.596 1.00 20.18 238 LEU B CA 1
ATOM 2964 C C . LEU B 1 72 ? -0.801 47.360 20.630 1.00 23.53 238 LEU B C 1
ATOM 2965 O O . LEU B 1 72 ? -0.818 47.822 19.486 1.00 24.80 238 LEU B O 1
ATOM 2970 N N . PRO B 1 73 ? 0.233 46.657 21.093 1.00 25.56 239 PRO B N 1
ATOM 2971 C CA . PRO B 1 73 ? 1.373 46.382 20.252 1.00 25.57 239 PRO B CA 1
ATOM 2972 C C . PRO B 1 73 ? 1.012 45.597 19.024 1.00 18.92 239 PRO B C 1
ATOM 2973 O O . PRO B 1 73 ? 0.192 44.659 19.074 1.00 18.52 239 PRO B O 1
ATOM 2977 N N . GLY B 1 74 ? 1.692 45.945 17.942 1.00 19.12 240 GLY B N 1
ATOM 2978 C CA . GLY B 1 74 ? 1.625 45.173 16.691 1.00 21.60 240 GLY B CA 1
ATOM 2979 C C . GLY B 1 74 ? 0.290 45.228 15.955 1.00 22.17 240 GLY B C 1
ATOM 2980 O O . GLY B 1 74 ? 0.017 44.368 15.101 1.00 17.86 240 GLY B O 1
ATOM 2981 N N . MET B 1 75 ? -0.509 46.261 16.232 1.00 17.69 241 MET B N 1
ATOM 2982 C CA . MET B 1 75 ? -1.831 46.383 15.606 1.00 19.15 241 MET B CA 1
ATOM 2983 C C . MET B 1 75 ? -1.856 47.183 14.321 1.00 19.47 241 MET B C 1
ATOM 2984 O O . MET B 1 75 ? -2.699 48.061 14.122 1.00 21.55 241 MET B O 1
ATOM 2989 N N . LYS B 1 76 ? -0.907 46.852 13.457 1.00 19.13 242 LYS B N 1
ATOM 2990 C CA . LYS B 1 76 ? -0.849 47.254 12.069 1.00 16.56 242 LYS B CA 1
ATOM 2991 C C . LYS B 1 76 ? -0.521 46.001 11.249 1.00 19.88 242 LYS B C 1
ATOM 2992 O O . LYS B 1 76 ? 0.493 45.323 11.489 1.00 16.95 242 LYS B O 1
ATOM 2998 N N . HIS B 1 77 ? -1.356 45.684 10.276 1.00 18.03 243 HIS B N 1
ATOM 2999 C CA . HIS B 1 77 ? -1.252 44.418 9.530 1.00 16.03 243 HIS B CA 1
ATOM 3000 C C . HIS B 1 77 ? -2.170 44.573 8.314 1.00 19.75 243 HIS B C 1
ATOM 3001 O O . HIS B 1 77 ? -3.253 45.188 8.422 1.00 16.87 243 HIS B O 1
ATOM 3008 N N . GLU B 1 78 ? -1.763 43.980 7.190 1.00 17.79 244 GLU B N 1
ATOM 3009 C CA A GLU B 1 78 ? -2.545 44.014 5.936 0.50 19.62 244 GLU B CA 1
ATOM 3010 C CA B GLU B 1 78 ? -2.527 43.992 5.939 0.50 20.12 244 GLU B CA 1
ATOM 3011 C C . GLU B 1 78 ? -3.981 43.519 6.119 1.00 16.30 244 GLU B C 1
ATOM 3012 O O . GLU B 1 78 ? -4.870 43.956 5.394 1.00 15.57 244 GLU B O 1
ATOM 3023 N N . ASN B 1 79 ? -4.205 42.599 7.060 1.00 17.34 245 ASN B N 1
ATOM 3024 C CA . ASN B 1 79 ? -5.528 42.010 7.276 1.00 17.72 245 ASN B CA 1
ATOM 3025 C C . ASN B 1 79 ? -6.264 42.463 8.551 1.00 15.66 245 ASN B C 1
ATOM 3026 O O . ASN B 1 79 ? -7.229 41.806 9.006 1.00 14.05 245 ASN B O 1
ATOM 3031 N N . ILE B 1 80 ? -5.802 43.589 9.095 1.00 14.38 246 ILE B N 1
ATOM 3032 C CA . ILE B 1 80 ? -6.492 44.364 10.124 1.00 14.69 246 ILE B CA 1
ATOM 3033 C C . ILE B 1 80 ? -6.784 45.763 9.562 1.00 14.94 246 ILE B C 1
ATOM 3034 O O . ILE B 1 80 ? -5.893 46.437 9.015 1.00 16.88 246 ILE B O 1
ATOM 3039 N N . LEU B 1 81 ? -8.028 46.203 9.680 1.00 13.64 247 LEU B N 1
ATOM 3040 C CA . LEU B 1 81 ? -8.448 47.501 9.152 1.00 13.23 247 LEU B CA 1
ATOM 3041 C C . LEU B 1 81 ? -7.514 48.570 9.681 1.00 16.74 247 LEU B C 1
ATOM 3042 O O . LEU B 1 81 ? -7.261 48.660 10.896 1.00 16.95 247 LEU B O 1
ATOM 3047 N N . GLN B 1 82 ? -6.960 49.352 8.768 1.00 15.01 248 GLN B N 1
ATOM 3048 C CA . GLN B 1 82 ? -5.896 50.292 9.168 1.00 14.57 248 GLN B CA 1
ATOM 3049 C C . GLN B 1 82 ? -6.399 51.452 9.992 1.00 17.25 248 GLN B C 1
ATOM 3050 O O . GLN B 1 82 ? -7.264 52.224 9.540 1.00 19.96 248 GLN B O 1
ATOM 3056 N N . PHE B 1 83 ? -5.862 51.567 11.218 1.00 18.08 249 PHE B N 1
ATOM 3057 C CA . PHE B 1 83 ? -6.162 52.692 12.093 1.00 17.05 249 PHE B CA 1
ATOM 3058 C C . PHE B 1 83 ? -5.437 53.972 11.639 1.00 20.73 249 PHE B C 1
ATOM 3059 O O . PHE B 1 83 ? -4.205 53.952 11.380 1.00 20.49 249 PHE B O 1
ATOM 3067 N N . ILE B 1 84 ? -6.175 55.086 11.587 1.00 18.92 250 ILE B N 1
ATOM 3068 C CA . ILE B 1 84 ? -5.588 56.386 11.249 1.00 18.31 250 ILE B CA 1
ATOM 3069 C C . ILE B 1 84 ? -5.487 57.285 12.485 1.00 20.99 250 ILE B C 1
ATOM 3070 O O . ILE B 1 84 ? -4.466 57.932 12.714 1.00 21.20 250 ILE B O 1
ATOM 3075 N N . GLY B 1 85 ? -6.529 57.330 13.293 1.00 16.41 251 GLY B N 1
ATOM 3076 C CA . GLY B 1 85 ? -6.526 58.227 14.442 1.00 21.65 251 GLY B CA 1
ATOM 3077 C C . GLY B 1 85 ? -7.809 58.147 15.219 1.00 22.77 251 GLY B C 1
ATOM 3078 O O . GLY B 1 85 ? -8.787 57.588 14.736 1.00 21.19 251 GLY B O 1
ATOM 3079 N N . ALA B 1 86 ? -7.785 58.616 16.472 1.00 22.74 252 ALA B N 1
ATOM 3080 C CA . ALA B 1 86 ? -9.005 58.706 17.271 1.00 17.45 252 ALA B CA 1
ATOM 3081 C C . ALA B 1 86 ? -8.981 60.051 18.027 1.00 19.45 252 ALA B C 1
ATOM 3082 O O . ALA B 1 86 ? -7.940 60.517 18.412 1.00 21.00 252 ALA B O 1
ATOM 3084 N N . GLU B 1 87 ? -10.134 60.646 18.240 1.00 21.15 253 GLU B N 1
ATOM 3085 C CA . GLU B 1 87 ? -10.183 61.932 18.906 1.00 18.51 253 GLU B CA 1
ATOM 3086 C C . GLU B 1 87 ? -11.512 62.171 19.601 1.00 16.13 253 GLU B C 1
ATOM 3087 O O . GLU B 1 87 ? -12.586 61.876 19.084 1.00 23.43 253 GLU B O 1
ATOM 3093 N N . LYS B 1 88 ? -11.400 62.667 20.824 1.00 19.27 254 LYS B N 1
ATOM 3094 C CA . LYS B 1 88 ? -12.476 63.254 21.567 1.00 23.44 254 LYS B CA 1
ATOM 3095 C C . LYS B 1 88 ? -12.446 64.766 21.273 1.00 23.72 254 LYS B C 1
ATOM 3096 O O . LYS B 1 88 ? -11.445 65.459 21.543 1.00 23.83 254 LYS B O 1
ATOM 3102 N N . ARG B 1 89 ? -13.547 65.245 20.703 1.00 23.64 255 ARG B N 1
ATOM 3103 C CA . ARG B 1 89 ? -13.662 66.570 20.137 1.00 25.26 255 ARG B CA 1
ATOM 3104 C C . ARG B 1 89 ? -14.932 67.241 20.666 1.00 27.93 255 ARG B C 1
ATOM 3105 O O . ARG B 1 89 ? -15.790 66.595 21.277 1.00 25.67 255 ARG B O 1
ATOM 3113 N N . GLY B 1 90 ? -15.055 68.527 20.368 1.00 23.53 256 GLY B N 1
ATOM 3114 C CA . GLY B 1 90 ? -16.191 69.356 20.783 1.00 28.02 256 GLY B CA 1
ATOM 3115 C C . GLY B 1 90 ? -16.042 69.801 22.222 1.00 21.86 256 GLY B C 1
ATOM 3116 O O . GLY B 1 90 ? -15.008 70.317 22.593 1.00 27.83 256 GLY B O 1
ATOM 3117 N N . THR B 1 91 ? -17.077 69.612 23.039 1.00 26.79 257 THR B N 1
ATOM 3118 C CA . THR B 1 91 ? -16.998 69.967 24.463 1.00 30.02 257 THR B CA 1
ATOM 3119 C C . THR B 1 91 ? -17.523 68.805 25.297 1.00 30.55 257 THR B C 1
ATOM 3120 O O . THR B 1 91 ? -18.121 67.884 24.749 1.00 29.30 257 THR B O 1
ATOM 3124 N N . SER B 1 92 ? -17.303 68.867 26.612 1.00 33.62 258 SER B N 1
ATOM 3125 C CA . SER B 1 92 ? -17.703 67.793 27.530 1.00 35.93 258 SER B CA 1
ATOM 3126 C C . SER B 1 92 ? -19.219 67.700 27.712 1.00 35.10 258 SER B C 1
ATOM 3127 O O . SER B 1 92 ? -19.705 66.739 28.290 1.00 35.78 258 SER B O 1
ATOM 3130 N N . VAL B 1 93 ? -19.962 68.691 27.231 1.00 41.03 259 VAL B N 1
ATOM 3131 C CA . VAL B 1 93 ? -21.410 68.565 27.195 1.00 44.20 259 VAL B CA 1
ATOM 3132 C C . VAL B 1 93 ? -21.830 67.914 25.881 1.00 42.27 259 VAL B C 1
ATOM 3133 O O . VAL B 1 93 ? -22.574 66.947 25.902 1.00 44.89 259 VAL B O 1
ATOM 3137 N N . ASP B 1 94 ? -21.347 68.422 24.751 1.00 40.52 260 ASP B N 1
ATOM 3138 C CA . ASP B 1 94 ? -21.619 67.813 23.438 1.00 42.03 260 ASP B CA 1
ATOM 3139 C C . ASP B 1 94 ? -20.346 67.166 22.898 1.00 36.82 260 ASP B C 1
ATOM 3140 O O . ASP B 1 94 ? -19.628 67.780 22.111 1.00 36.01 260 ASP B O 1
ATOM 3145 N N . VAL B 1 95 ? -20.066 65.942 23.329 1.00 32.88 261 VAL B N 1
ATOM 3146 C CA . VAL B 1 95 ? -18.801 65.290 22.993 1.00 33.31 261 VAL B CA 1
ATOM 3147 C C . VAL B 1 95 ? -18.902 64.620 21.622 1.00 30.95 261 VAL B C 1
ATOM 3148 O O . VAL B 1 95 ? -19.832 63.901 21.372 1.00 33.91 261 VAL B O 1
ATOM 3152 N N . ASP B 1 96 ? -17.937 64.871 20.737 1.00 28.44 262 ASP B N 1
ATOM 3153 C CA . ASP B 1 96 ? -17.870 64.183 19.469 1.00 33.40 262 ASP B CA 1
ATOM 3154 C C . ASP B 1 96 ? -16.774 63.156 19.634 1.00 30.64 262 ASP B C 1
ATOM 3155 O O . ASP B 1 96 ? -15.612 63.521 19.903 1.00 28.10 262 ASP B O 1
ATOM 3160 N N . LEU B 1 97 ? -17.137 61.879 19.492 1.00 26.86 263 LEU B N 1
ATOM 3161 C CA . LEU B 1 97 ? -16.169 60.804 19.597 1.00 25.00 263 LEU B CA 1
ATOM 3162 C C . LEU B 1 97 ? -15.904 60.210 18.213 1.00 22.27 263 LEU B C 1
ATOM 3163 O O . LEU B 1 97 ? -16.791 59.671 17.614 1.00 19.33 263 LEU B O 1
ATOM 3168 N N . TRP B 1 98 ? -14.670 60.361 17.723 1.00 21.53 264 TRP B N 1
ATOM 3169 C CA . TRP B 1 98 ? -14.312 60.009 16.362 1.00 19.82 264 TRP B CA 1
ATOM 3170 C C . TRP B 1 98 ? -13.269 58.928 16.357 1.00 19.18 264 TRP B C 1
ATOM 3171 O O . TRP B 1 98 ? -12.259 58.995 17.093 1.00 20.77 264 TRP B O 1
ATOM 3182 N N . LEU B 1 99 ? -13.483 57.930 15.516 1.00 22.08 265 LEU B N 1
ATOM 3183 C CA . LEU B 1 99 ? -12.398 57.002 15.203 1.00 23.29 265 LEU B CA 1
ATOM 3184 C C . LEU B 1 99 ? -12.251 56.906 13.674 1.00 21.07 265 LEU B C 1
ATOM 3185 O O . LEU B 1 99 ? -13.228 56.739 12.953 1.00 22.63 265 LEU B O 1
ATOM 3190 N N . ILE B 1 100 ? -11.048 57.162 13.189 1.00 13.98 266 ILE B N 1
ATOM 3191 C CA . ILE B 1 100 ? -10.766 57.270 11.772 1.00 14.68 266 ILE B CA 1
ATOM 3192 C C . ILE B 1 100 ? -9.913 56.074 11.345 1.00 18.61 266 ILE B C 1
ATOM 3193 O O . ILE B 1 100 ? -8.863 55.767 11.986 1.00 18.57 266 ILE B O 1
ATOM 3198 N N . THR B 1 101 ? -10.420 55.365 10.322 1.00 18.61 267 THR B N 1
ATOM 3199 C CA . THR B 1 101 ? -9.720 54.256 9.682 1.00 17.43 267 THR B CA 1
ATOM 3200 C C . THR B 1 101 ? -9.606 54.477 8.183 1.00 16.19 267 THR B C 1
ATOM 3201 O O . THR B 1 101 ? -10.193 55.417 7.604 1.00 18.93 267 THR B O 1
ATOM 3205 N N . ALA B 1 102 ? -8.865 53.595 7.512 1.00 15.37 268 ALA B N 1
ATOM 3206 C CA . ALA B 1 102 ? -8.946 53.501 6.063 1.00 18.99 268 ALA B CA 1
ATOM 3207 C C . ALA B 1 102 ? -10.409 53.257 5.645 1.00 20.63 268 ALA B C 1
ATOM 3208 O O . ALA B 1 102 ? -11.193 52.730 6.407 1.00 16.35 268 ALA B O 1
ATOM 3210 N N . PHE B 1 103 ? -10.721 53.683 4.424 1.00 22.88 269 PHE B N 1
ATOM 3211 C CA . PHE B 1 103 ? -11.981 53.437 3.761 1.00 24.82 269 PHE B CA 1
ATOM 3212 C C . PHE B 1 103 ? -11.757 52.529 2.581 1.00 22.97 269 PHE B C 1
ATOM 3213 O O . PHE B 1 103 ? -10.838 52.749 1.791 1.00 20.09 269 PHE B O 1
ATOM 3221 N N . HIS B 1 104 ? -12.599 51.516 2.460 1.00 17.36 270 HIS B N 1
ATOM 3222 C CA . HIS B 1 104 ? -12.524 50.549 1.368 1.00 16.06 270 HIS B CA 1
ATOM 3223 C C . HIS B 1 104 ? -13.826 50.613 0.604 1.00 16.75 270 HIS B C 1
ATOM 3224 O O . HIS B 1 104 ? -14.885 50.312 1.140 1.00 16.01 270 HIS B O 1
ATOM 3231 N N . GLU B 1 105 ? -13.745 50.981 -0.663 1.00 19.45 271 GLU B N 1
ATOM 3232 C CA . GLU B 1 105 ? -14.937 51.288 -1.471 1.00 25.25 271 GLU B CA 1
ATOM 3233 C C . GLU B 1 105 ? -15.789 50.072 -1.781 1.00 19.51 271 GLU B C 1
ATOM 3234 O O . GLU B 1 105 ? -16.998 50.185 -2.046 1.00 17.79 271 GLU B O 1
ATOM 3240 N N . LYS B 1 106 ? -15.170 48.907 -1.782 1.00 15.14 272 LYS B N 1
ATOM 3241 C CA . LYS B 1 106 ? -15.964 47.673 -1.972 1.00 20.23 272 LYS B CA 1
ATOM 3242 C C . LYS B 1 106 ? -16.852 47.356 -0.759 1.00 23.02 272 LYS B C 1
ATOM 3243 O O . LYS B 1 106 ? -17.740 46.495 -0.843 1.00 23.62 272 LYS B O 1
ATOM 3249 N N . GLY B 1 107 ? -16.580 48.009 0.373 1.00 19.21 273 GLY B N 1
ATOM 3250 C CA . GLY B 1 107 ? -17.286 47.740 1.599 1.00 18.37 273 GLY B CA 1
ATOM 3251 C C . GLY B 1 107 ? -16.986 46.445 2.302 1.00 16.83 273 GLY B C 1
ATOM 3252 O O . GLY B 1 107 ? -15.875 45.860 2.185 1.00 17.18 273 GLY B O 1
ATOM 3253 N N . SER B 1 108 ? -17.980 46.003 3.073 1.00 17.75 274 SER B N 1
ATOM 3254 C CA . SER B 1 108 ? -17.864 44.754 3.794 1.00 17.45 274 SER B CA 1
ATOM 3255 C C . SER B 1 108 ? -18.076 43.574 2.874 1.00 18.14 274 SER B C 1
ATOM 3256 O O . SER B 1 108 ? -18.691 43.680 1.817 1.00 19.56 274 SER B O 1
ATOM 3259 N N . LEU B 1 109 ? -17.624 42.434 3.329 1.00 13.87 275 LEU B N 1
ATOM 3260 C CA . LEU B 1 109 ? -17.927 41.180 2.669 1.00 16.03 275 LEU B CA 1
ATOM 3261 C C . LEU B 1 109 ? -19.417 41.004 2.449 1.00 18.93 275 LEU B C 1
ATOM 3262 O O . LEU B 1 109 ? -19.835 40.510 1.400 1.00 19.65 275 LEU B O 1
ATOM 3267 N N . SER B 1 110 ? -20.205 41.420 3.425 1.00 18.88 276 SER B N 1
ATOM 3268 C CA . SER B 1 110 ? -21.649 41.351 3.343 1.00 20.84 276 SER B CA 1
ATOM 3269 C C . SER B 1 110 ? -22.178 42.188 2.206 1.00 18.68 276 SER B C 1
ATOM 3270 O O . SER B 1 110 ? -22.982 41.723 1.426 1.00 17.86 276 SER B O 1
ATOM 3273 N N . ASP B 1 111 ? -21.759 43.451 2.162 1.00 19.14 277 ASP B N 1
ATOM 3274 C CA . ASP B 1 111 ? -22.105 44.323 1.056 1.00 21.44 277 ASP B CA 1
ATOM 3275 C C . ASP B 1 111 ? -21.680 43.720 -0.300 1.00 19.52 277 ASP B C 1
ATOM 3276 O O . ASP B 1 111 ? -22.419 43.789 -1.271 1.00 18.01 277 ASP B O 1
ATOM 3281 N N . PHE B 1 112 ? -20.477 43.151 -0.362 1.00 19.88 278 PHE B N 1
ATOM 3282 C CA . PHE B 1 112 ? -19.905 42.699 -1.616 1.00 19.68 278 PHE B CA 1
ATOM 3283 C C . PHE B 1 112 ? -20.692 41.483 -2.087 1.00 23.25 278 PHE B C 1
ATOM 3284 O O . PHE B 1 112 ? -21.069 41.422 -3.233 1.00 20.04 278 PHE B O 1
ATOM 3292 N N . LEU B 1 113 ? -20.966 40.552 -1.178 1.00 16.10 279 LEU B N 1
ATOM 3293 C CA . LEU B 1 113 ? -21.657 39.319 -1.511 1.00 18.66 279 LEU B CA 1
ATOM 3294 C C . LEU B 1 113 ? -23.124 39.530 -1.826 1.00 19.75 279 LEU B C 1
ATOM 3295 O O . LEU B 1 113 ? -23.713 38.730 -2.551 1.00 20.19 279 LEU B O 1
ATOM 3300 N N . LYS B 1 114 ? -23.705 40.623 -1.348 1.00 21.55 280 LYS B N 1
ATOM 3301 C CA . LYS B 1 114 ? -25.078 40.923 -1.713 1.00 22.72 280 LYS B CA 1
ATOM 3302 C C . LYS B 1 114 ? -25.211 41.177 -3.233 1.00 23.00 280 LYS B C 1
ATOM 3303 O O . LYS B 1 114 ? -26.185 40.782 -3.846 1.00 24.88 280 LYS B O 1
ATOM 3309 N N . ALA B 1 115 ? -24.187 41.785 -3.802 1.00 22.51 281 ALA B N 1
ATOM 3310 C CA . ALA B 1 115 ? -24.223 42.317 -5.159 1.00 26.63 281 ALA B CA 1
ATOM 3311 C C . ALA B 1 115 ? -23.317 41.558 -6.122 1.00 23.56 281 ALA B C 1
ATOM 3312 O O . ALA B 1 115 ? -23.357 41.807 -7.322 1.00 22.80 281 ALA B O 1
ATOM 3314 N N . ASN B 1 116 ? -22.459 40.688 -5.589 1.00 20.52 282 ASN B N 1
ATOM 3315 C CA . ASN B 1 116 ? -21.453 39.977 -6.366 1.00 23.03 282 ASN B CA 1
ATOM 3316 C C . ASN B 1 116 ? -21.331 38.489 -5.961 1.00 21.58 282 ASN B C 1
ATOM 3317 O O . ASN B 1 116 ? -21.647 38.112 -4.844 1.00 17.68 282 ASN B O 1
ATOM 3322 N N . VAL B 1 117 ? -20.932 37.654 -6.899 1.00 17.88 283 VAL B N 1
ATOM 3323 C CA . VAL B 1 117 ? -20.484 36.312 -6.629 1.00 19.18 283 VAL B CA 1
ATOM 3324 C C . VAL B 1 117 ? -18.968 36.265 -6.760 1.00 21.31 283 VAL B C 1
ATOM 3325 O O . VAL B 1 117 ? -18.334 37.184 -7.262 1.00 21.52 283 VAL B O 1
ATOM 3329 N N . VAL B 1 118 ? -18.405 35.179 -6.268 1.00 19.88 284 VAL B N 1
ATOM 3330 C CA . VAL B 1 118 ? -16.985 34.917 -6.301 1.00 17.09 284 VAL B CA 1
ATOM 3331 C C . VAL B 1 118 ? -16.681 33.561 -6.958 1.00 14.04 284 VAL B C 1
ATOM 3332 O O . VAL B 1 118 ? -17.393 32.576 -6.734 1.00 18.94 284 VAL B O 1
ATOM 3336 N N . SER B 1 119 ? -15.647 33.526 -7.802 1.00 17.28 285 SER B N 1
ATOM 3337 C CA . SER B 1 119 ? -15.041 32.256 -8.277 1.00 20.03 285 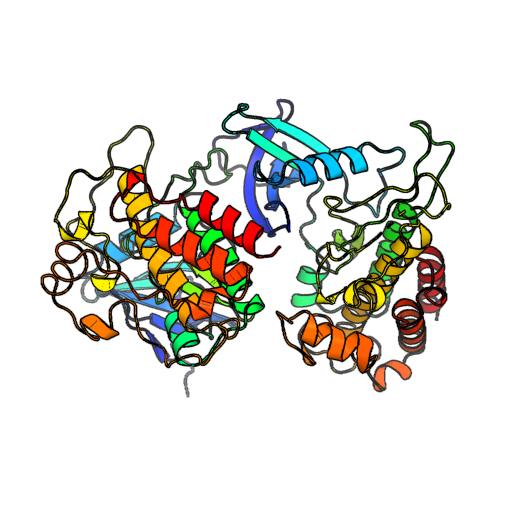SER B CA 1
ATOM 3338 C C . SER B 1 119 ? -14.399 31.463 -7.132 1.00 23.54 285 SER B C 1
ATOM 3339 O O . SER B 1 119 ? -14.262 31.986 -6.010 1.00 21.26 285 SER B O 1
ATOM 3342 N N . TRP B 1 120 ? -13.981 30.219 -7.418 1.00 16.14 286 TRP B N 1
ATOM 3343 C CA . TRP B 1 120 ? -13.279 29.408 -6.434 1.00 19.62 286 TRP B CA 1
ATOM 3344 C C . TRP B 1 120 ? -12.015 30.136 -5.965 1.00 22.28 286 TRP B C 1
ATOM 3345 O O . TRP B 1 120 ? -11.731 30.262 -4.755 1.00 20.99 286 TRP B O 1
ATOM 3356 N N . ASN B 1 121 ? -11.269 30.659 -6.935 1.00 14.53 287 ASN B N 1
ATOM 3357 C CA . ASN B 1 121 ? -10.009 31.277 -6.619 1.00 19.27 287 ASN B CA 1
ATOM 3358 C C . ASN B 1 121 ? -10.173 32.623 -5.955 1.00 19.14 287 ASN B C 1
ATOM 3359 O O . ASN B 1 121 ? -9.380 32.946 -5.086 1.00 20.26 287 ASN B O 1
ATOM 3364 N N . GLU B 1 122 ? -11.240 33.374 -6.281 1.00 19.51 288 GLU B N 1
ATOM 3365 C CA . GLU B 1 122 ? -11.537 34.597 -5.518 1.00 19.68 288 GLU B CA 1
ATOM 3366 C C . GLU B 1 122 ? -11.944 34.241 -4.062 1.00 16.83 288 GLU B C 1
ATOM 3367 O O . GLU B 1 122 ? -11.498 34.905 -3.094 1.00 16.30 288 GLU B O 1
ATOM 3373 N N . LEU B 1 123 ? -12.735 33.171 -3.897 1.00 14.88 289 LEU B N 1
ATOM 3374 C CA . LEU B 1 123 ? -13.127 32.733 -2.554 1.00 16.11 289 LEU B CA 1
ATOM 3375 C C . LEU B 1 123 ? -11.918 32.362 -1.737 1.00 17.90 289 LEU B C 1
ATOM 3376 O O . LEU B 1 123 ? -11.821 32.748 -0.564 1.00 22.39 289 LEU B O 1
ATOM 3381 N N . CYS B 1 124 ? -11.009 31.603 -2.332 1.00 18.46 290 CYS B N 1
ATOM 3382 C CA . CYS B 1 124 ? -9.801 31.240 -1.618 1.00 21.34 290 CYS B CA 1
ATOM 3383 C C . CYS B 1 124 ? -9.009 32.459 -1.133 1.00 16.11 290 CYS B C 1
ATOM 3384 O O . CYS B 1 124 ? -8.529 32.466 -0.002 1.00 16.35 290 CYS B O 1
ATOM 3387 N N . HIS B 1 125 ? -8.881 33.469 -1.963 1.00 17.16 291 HIS B N 1
ATOM 3388 C CA . HIS B 1 125 ? -8.163 34.685 -1.577 1.00 18.88 291 HIS B CA 1
ATOM 3389 C C . HIS B 1 125 ? -8.804 35.444 -0.424 1.00 18.01 291 HIS B C 1
ATOM 3390 O O . HIS B 1 125 ? -8.104 35.870 0.507 1.00 17.82 291 HIS B O 1
ATOM 3397 N N . ILE B 1 126 ? -10.130 35.603 -0.457 1.00 16.09 292 ILE B N 1
ATOM 3398 C CA . ILE B 1 126 ? -10.832 36.286 0.599 1.00 16.65 292 ILE B CA 1
ATOM 3399 C C . ILE B 1 126 ? -10.770 35.441 1.890 1.00 18.85 292 ILE B C 1
ATOM 3400 O O . ILE B 1 126 ? -10.553 35.959 2.985 1.00 17.50 292 ILE B O 1
ATOM 3405 N N . ALA B 1 127 ? -10.998 34.143 1.775 1.00 13.83 293 ALA B N 1
ATOM 3406 C CA . ALA B 1 127 ? -10.964 33.270 2.940 1.00 15.89 293 ALA B CA 1
ATOM 3407 C C . ALA B 1 127 ? -9.561 33.229 3.591 1.00 16.86 293 ALA B C 1
ATOM 3408 O O . ALA B 1 127 ? -9.436 33.329 4.798 1.00 20.80 293 ALA B O 1
ATOM 3410 N N . GLU B 1 128 ? -8.514 33.102 2.778 1.00 18.95 294 GLU B N 1
ATOM 3411 C CA . GLU B 1 128 ? -7.137 33.032 3.343 1.00 17.85 294 GLU B CA 1
ATOM 3412 C C . GLU B 1 128 ? -6.772 34.335 4.072 1.00 15.64 294 GLU B C 1
ATOM 3413 O O . GLU B 1 128 ? -6.274 34.322 5.167 1.00 17.98 294 GLU B O 1
ATOM 3419 N N . THR B 1 129 ? -7.052 35.463 3.456 1.00 14.22 295 THR B N 1
ATOM 3420 C CA . THR B 1 129 ? -6.733 36.755 4.033 1.00 15.55 295 THR B CA 1
ATOM 3421 C C . THR B 1 129 ? -7.542 37.063 5.277 1.00 17.05 295 THR B C 1
ATOM 3422 O O . THR B 1 129 ? -7.026 37.595 6.284 1.00 16.32 295 THR B O 1
ATOM 3426 N N . MET B 1 130 ? -8.802 36.673 5.252 1.00 16.92 296 MET B N 1
ATOM 3427 C CA . MET B 1 130 ? -9.664 36.826 6.384 1.00 18.61 296 MET B CA 1
ATOM 3428 C C . MET B 1 130 ? -9.159 35.984 7.543 1.00 15.81 296 MET B C 1
ATOM 3429 O O . MET B 1 130 ? -9.088 36.453 8.660 1.00 18.02 296 MET B O 1
ATOM 3434 N N . ALA B 1 131 ? -8.882 34.714 7.267 1.00 19.88 297 ALA B N 1
ATOM 3435 C CA . ALA B 1 131 ? -8.363 33.791 8.257 1.00 18.08 297 ALA B CA 1
ATOM 3436 C C . ALA B 1 131 ? -7.026 34.287 8.815 1.00 17.68 297 ALA B C 1
ATOM 3437 O O . ALA B 1 131 ? -6.793 34.179 10.010 1.00 16.48 297 ALA B O 1
ATOM 3439 N N . ARG B 1 132 ? -6.184 34.854 7.974 1.00 17.46 298 ARG B N 1
ATOM 3440 C CA . ARG B 1 132 ? -4.893 35.419 8.406 1.00 20.07 298 ARG B CA 1
ATOM 3441 C C . ARG B 1 132 ? -5.074 36.567 9.394 1.00 18.85 298 ARG B C 1
ATOM 3442 O O . ARG B 1 132 ? -4.446 36.606 10.438 1.00 18.86 298 ARG B O 1
ATOM 3450 N N . GLY B 1 133 ? -5.980 37.485 9.070 1.00 19.91 299 GLY B N 1
ATOM 3451 C CA . GLY B 1 133 ? -6.349 38.570 9.931 1.00 15.29 299 GLY B CA 1
ATOM 3452 C C . GLY B 1 133 ? -6.880 38.104 11.263 1.00 15.25 299 GLY B C 1
ATOM 3453 O O . GLY B 1 133 ? -6.411 38.591 12.301 1.00 14.38 299 GLY B O 1
ATOM 3454 N N . LEU B 1 134 ? -7.778 37.116 11.266 1.00 16.77 300 LEU B N 1
ATOM 3455 C CA . LEU B 1 134 ? -8.336 36.617 12.553 1.00 16.79 300 LEU B CA 1
ATOM 3456 C C . LEU B 1 134 ? -7.278 35.842 13.339 1.00 17.09 300 LEU B C 1
ATOM 3457 O O . LEU B 1 134 ? -7.208 35.979 14.540 1.00 17.64 300 LEU B O 1
ATOM 3462 N N . ALA B 1 135 ? -6.461 35.042 12.657 1.00 16.77 301 ALA B N 1
ATOM 3463 C CA . ALA B 1 135 ? -5.317 34.374 13.285 1.00 18.65 301 ALA B CA 1
ATOM 3464 C C . ALA B 1 135 ? -4.358 35.345 13.948 1.00 21.21 301 ALA B C 1
ATOM 3465 O O . ALA B 1 135 ? -3.933 35.115 15.079 1.00 19.54 301 ALA B O 1
ATOM 3467 N N . TYR B 1 136 ? -4.023 36.437 13.256 1.00 18.71 302 TYR B N 1
ATOM 3468 C CA . TYR B 1 136 ? -3.179 37.484 13.865 1.00 19.40 302 TYR B CA 1
ATOM 3469 C C . TYR B 1 136 ? -3.830 38.137 15.089 1.00 20.84 302 TYR B C 1
ATOM 3470 O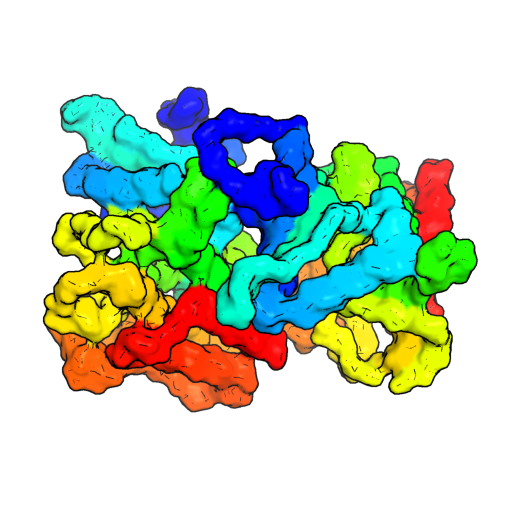 O . TYR B 1 136 ? -3.180 38.334 16.140 1.00 19.75 302 TYR B O 1
ATOM 3479 N N . LEU B 1 137 ? -5.122 38.453 14.988 1.00 16.77 303 LEU B N 1
ATOM 3480 C CA . LEU B 1 137 ? -5.810 39.033 16.094 1.00 15.97 303 LEU B CA 1
ATOM 3481 C C . LEU B 1 137 ? -5.739 38.093 17.325 1.00 13.27 303 LEU B C 1
ATOM 3482 O O . LEU B 1 137 ? -5.484 38.522 18.442 1.00 19.50 303 LEU B O 1
ATOM 3487 N N . HIS B 1 138 ? -5.930 36.816 17.082 1.00 13.14 304 HIS B N 1
ATOM 3488 C CA . HIS B 1 138 ? -6.008 35.811 18.123 1.00 18.28 304 HIS B CA 1
ATOM 3489 C C . HIS B 1 138 ? -4.662 35.446 18.699 1.00 16.71 304 HIS B C 1
ATOM 3490 O O . HIS B 1 138 ? -4.596 34.862 19.778 1.00 20.37 304 HIS B O 1
ATOM 3497 N N . GLU B 1 139 ? -3.590 35.778 17.986 1.00 20.29 305 GLU B N 1
ATOM 3498 C CA . GLU B 1 139 ? -2.240 35.342 18.342 1.00 20.27 305 GLU B CA 1
ATOM 3499 C C . GLU B 1 139 ? -1.553 36.243 19.363 1.00 23.74 305 GLU B C 1
ATOM 3500 O O . GLU B 1 139 ? -1.508 37.483 19.229 1.00 19.05 305 GLU B O 1
ATOM 3506 N N . ASP B 1 140 ? -0.969 35.573 20.355 1.00 23.62 306 ASP B N 1
ATOM 3507 C CA . ASP B 1 140 ? -0.088 36.171 21.330 1.00 26.86 306 ASP B CA 1
ATOM 3508 C C . ASP B 1 140 ? 1.261 36.317 20.665 1.00 20.86 306 ASP B C 1
ATOM 3509 O O . ASP B 1 140 ? 1.867 35.337 20.245 1.00 22.99 306 ASP B O 1
ATOM 3514 N N . ILE B 1 141 ? 1.721 37.550 20.543 1.00 18.52 307 ILE B N 1
ATOM 3515 C CA . ILE B 1 141 ? 2.987 37.844 19.846 1.00 20.48 307 ILE B CA 1
ATOM 3516 C C . ILE B 1 141 ? 3.921 38.648 20.766 1.00 22.19 307 ILE B C 1
ATOM 3517 O O . ILE B 1 141 ? 3.863 39.877 20.862 1.00 20.26 307 ILE B O 1
ATOM 3522 N N . PRO B 1 142 ? 4.786 37.936 21.484 1.00 27.01 308 PRO B N 1
ATOM 3523 C CA . PRO B 1 142 ? 5.782 38.678 22.251 1.00 30.08 308 PRO B CA 1
ATOM 3524 C C . PRO B 1 142 ? 6.895 39.268 21.396 1.00 23.12 308 PRO B C 1
ATOM 3525 O O . PRO B 1 142 ? 7.130 38.837 20.261 1.00 20.28 308 PRO B O 1
ATOM 3529 N N . GLY B 1 143 ? 7.585 40.245 21.956 1.00 24.49 309 GLY B N 1
ATOM 3530 C CA . GLY B 1 143 ? 8.845 40.709 21.413 1.00 18.02 309 GLY B CA 1
ATOM 3531 C C . GLY B 1 143 ? 8.746 41.720 20.287 1.00 18.69 309 GLY B C 1
ATOM 3532 O O . GLY B 1 143 ? 9.677 41.869 19.486 1.00 20.02 309 GLY B O 1
ATOM 3533 N N . LEU B 1 144 ? 7.608 42.404 20.203 1.00 19.10 310 LEU B N 1
ATOM 3534 C CA . LEU B 1 144 ? 7.492 43.535 19.296 1.00 17.89 310 LEU B CA 1
ATOM 3535 C C . LEU B 1 144 ? 8.217 44.763 19.825 1.00 21.53 310 LEU B C 1
ATOM 3536 O O . LEU B 1 144 ? 8.438 44.926 21.041 1.00 17.76 310 LEU B O 1
ATOM 3541 N N . LYS B 1 145 ? 8.564 45.647 18.909 1.00 22.94 311 LYS B N 1
ATOM 3542 C CA . LYS B 1 145 ? 9.190 46.891 19.241 1.00 25.02 311 LYS B CA 1
ATOM 3543 C C . LYS B 1 145 ? 8.384 47.668 20.268 1.00 27.62 311 LYS B C 1
ATOM 3544 O O . LYS B 1 145 ? 8.948 48.319 21.160 1.00 23.08 311 LYS B O 1
ATOM 3550 N N . ASP B 1 146 ? 7.076 47.665 20.091 1.00 23.70 312 ASP B N 1
ATOM 3551 C CA . ASP B 1 146 ? 6.189 48.396 20.968 1.00 30.53 312 ASP B CA 1
ATOM 3552 C C . ASP B 1 146 ? 5.755 47.601 22.194 1.00 30.43 312 ASP B C 1
ATOM 3553 O O . ASP B 1 146 ? 5.056 48.148 23.022 1.00 37.12 312 ASP B O 1
ATOM 3558 N N . GLY B 1 147 ? 6.179 46.344 22.370 1.00 27.40 313 GLY B N 1
ATOM 3559 C CA . GLY B 1 147 ? 5.683 45.548 23.501 1.00 24.72 313 GLY B CA 1
ATOM 3560 C C . GLY B 1 147 ? 5.195 44.157 23.157 1.00 24.49 313 GLY B C 1
ATOM 3561 O O . GLY B 1 147 ? 5.641 43.525 22.176 1.00 24.08 313 GLY B O 1
ATOM 3562 N N . HIS B 1 148 ? 4.295 43.626 23.974 1.00 20.92 314 HIS B N 1
ATOM 3563 C CA . HIS B 1 148 ? 3.903 42.206 23.864 1.00 24.05 314 HIS B CA 1
ATOM 3564 C C . HIS B 1 148 ? 2.455 42.252 23.414 1.00 27.72 314 HIS B C 1
ATOM 3565 O O . HIS B 1 148 ? 1.651 42.811 24.125 1.00 23.65 314 HIS B O 1
ATOM 3572 N N . LYS B 1 149 ? 2.133 41.716 22.234 1.00 23.90 315 LYS B N 1
ATOM 3573 C CA . LYS B 1 149 ? 0.754 41.769 21.753 1.00 16.36 315 LYS B CA 1
ATOM 3574 C C . LYS B 1 149 ? -0.009 40.618 22.339 1.00 18.51 315 LYS B C 1
ATOM 3575 O O . LYS B 1 149 ? 0.381 39.458 22.135 1.00 18.25 315 LYS B O 1
ATOM 3581 N N . PRO B 1 150 ? -1.066 40.919 23.098 1.00 17.70 316 PRO B N 1
ATOM 3582 C CA . PRO B 1 150 ? -1.844 39.818 23.696 1.00 21.68 316 PRO B CA 1
ATOM 3583 C C . PRO B 1 150 ? -2.791 39.190 22.662 1.00 20.45 316 PRO B C 1
ATOM 3584 O O . PRO B 1 150 ? -3.131 39.817 21.645 1.00 21.33 316 PRO B O 1
ATOM 3588 N N . ALA B 1 151 ? -3.210 37.964 22.906 1.00 17.37 317 ALA B N 1
ATOM 3589 C CA . ALA B 1 151 ? -4.294 37.370 22.146 1.00 17.63 317 ALA B CA 1
ATOM 3590 C C . ALA B 1 151 ? -5.473 38.327 22.325 1.00 17.28 317 ALA B C 1
ATOM 3591 O O . ALA B 1 151 ? -5.705 38.831 23.445 1.00 15.75 317 ALA B O 1
ATOM 3593 N N . ILE B 1 152 ? -6.208 38.573 21.236 1.00 17.21 318 ILE B N 1
ATOM 3594 C CA . ILE B 1 152 ? -7.446 39.365 21.276 1.00 15.99 318 ILE B CA 1
ATOM 3595 C C . ILE B 1 152 ? -8.665 38.586 20.693 1.00 17.28 318 ILE B C 1
ATOM 3596 O O . ILE B 1 152 ? -8.664 38.108 19.537 1.00 17.53 318 ILE B O 1
ATOM 3601 N N . SER B 1 153 ? -9.728 38.523 21.477 1.00 16.04 319 SER B N 1
ATOM 3602 C CA . SER B 1 153 ? -11.003 38.024 20.980 1.00 18.19 319 SER B CA 1
ATOM 3603 C C . SER B 1 153 ? -11.775 39.177 20.385 1.00 18.83 319 SER B C 1
ATOM 3604 O O . SER B 1 153 ? -11.766 40.269 20.911 1.00 14.88 319 SER B O 1
ATOM 3607 N N . HIS B 1 154 ? -12.447 38.916 19.266 1.00 17.23 320 HIS B N 1
ATOM 3608 C CA . HIS B 1 154 ? -13.179 39.938 18.563 1.00 14.35 320 HIS B CA 1
ATOM 3609 C C . HIS B 1 154 ? -14.588 40.065 19.109 1.00 14.01 320 HIS B C 1
ATOM 3610 O O . HIS B 1 154 ? -15.002 41.163 19.372 1.00 14.54 320 HIS B O 1
ATOM 3617 N N . ARG B 1 155 ? -15.294 38.929 19.309 1.00 15.68 321 ARG B N 1
ATOM 3618 C CA . ARG B 1 155 ? -16.642 38.880 19.946 1.00 16.58 321 ARG B CA 1
ATOM 3619 C C . ARG B 1 155 ? -17.818 39.308 19.088 1.00 16.50 321 ARG B C 1
ATOM 3620 O O . ARG B 1 155 ? -19.019 39.210 19.523 1.00 17.56 321 ARG B O 1
ATOM 3628 N N . ASP B 1 156 ? -17.545 39.723 17.843 1.00 14.16 322 ASP B N 1
ATOM 3629 C CA . ASP B 1 156 ? -18.626 39.946 16.867 1.00 16.65 322 ASP B CA 1
ATOM 3630 C C . ASP B 1 156 ? -18.200 39.646 15.437 1.00 13.43 322 ASP B C 1
ATOM 3631 O O . ASP B 1 156 ? -18.327 40.488 14.555 1.00 14.09 322 ASP B O 1
ATOM 3636 N N . ILE B 1 157 ? -17.623 38.470 15.232 1.00 16.97 323 ILE B N 1
ATOM 3637 C CA . ILE B 1 157 ? -17.242 38.045 13.901 1.00 13.67 323 ILE B CA 1
ATOM 3638 C C . ILE B 1 157 ? -18.472 37.829 13.053 1.00 17.16 323 ILE B C 1
ATOM 3639 O O . ILE B 1 157 ? -19.441 37.094 13.432 1.00 14.31 323 ILE B O 1
ATOM 3644 N N . LYS B 1 158 ? -18.468 38.512 11.911 1.00 17.02 324 LYS B N 1
ATOM 3645 C CA . LYS B 1 158 ? -19.558 38.424 10.956 1.00 13.89 324 LYS B CA 1
ATOM 3646 C C . LYS B 1 158 ? -19.095 39.026 9.657 1.00 16.61 324 LYS B C 1
ATOM 3647 O O . LYS B 1 158 ? -18.071 39.716 9.625 1.00 14.42 324 LYS B O 1
ATOM 3653 N N . SER B 1 159 ? -19.849 38.761 8.583 1.00 16.97 325 SER B N 1
ATOM 3654 C CA . SER B 1 159 ? -19.486 39.259 7.261 1.00 15.29 325 SER B CA 1
ATOM 3655 C C . SER B 1 159 ? -19.490 40.787 7.161 1.00 14.29 325 SER B C 1
ATOM 3656 O O . SER B 1 159 ? -18.724 41.360 6.428 1.00 16.04 325 SER B O 1
ATOM 3659 N N . LYS B 1 160 ? -20.305 41.459 7.960 1.00 13.15 326 LYS B N 1
ATOM 3660 C CA . LYS B 1 160 ? -20.301 42.930 7.990 1.00 15.50 326 LYS B CA 1
ATOM 3661 C C . LYS B 1 160 ? -19.023 43.502 8.611 1.00 19.20 326 LYS B C 1
ATOM 3662 O O . LYS B 1 160 ? -18.761 44.686 8.470 1.00 15.12 326 LYS B O 1
ATOM 3668 N N . ASN B 1 161 ? -18.272 42.685 9.352 1.00 15.43 327 ASN B N 1
ATOM 3669 C CA . ASN B 1 161 ? -17.069 43.173 10.021 1.00 16.26 327 ASN B CA 1
ATOM 3670 C C . ASN B 1 161 ? -15.805 42.640 9.410 1.00 16.88 327 ASN B C 1
ATOM 3671 O O . ASN B 1 161 ? -14.779 42.636 10.071 1.00 19.65 327 ASN B O 1
ATOM 3676 N N . VAL B 1 162 ? -15.901 42.217 8.136 1.00 16.48 328 VAL B N 1
ATOM 3677 C CA . VAL B 1 162 ? -14.806 41.888 7.249 1.00 14.72 328 VAL B CA 1
ATOM 3678 C C . VAL B 1 162 ? -14.945 42.822 6.039 1.00 14.41 328 VAL B C 1
ATOM 3679 O O . VAL B 1 162 ? -16.028 42.917 5.463 1.00 19.37 328 VAL B O 1
ATOM 3683 N N . LEU B 1 163 ? -13.928 43.649 5.784 1.00 20.23 329 LEU B N 1
ATOM 3684 C CA . LEU B 1 163 ? -13.881 44.602 4.686 1.00 13.45 329 LEU B CA 1
ATOM 3685 C C . LEU B 1 163 ? -12.968 44.112 3.591 1.00 15.69 329 LEU B C 1
ATOM 3686 O O . LEU B 1 163 ? -11.935 43.482 3.865 1.00 16.80 329 LEU B O 1
ATOM 3691 N N . LEU B 1 164 ? -13.356 44.412 2.355 1.00 18.56 330 LEU B N 1
ATOM 3692 C CA . LEU B 1 164 ? -12.612 44.029 1.176 1.00 15.67 330 LEU B CA 1
ATOM 3693 C C . LEU B 1 164 ? -11.916 45.205 0.490 1.00 17.92 330 LEU B C 1
ATOM 3694 O O . LEU B 1 164 ? -12.499 46.259 0.239 1.00 15.61 330 LEU B O 1
ATOM 3699 N N . LYS B 1 165 ? -10.614 45.023 0.277 1.00 16.42 331 LYS B N 1
ATOM 3700 C CA . LYS B 1 165 ? -9.801 45.940 -0.477 1.00 19.46 331 LYS B CA 1
ATOM 3701 C C . LYS B 1 165 ? -10.122 45.773 -1.971 1.00 19.49 331 LYS B C 1
ATOM 3702 O O . LYS B 1 165 ? -10.875 44.862 -2.357 1.00 16.84 331 LYS B O 1
ATOM 3708 N N . ASN B 1 166 ? -9.538 46.605 -2.827 1.00 22.03 332 ASN B N 1
ATOM 3709 C CA . ASN B 1 166 ? -9.922 46.543 -4.251 1.00 23.99 332 ASN B CA 1
ATOM 3710 C C . ASN B 1 166 ? -9.568 45.241 -4.919 1.00 26.00 332 ASN B C 1
ATOM 3711 O O . ASN B 1 166 ? -10.255 44.842 -5.841 1.00 27.42 332 ASN B O 1
ATOM 3716 N N . ASN B 1 167 ? -8.506 44.580 -4.472 1.00 21.26 333 ASN B N 1
ATOM 3717 C CA . ASN B 1 167 ? -8.152 43.237 -4.975 1.00 26.39 333 ASN B CA 1
ATOM 3718 C C . ASN B 1 167 ? -8.768 42.048 -4.229 1.00 22.84 333 ASN B C 1
ATOM 3719 O O . ASN B 1 167 ? -8.310 40.896 -4.381 1.00 19.81 333 ASN B O 1
ATOM 3724 N N . LEU B 1 168 ? -9.793 42.330 -3.421 1.00 23.76 334 LEU B N 1
ATOM 3725 C CA . LEU B 1 168 ? -10.514 41.313 -2.587 1.00 18.44 334 LEU B CA 1
ATOM 3726 C C . LEU B 1 168 ? -9.743 40.817 -1.347 1.00 17.73 334 LEU B C 1
ATOM 3727 O O . LEU B 1 1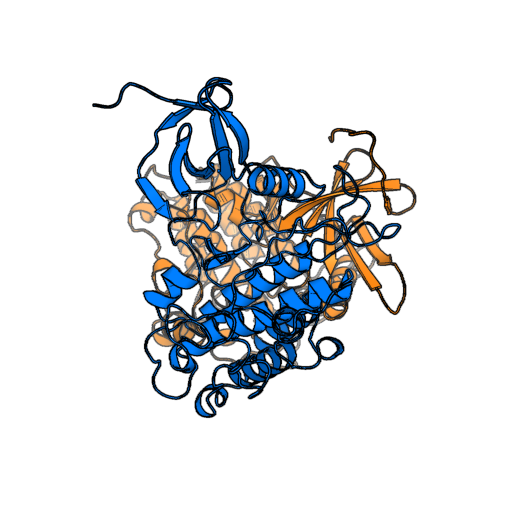68 ? -10.204 39.928 -0.658 1.00 21.38 334 LEU B O 1
ATOM 3732 N N . THR B 1 169 ? -8.585 41.398 -1.070 1.00 15.55 335 THR B N 1
ATOM 3733 C CA . THR B 1 169 ? -7.920 41.178 0.221 1.00 17.84 335 THR B CA 1
ATOM 3734 C C . THR B 1 169 ? -8.830 41.619 1.361 1.00 17.64 335 THR B C 1
ATOM 3735 O O . THR B 1 169 ? -9.359 42.714 1.371 1.00 17.35 335 THR B O 1
ATOM 3739 N N . ALA B 1 170 ? -9.104 40.684 2.281 1.00 16.38 336 ALA B N 1
ATOM 3740 C CA . ALA B 1 170 ? -9.902 40.927 3.441 1.00 16.51 336 ALA B CA 1
ATOM 3741 C C . ALA B 1 170 ? -9.121 41.470 4.622 1.00 17.95 336 ALA B C 1
ATOM 3742 O O . ALA B 1 170 ? -7.918 41.166 4.838 1.00 16.56 336 ALA B O 1
ATOM 3744 N N . CYS B 1 171 ? -9.809 42.310 5.378 1.00 17.29 337 CYS B N 1
ATOM 3745 C CA . CYS B 1 171 ? -9.325 42.713 6.692 1.00 19.60 337 CYS B CA 1
ATOM 3746 C C . CYS B 1 171 ? -10.416 42.728 7.753 1.00 18.07 337 CYS B C 1
ATOM 3747 O O . CYS B 1 171 ? -11.616 43.018 7.480 1.00 15.90 337 CYS B O 1
ATOM 3750 N N . ILE B 1 172 ? -9.989 42.434 8.966 1.00 17.92 338 ILE B N 1
ATOM 3751 C CA . ILE B 1 172 ? -10.902 42.418 10.125 1.00 17.12 338 ILE B CA 1
ATOM 3752 C C . ILE B 1 172 ? -11.103 43.816 10.650 1.00 19.26 338 ILE B C 1
ATOM 3753 O O . ILE B 1 172 ? -10.155 44.564 10.843 1.00 16.28 338 ILE B O 1
ATOM 3758 N N . ALA B 1 173 ? -12.360 44.155 10.899 1.00 12.62 339 ALA B N 1
ATOM 3759 C CA . ALA B 1 173 ? -12.726 45.463 11.415 1.00 18.34 339 ALA B CA 1
ATOM 3760 C C . ALA B 1 173 ? -13.622 45.374 12.649 1.00 15.82 339 ALA B C 1
ATOM 3761 O O . ALA B 1 173 ? -14.281 44.363 12.911 1.00 17.40 339 ALA B O 1
ATOM 3763 N N . ASP B 1 174 ? -13.749 46.521 13.285 1.00 15.75 340 ASP B N 1
ATOM 3764 C CA . ASP B 1 174 ? -14.671 46.795 14.368 1.00 16.99 340 ASP B CA 1
ATOM 3765 C C . ASP B 1 174 ? -14.350 46.071 15.677 1.00 17.37 340 ASP B C 1
ATOM 3766 O O . ASP B 1 174 ? -14.855 44.950 15.909 1.00 16.44 340 ASP B O 1
ATOM 3771 N N . PHE B 1 175 ? -13.593 46.783 16.533 1.00 22.11 341 PHE B N 1
ATOM 3772 C CA . PHE B 1 175 ? -13.044 46.264 17.782 1.00 19.66 341 PHE B CA 1
ATOM 3773 C C . PHE B 1 175 ? -13.725 46.821 19.016 1.00 19.90 341 PHE B C 1
ATOM 3774 O O . PHE B 1 175 ? -13.194 46.726 20.118 1.00 17.98 341 PHE B O 1
ATOM 3782 N N . GLY B 1 176 ? -14.938 47.348 18.836 1.00 19.20 342 GLY B N 1
ATOM 3783 C CA . GLY B 1 176 ? -15.741 47.919 19.921 1.00 19.87 342 GLY B CA 1
ATOM 3784 C C . GLY B 1 176 ? -16.084 46.915 21.026 1.00 20.56 342 GLY B C 1
ATOM 3785 O O . GLY B 1 176 ? -16.236 47.316 22.169 1.00 21.21 342 GLY B O 1
ATOM 3786 N N . LEU B 1 177 ? -16.153 45.618 20.692 1.00 17.70 343 LEU B N 1
ATOM 3787 C CA . LEU B 1 177 ? -16.442 44.557 21.642 1.00 17.32 343 LEU B CA 1
ATOM 3788 C C . LEU B 1 177 ? -15.222 43.697 21.953 1.00 18.53 343 LEU B C 1
ATOM 3789 O O . LEU B 1 177 ? -15.297 42.793 22.802 1.00 19.43 343 LEU B O 1
ATOM 3794 N N . ALA B 1 178 ? -14.095 43.988 21.319 1.00 16.81 344 ALA B N 1
ATOM 3795 C CA . ALA B 1 178 ? -12.954 43.080 21.395 1.00 17.56 344 ALA B CA 1
ATOM 3796 C C . ALA B 1 178 ? -12.389 43.056 22.806 1.00 19.03 344 ALA B C 1
ATOM 3797 O O . ALA B 1 178 ? -12.366 44.093 23.491 1.00 20.52 344 ALA B O 1
ATOM 3799 N N . LEU B 1 179 ? -11.913 41.893 23.231 1.00 18.63 345 LEU B N 1
ATOM 3800 C CA . LEU B 1 179 ? -11.339 41.742 24.597 1.00 19.04 345 LEU B CA 1
ATOM 3801 C C . LEU B 1 179 ? -10.007 40.976 24.555 1.00 21.16 345 LEU B C 1
ATOM 3802 O O . LEU B 1 179 ? -9.951 39.834 24.095 1.00 22.97 345 LEU B O 1
ATOM 3807 N N . LYS B 1 180 ? -8.954 41.587 25.089 1.00 18.71 346 LYS B N 1
ATOM 3808 C CA . LYS B 1 180 ? -7.630 40.943 25.120 1.00 19.97 346 LYS B CA 1
ATOM 3809 C C . LYS B 1 180 ? -7.558 39.918 26.252 1.00 25.54 346 LYS B C 1
ATOM 3810 O O . LYS B 1 180 ? -8.275 40.032 27.216 1.00 24.97 346 LYS B O 1
ATOM 3816 N N . PHE B 1 181 ? -6.708 38.902 26.084 1.00 25.00 347 PHE B N 1
ATOM 3817 C CA . PHE B 1 181 ? -6.340 37.995 27.147 1.00 22.81 347 PHE B CA 1
ATOM 3818 C C . PHE B 1 181 ? -4.821 37.997 27.316 1.00 31.21 347 PHE B C 1
ATOM 3819 O O . PHE B 1 181 ? -4.062 37.693 26.401 1.00 34.14 347 PHE B O 1
ATOM 3827 N N . GLU B 1 182 ? -4.374 38.286 28.508 1.00 38.79 348 GLU B N 1
ATOM 3828 C CA . GLU B 1 182 ? -2.943 38.197 28.767 1.00 48.41 348 GLU B CA 1
ATOM 3829 C C . GLU B 1 182 ? -2.420 36.763 29.024 1.00 49.20 348 GLU B C 1
ATOM 3830 O O . GLU B 1 182 ? -1.294 36.434 28.642 1.00 52.31 348 GLU B O 1
ATOM 3836 N N . ALA B 1 183 ? -3.233 35.910 29.633 1.00 51.63 349 ALA B N 1
ATOM 3837 C CA . ALA B 1 183 ? -2.814 34.532 29.926 1.00 52.93 349 ALA B CA 1
ATOM 3838 C C . ALA B 1 183 ? -3.866 33.524 29.465 1.00 50.24 349 ALA B C 1
ATOM 3839 O O . ALA B 1 183 ? -4.938 33.907 28.974 1.00 47.57 349 ALA B O 1
ATOM 3841 N N . GLY B 1 184 ? -3.542 32.239 29.618 1.00 50.43 350 GLY B N 1
ATOM 3842 C CA . GLY B 1 184 ? -4.449 31.142 29.266 1.00 50.91 350 GLY B CA 1
ATOM 3843 C C . GLY B 1 184 ? -5.329 30.679 30.420 1.00 53.52 350 GLY B C 1
ATOM 3844 O O . GLY B 1 184 ? -6.264 29.909 30.210 1.00 50.08 350 GLY B O 1
ATOM 3845 N N . LYS B 1 185 ? -5.030 31.155 31.635 1.00 56.85 351 LYS B N 1
ATOM 3846 C CA . LYS B 1 185 ? -5.732 30.724 32.860 1.00 58.55 351 LYS B CA 1
ATOM 3847 C C . LYS B 1 185 ? -7.225 31.095 32.872 1.00 58.77 351 LYS B C 1
ATOM 3848 O O . LYS B 1 185 ? -7.608 32.204 32.477 1.00 55.81 351 LYS B O 1
ATOM 3851 N N . SER B 1 186 ? -8.070 30.165 33.319 1.00 60.25 352 SER B N 1
ATOM 3852 C CA . SER B 1 186 ? -9.502 30.452 33.435 1.00 59.17 352 SER B CA 1
ATOM 3853 C C . SER B 1 186 ? -9.774 31.506 34.525 1.00 60.16 352 SER B C 1
ATOM 3854 O O . SER B 1 186 ? -9.048 31.571 35.537 1.00 60.74 352 SER B O 1
ATOM 3857 N N . ALA B 1 187 ? -10.804 32.332 34.298 1.00 54.54 353 ALA B N 1
ATOM 3858 C CA . ALA B 1 187 ? -11.260 33.325 35.265 1.00 52.56 353 ALA B CA 1
ATOM 3859 C C . ALA B 1 187 ? -12.692 32.957 35.711 1.00 51.42 353 ALA B C 1
ATOM 3860 O O . ALA B 1 187 ? -13.509 33.835 36.004 1.00 45.24 353 ALA B O 1
ATOM 3862 N N . THR B 1 190 ? -18.658 33.123 33.048 1.00 47.78 356 THR B N 1
ATOM 3863 C CA . THR B 1 190 ? -19.304 34.309 32.477 1.00 46.51 356 THR B CA 1
ATOM 3864 C C . THR B 1 190 ? -20.453 34.002 31.461 1.00 45.84 356 THR B C 1
ATOM 3865 O O . THR B 1 190 ? -20.519 32.900 30.889 1.00 46.41 356 THR B O 1
ATOM 3869 N N . HIS B 1 191 ? -21.388 34.953 31.333 1.00 51.15 357 HIS B N 1
ATOM 3870 C CA . HIS B 1 191 ? -22.423 34.976 30.279 1.00 55.71 357 HIS B CA 1
ATOM 3871 C C . HIS B 1 191 ? -21.917 35.961 29.230 1.00 54.98 357 HIS B C 1
ATOM 3872 O O . HIS B 1 191 ? -21.404 37.042 29.567 1.00 55.95 357 HIS B O 1
ATOM 3879 N N . GLY B 1 192 ? -22.071 35.612 27.962 1.00 50.50 358 GLY B N 1
ATOM 3880 C CA . GLY B 1 192 ? -21.385 36.347 26.935 1.00 48.14 358 GLY B CA 1
ATOM 3881 C C . GLY B 1 192 ? -22.185 36.632 25.706 1.00 43.05 358 GLY B C 1
ATOM 3882 O O . GLY B 1 192 ? -21.674 36.462 24.597 1.00 38.66 358 GLY B O 1
ATOM 3883 N N . GLN B 1 193 ? -23.421 37.090 25.901 1.00 39.37 359 GLN B N 1
ATOM 3884 C CA . GLN B 1 193 ? -24.301 37.450 24.789 1.00 38.69 359 GLN B CA 1
ATOM 3885 C C . GLN B 1 193 ? -24.151 38.932 24.399 1.00 37.78 359 GLN B C 1
ATOM 3886 O O . GLN B 1 193 ? -25.066 39.740 24.591 1.00 42.95 359 GLN B O 1
ATOM 3892 N N . VAL B 1 194 ? -23.009 39.268 23.808 1.00 28.52 360 VAL B N 1
ATOM 3893 C CA . VAL B 1 194 ? -22.707 40.653 23.443 1.00 25.97 360 VAL B CA 1
ATOM 3894 C C . VAL B 1 194 ? -22.718 40.890 21.926 1.00 26.87 360 VAL B C 1
ATOM 3895 O O . VAL B 1 194 ? -23.008 41.986 21.474 1.00 24.56 360 VAL B O 1
ATOM 3899 N N . GLY B 1 195 ? -22.457 39.836 21.162 1.00 21.00 361 GLY B N 1
ATOM 3900 C CA . GLY B 1 195 ? -22.391 39.933 19.713 1.00 22.60 361 GLY B CA 1
ATOM 3901 C C . GLY B 1 195 ? -23.720 39.805 18.979 1.00 21.56 361 GLY B C 1
ATOM 3902 O O . GLY B 1 195 ? -24.778 40.035 19.523 1.00 21.05 361 GLY B O 1
ATOM 3903 N N . THR B 1 196 ? -23.641 39.504 17.688 1.00 17.69 362 THR B N 1
ATOM 3904 C CA . THR B 1 196 ? -24.810 39.402 16.844 1.00 20.19 362 THR B CA 1
ATOM 3905 C C . THR B 1 196 ? -25.404 38.034 17.032 1.00 18.64 362 THR B C 1
ATOM 3906 O O . THR B 1 196 ? -24.712 37.014 16.932 1.00 16.51 362 THR B O 1
ATOM 3910 N N . ARG B 1 197 ? -26.696 37.998 17.258 1.00 17.88 363 ARG B N 1
ATOM 3911 C CA . ARG B 1 197 ? -27.342 36.773 17.705 1.00 20.05 363 ARG B CA 1
ATOM 3912 C C . ARG B 1 197 ? -27.251 35.602 16.713 1.00 17.95 363 ARG B C 1
ATOM 3913 O O . ARG B 1 197 ? -26.999 34.432 17.112 1.00 17.32 363 ARG B O 1
ATOM 3921 N N . ARG B 1 198 ? -27.419 35.871 15.425 1.00 18.69 364 ARG B N 1
ATOM 3922 C CA . ARG B 1 198 ? -27.408 34.752 14.458 1.00 18.49 364 ARG B CA 1
ATOM 3923 C C . ARG B 1 198 ? -26.058 34.041 14.400 1.00 17.97 364 ARG B C 1
ATOM 3924 O O . ARG B 1 198 ? -26.003 32.874 14.034 1.00 17.65 364 ARG B O 1
ATOM 3932 N N . TYR B 1 199 ? -24.982 34.746 14.734 1.00 14.91 365 TYR B N 1
ATOM 3933 C CA . TYR B 1 199 ? -23.656 34.156 14.731 1.00 14.72 365 TYR B CA 1
ATOM 3934 C C . TYR B 1 199 ? -23.174 33.572 16.052 1.00 16.69 365 TYR B C 1
ATOM 3935 O O . TYR B 1 199 ? -22.004 33.183 16.173 1.00 16.52 365 TYR B O 1
ATOM 3944 N N . MET B 1 200 ? -24.042 33.535 17.036 1.00 17.01 366 MET B N 1
ATOM 3945 C CA . MET B 1 200 ? -23.670 33.111 18.383 1.00 16.61 366 MET B CA 1
ATOM 3946 C C . MET B 1 200 ? -23.565 31.597 18.494 1.00 16.18 366 MET B C 1
ATOM 3947 O O . MET B 1 200 ? -24.484 30.914 18.071 1.00 16.58 366 MET B O 1
ATOM 3952 N N . ALA B 1 201 ? -22.422 31.110 18.984 1.00 17.10 367 ALA B N 1
ATOM 3953 C CA . ALA B 1 201 ? -22.191 29.662 19.220 1.00 19.74 367 ALA B CA 1
ATOM 3954 C C . ALA B 1 201 ? -23.183 29.072 20.198 1.00 17.55 367 ALA B C 1
ATOM 3955 O O . ALA B 1 201 ? -23.735 29.815 21.044 1.00 20.55 367 ALA B O 1
ATOM 3957 N N . PRO B 1 202 ? -23.390 27.736 20.132 1.00 19.71 368 PRO B N 1
ATOM 3958 C CA . PRO B 1 202 ? -24.379 27.146 21.015 1.00 21.28 368 PRO B CA 1
ATOM 3959 C C . PRO B 1 202 ? -24.182 27.503 22.491 1.00 20.28 368 PRO B C 1
ATOM 3960 O O . PRO B 1 202 ? -25.148 27.894 23.167 1.00 22.03 368 PRO B O 1
ATOM 3964 N N . GLU B 1 203 ? -22.946 27.423 22.975 1.00 20.46 369 GLU B N 1
ATOM 3965 C CA . GLU B 1 203 ? -22.664 27.684 24.379 1.00 23.78 369 GLU B CA 1
ATOM 3966 C C . GLU B 1 203 ? -22.965 29.137 24.757 1.00 20.56 369 GLU B C 1
ATOM 3967 O O . GLU B 1 203 ? -23.348 29.428 25.881 1.00 24.63 369 GLU B O 1
ATOM 3973 N N . VAL B 1 204 ? -22.895 30.035 23.803 1.00 19.49 370 VAL B N 1
ATOM 3974 C CA . VAL B 1 204 ? -23.249 31.469 24.069 1.00 18.00 370 VAL B CA 1
ATOM 3975 C C . VAL B 1 204 ? -24.757 31.583 24.169 1.00 20.24 370 VAL B C 1
ATOM 3976 O O . VAL B 1 204 ? -25.304 32.223 25.082 1.00 22.31 370 VAL B O 1
ATOM 3980 N N . LEU B 1 205 ? -25.452 30.918 23.246 1.00 22.22 371 LEU B N 1
ATOM 3981 C CA . LEU B 1 205 ? -26.908 30.947 23.229 1.00 19.85 371 LEU B CA 1
ATOM 3982 C C . LEU B 1 205 ? -27.535 30.338 24.493 1.00 26.82 371 LEU B C 1
ATOM 3983 O O . LEU B 1 205 ? -28.599 30.752 24.933 1.00 29.86 371 LEU B O 1
ATOM 3988 N N . GLU B 1 206 ? -26.883 29.305 25.019 1.00 28.00 372 GLU B N 1
ATOM 3989 C CA . GLU B 1 206 ? -27.307 28.621 26.229 1.00 29.77 372 GLU B CA 1
ATOM 3990 C C . GLU B 1 206 ? -26.946 29.425 27.451 1.00 34.77 372 GLU B C 1
ATOM 3991 O O . GLU B 1 206 ? -27.389 29.094 28.525 1.00 38.84 372 GLU B O 1
ATOM 3997 N N . GLY B 1 207 ? -26.133 30.472 27.286 1.00 39.47 373 GLY B N 1
ATOM 3998 C CA . GLY B 1 207 ? -25.781 31.403 28.354 1.00 39.55 373 GLY B CA 1
ATOM 3999 C C . GLY B 1 207 ? -24.735 30.875 29.328 1.00 42.15 373 GLY B C 1
ATOM 4000 O O . GLY B 1 207 ? -24.753 31.211 30.493 1.00 42.43 373 GLY B O 1
ATOM 4001 N N . ALA B 1 208 ? -23.814 30.046 28.884 1.00 41.94 374 ALA B N 1
ATOM 4002 C CA . ALA B 1 208 ? -23.053 29.285 29.860 1.00 45.22 374 ALA B CA 1
ATOM 4003 C C . ALA B 1 208 ? -21.618 29.123 29.438 1.00 44.94 374 ALA B C 1
ATOM 4004 O O . ALA B 1 208 ? -21.265 28.073 28.914 1.00 50.79 374 ALA B O 1
ATOM 4006 N N . ILE B 1 209 ? -20.778 30.144 29.641 1.00 45.60 375 ILE B N 1
ATOM 4007 C CA . ILE B 1 209 ? -19.408 30.072 29.071 1.00 40.58 375 ILE B CA 1
ATOM 4008 C C . ILE B 1 209 ? -18.260 30.293 30.033 1.00 36.60 375 ILE B C 1
ATOM 4009 O O . ILE B 1 209 ? -18.368 31.041 31.010 1.00 35.29 375 ILE B O 1
ATOM 4014 N N . ASN B 1 210 ? -17.147 29.629 29.732 1.00 28.99 376 ASN B N 1
ATOM 4015 C CA . ASN B 1 210 ? -15.897 29.812 30.472 1.00 27.72 376 ASN B CA 1
ATOM 4016 C C . ASN B 1 210 ? -15.235 31.157 30.163 1.00 28.18 376 ASN B C 1
ATOM 4017 O O . ASN B 1 210 ? -15.095 31.541 28.997 1.00 25.04 376 ASN B O 1
ATOM 4022 N N . PHE B 1 211 ? -14.829 31.890 31.202 1.00 23.34 377 PHE B N 1
ATOM 4023 C CA . PHE B 1 211 ? -14.135 33.164 31.015 1.00 27.32 377 PHE B CA 1
ATOM 4024 C C . PHE B 1 211 ? -12.631 32.884 30.871 1.00 31.07 377 PHE B C 1
ATOM 4025 O O . PHE B 1 211 ? -11.812 33.118 31.770 1.00 35.60 377 PHE B O 1
ATOM 4033 N N . GLN B 1 212 ? -12.273 32.375 29.707 1.00 26.54 378 GLN B N 1
ATOM 4034 C CA . GLN B 1 212 ? -10.916 31.892 29.459 1.00 23.78 378 GLN B CA 1
ATOM 4035 C C . GLN B 1 212 ? -10.630 32.138 27.993 1.00 25.96 378 GLN B C 1
ATOM 4036 O O . GLN B 1 212 ? -11.519 31.985 27.154 1.00 19.07 378 GLN B O 1
ATOM 4042 N N . ARG B 1 213 ? -9.386 32.468 27.690 1.00 21.74 379 ARG B N 1
ATOM 4043 C CA . ARG B 1 213 ? -8.970 32.807 26.334 1.00 25.13 379 ARG B CA 1
ATOM 4044 C C . ARG B 1 213 ? -9.483 31.849 25.269 1.00 26.34 379 ARG B C 1
ATOM 4045 O O . ARG B 1 213 ? -10.131 32.264 24.298 1.00 21.67 379 ARG B O 1
ATOM 4053 N N . ASP B 1 214 ? -9.155 30.568 25.397 1.00 23.88 380 ASP B N 1
ATOM 4054 C CA . ASP B 1 214 ? -9.523 29.641 24.358 1.00 23.02 380 ASP B CA 1
ATOM 4055 C C . ASP B 1 214 ? -11.039 29.545 24.183 1.00 23.37 380 ASP B C 1
ATOM 4056 O O . ASP B 1 214 ? -11.527 29.397 23.060 1.00 21.45 380 ASP B O 1
ATOM 4061 N N . ALA B 1 215 ? -11.801 29.612 25.255 1.00 22.50 381 ALA B N 1
ATOM 4062 C CA . ALA B 1 215 ? -13.261 29.569 25.094 1.00 19.41 381 ALA B CA 1
ATOM 4063 C C . ALA B 1 215 ? -13.741 30.696 24.194 1.00 22.67 381 ALA B C 1
ATOM 4064 O O . ALA B 1 215 ? -14.619 30.505 23.321 1.00 19.70 381 ALA B O 1
ATOM 4066 N N . PHE B 1 216 ? -13.189 31.895 24.394 1.00 22.02 382 PHE B N 1
ATOM 4067 C CA . PHE B 1 216 ? -13.642 33.033 23.588 1.00 21.42 382 PHE B CA 1
ATOM 4068 C C . PHE B 1 216 ? -13.172 32.930 22.148 1.00 17.98 382 PHE B C 1
ATOM 4069 O O . PHE B 1 216 ? -13.876 33.406 21.249 1.00 17.18 382 PHE B O 1
ATOM 4077 N N . LEU B 1 217 ? -11.954 32.412 21.930 1.00 17.01 383 LEU B N 1
ATOM 4078 C CA . LEU B 1 217 ? -11.463 32.229 20.554 1.00 18.06 383 LEU B CA 1
ATOM 4079 C C . LEU B 1 217 ? -12.362 31.239 19.796 1.00 21.26 383 LEU B C 1
ATOM 4080 O O . LEU B 1 217 ? -12.605 31.405 18.609 1.00 17.30 383 LEU B O 1
ATOM 4085 N N . ARG B 1 218 ? -12.825 30.202 20.495 1.00 19.59 384 ARG B N 1
ATOM 4086 C CA . ARG B 1 218 ? -13.674 29.188 19.919 1.00 19.26 384 ARG B CA 1
ATOM 4087 C C . ARG B 1 218 ? -15.020 29.748 19.510 1.00 18.15 384 ARG B C 1
ATOM 4088 O O . ARG B 1 218 ? -15.646 29.258 18.554 1.00 14.84 384 ARG B O 1
ATOM 4096 N N . ILE B 1 219 ? -15.478 30.742 20.255 1.00 16.68 385 ILE B N 1
ATOM 4097 C CA . ILE B 1 219 ? -16.718 31.411 19.929 1.00 15.49 385 ILE B CA 1
ATOM 4098 C C . ILE B 1 219 ? -16.536 32.215 18.627 1.00 17.42 385 ILE B C 1
ATOM 4099 O O . ILE B 1 219 ? -17.418 32.176 17.723 1.00 16.60 385 ILE B O 1
ATOM 4104 N N . ASP B 1 220 ? -15.398 32.901 18.488 1.00 15.05 386 ASP B N 1
ATOM 4105 C CA . ASP B 1 220 ? -15.067 33.601 17.224 1.00 13.70 386 ASP B CA 1
ATOM 4106 C C . ASP B 1 220 ? -14.974 32.591 16.056 1.00 13.97 386 ASP B C 1
ATOM 4107 O O . ASP B 1 220 ? -15.348 32.915 14.939 1.00 16.19 386 ASP B O 1
ATOM 4112 N N . MET B 1 221 ? -14.377 31.413 16.286 1.00 14.94 387 MET B N 1
ATOM 4113 C CA . MET B 1 221 ? -14.173 30.439 15.207 1.00 11.31 387 MET B CA 1
ATOM 4114 C C . MET B 1 221 ? -15.492 29.857 14.739 1.00 16.20 387 MET B C 1
ATOM 4115 O O . MET B 1 221 ? -15.664 29.587 13.578 1.00 17.91 387 MET B O 1
ATOM 4120 N N . TYR B 1 222 ? -16.422 29.669 15.649 1.00 13.63 388 TYR B N 1
ATOM 4121 C CA . TYR B 1 222 ? -17.773 29.255 15.282 1.00 14.98 388 TYR B CA 1
ATOM 4122 C C . TYR B 1 222 ? -18.375 30.251 14.282 1.00 16.21 388 TYR B C 1
ATOM 4123 O O . TYR B 1 222 ? -18.877 29.848 13.205 1.00 14.01 388 TYR B O 1
ATOM 4132 N N . ALA B 1 223 ? -18.258 31.559 14.606 1.00 15.73 389 ALA B N 1
ATOM 4133 C CA . ALA B 1 223 ? -18.778 32.632 13.773 1.00 16.60 389 ALA B CA 1
ATOM 4134 C C . ALA B 1 223 ? -18.105 32.652 12.431 1.00 14.99 389 ALA B C 1
ATOM 4135 O O . ALA B 1 223 ? -18.715 32.814 11.365 1.00 15.02 389 ALA B O 1
ATOM 4137 N N . MET B 1 224 ? -16.802 32.401 12.447 1.00 16.23 390 MET B N 1
ATOM 4138 C CA . MET B 1 224 ? -16.080 32.465 11.236 1.00 15.13 390 MET B CA 1
ATOM 4139 C C . MET B 1 224 ? -16.521 31.319 10.279 1.00 15.28 390 MET B C 1
ATOM 4140 O O . MET B 1 224 ? -16.452 31.468 9.053 1.00 16.35 390 MET B O 1
ATOM 4145 N N . GLY B 1 225 ? -16.855 30.161 10.837 1.00 14.29 391 GLY B N 1
ATOM 4146 C CA . GLY B 1 225 ? -17.462 29.057 10.070 1.00 15.92 391 GLY B CA 1
ATOM 4147 C C . GLY B 1 225 ? -18.678 29.538 9.314 1.00 14.61 391 GLY B C 1
ATOM 4148 O O . GLY B 1 225 ? -18.849 29.233 8.110 1.00 17.57 391 GLY B O 1
ATOM 4149 N N . LEU B 1 226 ? -19.530 30.310 9.997 1.00 14.18 392 LEU B N 1
ATOM 4150 C CA . LEU B 1 226 ? -20.682 30.893 9.301 1.00 16.31 392 LEU B CA 1
ATOM 4151 C C . LEU B 1 226 ? -20.289 31.842 8.187 1.00 13.38 392 LEU B C 1
ATOM 4152 O O . LEU B 1 226 ? -20.926 31.840 7.097 1.00 14.52 392 LEU B O 1
ATOM 4157 N N . VAL B 1 227 ? -19.236 32.619 8.408 1.00 18.25 393 VAL B N 1
ATOM 4158 C CA . VAL B 1 227 ? -18.796 33.558 7.386 1.00 13.52 393 VAL B CA 1
ATOM 4159 C C . VAL B 1 227 ? -18.257 32.783 6.186 1.00 13.45 393 VAL B C 1
ATOM 4160 O O . VAL B 1 227 ? -18.579 33.113 5.034 1.00 15.95 393 VAL B O 1
ATOM 4164 N N . LEU B 1 228 ? -17.477 31.725 6.431 1.00 15.81 394 LEU B N 1
ATOM 4165 C CA . LEU B 1 228 ? -17.035 30.855 5.365 1.00 13.55 394 LEU B CA 1
ATOM 4166 C C . LEU B 1 228 ? -18.222 30.305 4.585 1.00 17.48 394 LEU B C 1
ATOM 4167 O O . LEU B 1 228 ? -18.154 30.180 3.334 1.00 18.73 394 LEU B O 1
ATOM 4172 N N . TRP B 1 229 ? -19.301 29.936 5.290 1.00 19.77 395 TRP B N 1
ATOM 4173 C CA . TRP B 1 229 ? -20.468 29.400 4.608 1.00 15.92 395 TRP B CA 1
ATOM 4174 C C . TRP B 1 229 ? -21.049 30.502 3.679 1.00 15.03 395 TRP B C 1
ATOM 4175 O O . TRP B 1 229 ? -21.449 30.208 2.550 1.00 13.31 395 TRP B O 1
ATOM 4186 N N . GLU B 1 230 ? -21.086 31.754 4.148 1.00 15.68 396 GLU B N 1
ATOM 4187 C CA . GLU B 1 230 ? -21.593 32.878 3.317 1.00 18.26 396 GLU B CA 1
ATOM 4188 C C . GLU B 1 230 ? -20.827 32.975 2.006 1.00 20.43 396 G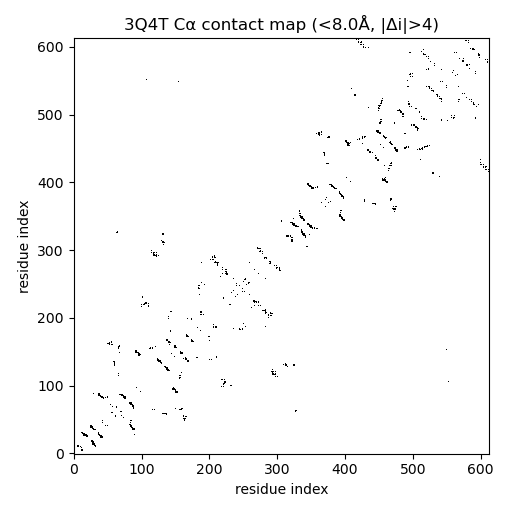LU B C 1
ATOM 4189 O O . GLU B 1 230 ? -21.431 33.069 0.913 1.00 21.46 396 GLU B O 1
ATOM 4195 N N . LEU B 1 231 ? -19.495 32.978 2.096 1.00 18.63 397 LEU B N 1
ATOM 4196 C CA . LEU B 1 231 ? -18.650 32.851 0.901 1.00 17.53 397 LEU B CA 1
ATOM 4197 C C . LEU B 1 231 ? -19.025 31.665 0.018 1.00 17.26 397 LEU B C 1
ATOM 4198 O O . LEU B 1 231 ? -19.221 31.814 -1.178 1.00 16.64 397 LEU B O 1
ATOM 4203 N N . ALA B 1 232 ? -19.123 30.467 0.594 1.00 17.24 398 ALA B N 1
ATOM 4204 C CA . ALA B 1 232 ? -19.418 29.302 -0.194 1.00 16.49 398 ALA B CA 1
ATOM 4205 C C . ALA B 1 232 ? -20.790 29.406 -0.901 1.00 20.56 398 ALA B C 1
ATOM 4206 O O . ALA B 1 232 ? -20.999 28.903 -2.031 1.00 18.62 398 ALA B O 1
ATOM 4208 N N . SER B 1 233 ? -21.707 30.062 -0.212 1.00 16.59 399 SER B N 1
ATOM 4209 C CA . SER B 1 233 ? -23.029 30.271 -0.726 1.00 17.62 399 SER B CA 1
ATOM 4210 C C . SER B 1 233 ? -23.099 31.171 -1.960 1.00 17.53 399 SER B C 1
ATOM 4211 O O . SER B 1 233 ? -24.104 31.133 -2.683 1.00 15.62 399 SER B O 1
ATOM 4214 N N . ARG B 1 234 ? -22.077 32.006 -2.198 1.00 16.81 400 ARG B N 1
ATOM 4215 C CA . ARG B 1 234 ? -22.109 32.912 -3.322 1.00 13.10 400 ARG B CA 1
ATOM 4216 C C . ARG B 1 234 ? -20.909 32.603 -4.230 1.00 17.67 400 ARG B C 1
ATOM 4217 O O . ARG B 1 234 ? -20.391 33.467 -4.918 1.00 16.53 400 ARG B O 1
ATOM 4225 N N . CYS B 1 235 ? -20.507 31.338 -4.226 1.00 20.88 401 CYS B N 1
ATOM 4226 C CA . CYS B 1 235 ? -19.366 30.864 -4.975 1.00 17.60 401 CYS B CA 1
ATOM 4227 C C . CYS B 1 235 ? -19.791 30.110 -6.259 1.00 17.52 401 CYS B C 1
ATOM 4228 O O . CYS B 1 235 ? -20.684 29.242 -6.236 1.00 19.45 401 CYS B O 1
ATOM 4231 N N . THR B 1 236 ? -19.119 30.420 -7.366 1.00 20.22 402 THR B N 1
ATOM 4232 C CA . THR B 1 236 ? -19.461 29.820 -8.679 1.00 21.03 402 THR B CA 1
ATOM 4233 C C . THR B 1 236 ? -18.674 28.554 -9.032 1.00 22.23 402 THR B C 1
ATOM 4234 O O . THR B 1 236 ? -18.703 28.110 -10.166 1.00 19.34 402 THR B O 1
ATOM 4238 N N . ALA B 1 237 ? -17.948 28.002 -8.070 1.00 20.00 403 ALA B N 1
ATOM 4239 C CA . ALA B 1 237 ? -17.158 26.780 -8.282 1.00 23.87 403 ALA B CA 1
ATOM 4240 C C . ALA B 1 237 ? -18.071 25.684 -8.777 1.00 17.17 403 ALA B C 1
ATOM 4241 O O . ALA B 1 237 ? -19.230 25.546 -8.304 1.00 22.28 403 ALA B O 1
ATOM 4243 N N . ALA B 1 238 ? -17.579 24.894 -9.717 1.00 27.55 404 ALA B N 1
ATOM 4244 C CA . ALA B 1 238 ? -18.366 23.825 -10.338 1.00 29.87 404 ALA B CA 1
ATOM 4245 C C . ALA B 1 238 ? -19.570 24.339 -11.138 1.00 30.01 404 ALA B C 1
ATOM 4246 O O . ALA B 1 238 ? -20.300 23.558 -11.731 1.00 30.15 404 ALA B O 1
ATOM 4248 N N . ASP B 1 239 ? -19.775 25.648 -11.176 1.00 25.47 405 ASP B N 1
ATOM 4249 C CA . ASP B 1 239 ? -20.750 26.201 -12.083 1.00 23.69 405 ASP B CA 1
ATOM 4250 C C . ASP B 1 239 ? -22.175 25.746 -11.809 1.00 28.81 405 ASP B C 1
ATOM 4251 O O . ASP B 1 239 ? -22.903 25.280 -12.708 1.00 29.97 405 ASP B O 1
ATOM 4256 N N . GLY B 1 240 ? -22.591 25.897 -10.569 1.00 23.46 406 GLY B N 1
ATOM 4257 C CA . GLY B 1 240 ? -23.949 25.515 -10.223 1.00 22.91 406 GLY B CA 1
ATOM 4258 C C . GLY B 1 240 ? -24.820 26.721 -9.983 1.00 20.31 406 GLY B C 1
ATOM 4259 O O . GLY B 1 240 ? -24.394 27.844 -10.215 1.00 19.65 406 GLY B O 1
ATOM 4260 N N . PRO B 1 241 ? -26.064 26.482 -9.529 1.00 21.51 407 PRO B N 1
ATOM 4261 C CA . PRO B 1 241 ? -26.989 27.554 -9.189 1.00 18.25 407 PRO B CA 1
ATOM 4262 C C . PRO B 1 241 ? -26.496 28.321 -7.944 1.00 20.33 407 PRO B C 1
ATOM 4263 O O . PRO B 1 241 ? -26.073 27.707 -6.963 1.00 21.66 407 PRO B O 1
ATOM 4267 N N . VAL B 1 242 ? -26.542 29.646 -8.000 1.00 18.06 408 VAL B N 1
ATOM 4268 C CA . VAL B 1 242 ? -26.195 30.456 -6.888 1.00 19.67 408 VAL B CA 1
ATOM 4269 C C . VAL B 1 242 ? -27.410 31.326 -6.579 1.00 21.44 408 VAL B C 1
ATOM 4270 O O . VAL B 1 242 ? -27.894 32.035 -7.444 1.00 19.99 408 VAL B O 1
ATOM 4274 N N . ASP B 1 243 ? -27.887 31.282 -5.342 1.00 19.84 409 ASP B N 1
ATOM 4275 C CA . ASP B 1 243 ? -29.083 32.041 -4.975 1.00 18.37 409 ASP B CA 1
ATOM 4276 C C . ASP B 1 243 ? -28.694 33.420 -4.559 1.00 21.65 409 ASP B C 1
ATOM 4277 O O . ASP B 1 243 ? -27.507 33.709 -4.347 1.00 17.76 409 ASP B O 1
ATOM 4282 N N . GLU B 1 244 ? -29.701 34.252 -4.373 1.00 20.49 410 GLU B N 1
ATOM 4283 C CA . GLU B 1 244 ? -29.504 35.582 -3.844 1.00 29.28 410 GLU B CA 1
ATOM 4284 C C . GLU B 1 244 ? -28.882 35.445 -2.444 1.00 19.64 410 GLU B C 1
ATOM 4285 O O . GLU B 1 244 ? -29.096 34.442 -1.765 1.00 23.40 410 GLU B O 1
ATOM 4291 N N . TYR B 1 245 ? -28.085 36.430 -2.055 1.00 21.98 411 TYR B N 1
ATOM 4292 C CA . TYR B 1 245 ? -27.395 36.391 -0.800 1.00 17.75 411 TYR B CA 1
ATOM 4293 C C . TYR B 1 245 ? -28.401 36.324 0.337 1.00 22.95 411 TYR B C 1
ATOM 4294 O O . TYR B 1 245 ? -29.387 37.084 0.367 1.00 15.30 411 TYR B O 1
ATOM 4303 N N . MET B 1 246 ? -28.168 35.378 1.255 1.00 21.45 412 MET B N 1
ATOM 4304 C CA . MET B 1 246 ? -28.883 35.362 2.506 1.00 20.69 412 MET B CA 1
ATOM 4305 C C . MET B 1 246 ? -27.962 35.248 3.721 1.00 15.58 412 MET B C 1
ATOM 4306 O O . MET B 1 246 ? -26.895 34.619 3.692 1.00 19.88 412 MET B O 1
ATOM 4311 N N . LEU B 1 247 ? -28.407 35.817 4.826 1.00 17.36 413 LEU B N 1
ATOM 4312 C CA . LEU B 1 247 ? -27.679 35.672 6.077 1.00 18.97 413 LEU B CA 1
ATOM 4313 C C . LEU B 1 247 ? -27.687 34.187 6.533 1.00 21.33 413 LEU B C 1
ATOM 4314 O O . LEU B 1 247 ? -28.594 33.418 6.188 1.00 21.74 413 LEU B O 1
ATOM 4319 N N . PRO B 1 248 ? -26.657 33.771 7.290 1.00 20.40 414 PRO B N 1
ATOM 4320 C CA . PRO B 1 248 ? -26.716 32.474 7.981 1.00 20.19 414 PRO B CA 1
ATOM 4321 C C . PRO B 1 248 ? -28.020 32.343 8.776 1.00 18.84 414 PRO B C 1
ATOM 4322 O O . PRO B 1 248 ? -28.434 33.296 9.427 1.00 20.87 414 PRO B O 1
ATOM 4326 N N . PHE B 1 249 ? -28.691 31.193 8.644 1.00 19.69 415 PHE B N 1
ATOM 4327 C CA . PHE B 1 249 ? -29.992 30.897 9.324 1.00 19.96 415 PHE B CA 1
ATOM 4328 C C . PHE B 1 249 ? -31.181 31.666 8.826 1.00 23.82 415 PHE B C 1
ATOM 4329 O O . PHE B 1 249 ? -32.303 31.418 9.292 1.00 26.39 415 PHE B O 1
ATOM 4337 N N . GLU B 1 250 ? -30.995 32.557 7.847 1.00 20.09 416 GLU B N 1
ATOM 4338 C CA . GLU B 1 250 ? -32.102 33.387 7.410 1.00 22.15 416 GLU B CA 1
ATOM 4339 C C . GLU B 1 250 ? -33.231 32.544 6.774 1.00 27.55 416 GLU B C 1
ATOM 4340 O O . GLU B 1 250 ? -34.413 32.819 6.944 1.00 27.35 416 GLU B O 1
ATOM 4346 N N . GLU B 1 251 ? -32.831 31.534 6.023 1.00 26.62 417 GLU B N 1
ATOM 4347 C CA . GLU B 1 251 ? -33.748 30.595 5.399 1.00 32.42 417 GLU B CA 1
ATOM 4348 C C . GLU B 1 251 ? -34.558 29.838 6.468 1.00 36.32 417 GLU B C 1
ATOM 4349 O O . GLU B 1 251 ? -35.763 29.623 6.305 1.00 39.48 417 GLU B O 1
ATOM 4355 N N . GLU B 1 252 ? -33.895 29.434 7.552 1.00 30.36 418 GLU B N 1
ATOM 4356 C CA . GLU B 1 252 ? -34.553 28.664 8.611 1.00 33.70 418 GLU B CA 1
ATOM 4357 C C . GLU B 1 252 ? -35.396 29.533 9.565 1.00 36.46 418 GLU B C 1
ATOM 4358 O O . GLU B 1 252 ? -36.416 29.065 10.038 1.00 37.07 418 GLU B O 1
ATOM 4364 N N . ILE B 1 253 ? -34.964 30.761 9.886 1.00 32.95 419 ILE B N 1
ATOM 4365 C CA . ILE B 1 253 ? -35.638 31.576 10.927 1.00 30.76 419 ILE B CA 1
ATOM 4366 C C . ILE B 1 253 ? -35.693 33.081 10.696 1.00 28.93 419 ILE B C 1
ATOM 4367 O O . ILE B 1 253 ? -36.084 33.864 11.596 1.00 26.49 419 ILE B O 1
ATOM 4372 N N . GLY B 1 254 ? -35.326 33.508 9.495 1.00 25.31 420 GLY B N 1
ATOM 4373 C CA . GLY B 1 254 ? -35.578 34.866 9.078 1.00 24.65 420 GLY B CA 1
ATOM 4374 C C . GLY B 1 254 ? -34.451 35.806 9.433 1.00 25.84 420 GLY B C 1
ATOM 4375 O O . GLY B 1 254 ? -33.413 35.399 9.920 1.00 26.91 420 GLY B O 1
ATOM 4376 N N . GLN B 1 255 ? -34.715 37.091 9.253 1.00 22.86 421 GLN B N 1
ATOM 4377 C CA . GLN B 1 255 ? -33.723 38.131 9.390 1.00 28.43 421 GLN B CA 1
ATOM 4378 C C . GLN B 1 255 ? -33.557 38.638 10.819 1.00 26.42 421 GLN B C 1
ATOM 4379 O O . GLN B 1 255 ? -32.497 39.174 11.186 1.00 28.29 421 GLN B O 1
ATOM 4385 N N . HIS B 1 256 ? -34.566 38.423 11.651 1.00 21.88 422 HIS B N 1
ATOM 4386 C CA . HIS B 1 256 ? -34.565 38.949 13.014 1.00 22.03 422 HIS B CA 1
ATOM 4387 C C . HIS B 1 256 ? -34.957 37.854 14.012 1.00 29.11 422 HIS B C 1
ATOM 4388 O O . HIS B 1 256 ? -35.983 37.943 14.664 1.00 22.20 422 HIS B O 1
ATOM 4395 N N . PRO B 1 257 ? -34.154 36.800 14.110 1.00 25.19 423 PRO B N 1
ATOM 4396 C CA . PRO B 1 257 ? -34.607 35.744 15.017 1.00 24.44 423 PRO B CA 1
ATOM 4397 C C . PRO B 1 257 ? -34.579 36.116 16.492 1.00 20.63 423 PRO B C 1
ATOM 4398 O O . PRO B 1 257 ? -33.725 36.880 16.925 1.00 24.44 423 PRO B O 1
ATOM 4402 N N . SER B 1 258 ? -35.477 35.502 17.260 1.00 28.68 424 SER B N 1
ATOM 4403 C CA . SER B 1 258 ? -35.442 35.600 18.712 1.00 29.73 424 SER B CA 1
ATOM 4404 C C . SER B 1 258 ? -34.374 34.662 19.268 1.00 30.77 424 SER B C 1
ATOM 4405 O O . SER B 1 258 ? -33.919 33.752 18.594 1.00 27.03 424 SER B O 1
ATOM 4408 N N . LEU B 1 259 ? -33.983 34.881 20.509 1.00 30.53 425 LEU B N 1
ATOM 4409 C CA . LEU B 1 259 ? -33.099 33.954 21.195 1.00 29.62 425 LEU B CA 1
ATOM 4410 C C . LEU B 1 259 ? -33.643 32.542 21.174 1.00 24.05 425 LEU B C 1
ATOM 4411 O O . LEU B 1 259 ? -32.902 31.593 20.904 1.00 23.77 425 LEU B O 1
ATOM 4416 N N . GLU B 1 260 ? -34.933 32.389 21.449 1.00 26.70 426 GLU B N 1
ATOM 4417 C CA . GLU B 1 260 ? -35.540 31.072 21.476 1.00 29.19 426 GLU B CA 1
ATOM 4418 C C . GLU B 1 260 ? -35.466 30.394 20.110 1.00 27.82 426 GLU B C 1
ATOM 4419 O O . GLU B 1 260 ? -35.188 29.178 20.021 1.00 22.95 426 GLU B O 1
ATOM 4425 N N . ASP B 1 261 ? -35.720 31.169 19.051 1.00 23.23 427 ASP B N 1
ATOM 4426 C CA . ASP B 1 261 ? -35.591 30.677 17.676 1.00 24.26 427 ASP B CA 1
ATOM 4427 C C . ASP B 1 261 ? -34.163 30.122 17.481 1.00 21.10 427 ASP B C 1
ATOM 4428 O O . ASP B 1 261 ? -33.971 29.028 16.954 1.00 21.92 427 ASP B O 1
ATOM 4433 N N . MET B 1 262 ? -33.173 30.900 17.872 1.00 20.74 428 MET B N 1
ATOM 4434 C CA . MET B 1 262 ? -31.771 30.463 17.723 1.00 22.62 428 MET B CA 1
ATOM 4435 C C . MET B 1 262 ? -31.453 29.241 18.565 1.00 24.32 428 MET B C 1
ATOM 4436 O O . MET B 1 262 ? -30.761 28.353 18.110 1.00 19.36 428 MET B O 1
ATOM 4441 N N . GLN B 1 263 ? -31.922 29.199 19.809 1.00 25.99 429 GLN B N 1
ATOM 4442 C CA . GLN B 1 263 ? -31.621 28.061 20.664 1.00 27.16 429 GLN B CA 1
ATOM 4443 C C . GLN B 1 263 ? -32.242 26.836 20.030 1.00 24.68 429 GLN B C 1
ATOM 4444 O O . GLN B 1 263 ? -31.616 25.787 19.956 1.00 22.44 429 GLN B O 1
ATOM 4450 N N . GLU B 1 264 ? -33.450 26.996 19.507 1.00 25.56 430 GLU B N 1
ATOM 4451 C CA . GLU B 1 264 ? -34.192 25.876 18.929 1.00 24.59 430 GLU B CA 1
ATOM 4452 C C . GLU B 1 264 ? -33.434 25.291 17.774 1.00 27.06 430 GLU B C 1
ATOM 4453 O O . GLU B 1 264 ? -33.235 24.070 17.699 1.00 22.45 430 GLU B O 1
ATOM 4459 N N . VAL B 1 265 ? -32.950 26.158 16.887 1.00 26.61 431 VAL B N 1
ATOM 4460 C CA . VAL B 1 265 ? -32.288 25.691 15.673 1.00 23.22 431 VAL B CA 1
ATOM 4461 C C . VAL B 1 265 ? -30.852 25.230 15.913 1.00 18.57 431 VAL B C 1
ATOM 4462 O O . VAL B 1 265 ? -30.474 24.130 15.476 1.00 22.86 431 VAL B O 1
ATOM 4466 N N . VAL B 1 266 ? -30.073 26.044 16.610 1.00 17.32 432 VAL B N 1
ATOM 4467 C CA . VAL B 1 266 ? -28.611 25.810 16.772 1.00 19.06 432 VAL B CA 1
ATOM 4468 C C . VAL B 1 266 ? -28.285 24.841 17.914 1.00 24.37 432 VAL B C 1
ATOM 4469 O O . VAL B 1 266 ? -27.448 23.925 17.763 1.00 24.46 432 VAL B O 1
ATOM 4473 N N . VAL B 1 267 ? -28.952 25.022 19.052 1.00 23.21 433 VAL B N 1
ATOM 4474 C CA . VAL B 1 267 ? -28.668 24.213 20.248 1.00 20.85 433 VAL B CA 1
ATOM 4475 C C . VAL B 1 267 ? -29.451 22.903 20.199 1.00 24.85 433 VAL B C 1
ATOM 4476 O O . VAL B 1 267 ? -28.859 21.856 20.255 1.00 26.75 433 VAL B O 1
ATOM 4480 N N . HIS B 1 268 ? -30.780 22.963 20.079 1.00 27.00 434 HIS B N 1
ATOM 4481 C CA . HIS B 1 268 ? -31.572 21.756 20.241 1.00 22.80 434 HIS B CA 1
ATOM 4482 C C . HIS B 1 268 ? -31.545 20.850 19.001 1.00 23.14 434 HIS B C 1
ATOM 4483 O O . HIS B 1 268 ? -31.504 19.627 19.099 1.00 28.26 434 HIS B O 1
ATOM 4490 N N . LYS B 1 269 ? -31.608 21.448 17.822 1.00 24.64 435 LYS B N 1
ATOM 4491 C CA . LYS B 1 269 ? -31.604 20.655 16.611 1.00 23.08 435 LYS B CA 1
ATOM 4492 C C . LYS B 1 269 ? -30.188 20.520 16.053 1.00 23.70 435 LYS B C 1
ATOM 4493 O O . LYS B 1 269 ? -29.984 19.787 15.130 1.00 22.39 435 LYS B O 1
ATOM 4499 N N . LYS B 1 270 ? -29.220 21.249 16.609 1.00 24.60 436 LYS B N 1
ATOM 4500 C CA . LYS B 1 270 ? -27.865 21.225 16.094 1.00 24.42 436 LYS B CA 1
ATOM 4501 C C . LYS B 1 270 ? -27.826 21.427 14.581 1.00 22.76 436 LYS B C 1
ATOM 4502 O O . LYS B 1 270 ? -27.020 20.818 13.885 1.00 28.92 436 LYS B O 1
ATOM 4508 N N . LYS B 1 271 ? -28.658 22.322 14.078 1.00 23.68 437 LYS B N 1
ATOM 4509 C CA . LYS B 1 271 ? -28.677 22.574 12.643 1.00 25.67 437 LYS B CA 1
ATOM 4510 C C . LYS B 1 271 ? -27.771 23.754 12.313 1.00 23.50 437 LYS B C 1
ATOM 4511 O O . LYS B 1 271 ? -27.516 24.649 13.148 1.00 22.01 437 LYS B O 1
ATOM 4517 N N . ARG B 1 272 ? -27.314 23.753 11.071 1.00 22.71 438 ARG B N 1
ATOM 4518 C CA . ARG B 1 272 ? -26.464 24.783 10.542 1.00 20.06 438 ARG B CA 1
ATOM 4519 C C . ARG B 1 272 ? -26.924 25.134 9.130 1.00 19.80 438 ARG B C 1
ATOM 4520 O O . ARG B 1 272 ? -27.725 24.412 8.535 1.00 20.28 438 ARG B O 1
ATOM 4528 N N . PRO B 1 273 ? -26.416 26.239 8.576 1.00 19.53 439 PRO B N 1
ATOM 4529 C CA . PRO B 1 273 ? -26.751 26.556 7.192 1.00 20.38 439 PRO B CA 1
ATOM 4530 C C . PRO B 1 273 ? -26.407 25.389 6.282 1.00 22.20 439 PRO B C 1
ATOM 4531 O O . PRO B 1 273 ? -25.430 24.650 6.547 1.00 21.14 439 PRO B O 1
ATOM 4535 N N . VAL B 1 274 ? -27.218 25.217 5.239 1.00 26.74 440 VAL B N 1
ATOM 4536 C CA . VAL B 1 274 ? -27.128 24.052 4.377 1.00 26.03 440 VAL B CA 1
ATOM 4537 C C . VAL B 1 274 ? -25.834 24.016 3.559 1.00 25.79 440 VAL B C 1
ATOM 4538 O O . VAL B 1 274 ? -25.486 24.984 2.876 1.00 21.13 440 VAL B O 1
ATOM 4542 N N . LEU B 1 275 ? -25.136 22.880 3.608 1.00 19.35 441 LEU B N 1
ATOM 4543 C CA . LEU B 1 275 ? -24.007 22.645 2.717 1.00 22.05 441 LEU B CA 1
ATOM 4544 C C . LEU B 1 275 ? -24.485 21.834 1.504 1.00 26.35 441 LEU B C 1
ATOM 4545 O O . LEU B 1 275 ? -24.874 20.681 1.656 1.00 26.22 441 LEU B O 1
ATOM 4550 N N . ARG B 1 276 ? -24.486 22.462 0.328 1.00 25.30 442 ARG B N 1
ATOM 4551 C CA . ARG B 1 276 ? -25.182 21.930 -0.845 1.00 28.02 442 ARG B CA 1
ATOM 4552 C C . ARG B 1 276 ? -24.554 20.634 -1.298 1.00 27.21 442 ARG B C 1
ATOM 4553 O O . ARG B 1 276 ? -23.330 20.574 -1.407 1.00 23.10 442 ARG B O 1
ATOM 4561 N N . ASP B 1 277 ? -25.373 19.635 -1.634 1.00 26.13 443 ASP B N 1
ATOM 4562 C CA . ASP B 1 277 ? -24.860 18.366 -2.231 1.00 25.66 443 ASP B CA 1
ATOM 4563 C C . ASP B 1 277 ? -23.901 18.556 -3.419 1.00 28.46 443 ASP B C 1
ATOM 4564 O O . ASP B 1 277 ? -22.804 17.982 -3.448 1.00 25.02 443 ASP B O 1
ATOM 4569 N N . TYR B 1 278 ? -24.283 19.354 -4.411 1.00 28.93 444 TYR B N 1
ATOM 4570 C CA . TYR B 1 278 ? -23.419 19.519 -5.584 1.00 32.15 444 TYR B CA 1
ATOM 4571 C C . TYR B 1 278 ? -22.041 20.068 -5.245 1.00 30.10 444 TYR B C 1
ATOM 4572 O O . TYR B 1 278 ? -21.082 19.785 -5.965 1.00 30.50 444 TYR B O 1
ATOM 4581 N N . TRP B 1 279 ? -21.916 20.799 -4.136 1.00 30.92 445 TRP B N 1
ATOM 4582 C CA . TRP B 1 279 ? -20.588 21.330 -3.720 1.00 28.20 445 TRP B CA 1
ATOM 4583 C C . TRP B 1 279 ? -19.573 20.225 -3.487 1.00 30.84 445 TRP B C 1
ATOM 4584 O O . TRP B 1 279 ? -18.398 20.440 -3.693 1.00 32.83 445 TRP B O 1
ATOM 4595 N N . GLN B 1 280 ? -20.042 19.033 -3.117 1.00 31.25 446 GLN B N 1
ATOM 4596 C CA . GLN B 1 280 ? -19.135 17.899 -2.827 1.00 33.69 446 GLN B CA 1
ATOM 4597 C C . GLN B 1 280 ? -18.432 17.336 -4.061 1.00 29.76 446 GLN B C 1
ATOM 4598 O O . GLN B 1 280 ? -17.436 16.629 -3.926 1.00 34.03 446 GLN B O 1
ATOM 4604 N N . LYS B 1 281 ? -18.923 17.694 -5.247 1.00 29.37 447 LYS B N 1
ATOM 4605 C CA . LYS B 1 281 ? -18.316 17.297 -6.517 1.00 34.03 447 LYS B CA 1
ATOM 4606 C C . LYS B 1 281 ? -17.084 18.081 -6.946 1.00 31.08 447 LYS B C 1
ATOM 4607 O O . LYS B 1 281 ? -16.427 17.681 -7.896 1.00 35.74 447 LYS B O 1
ATOM 4613 N N . HIS B 1 282 ? -16.800 19.207 -6.274 1.00 29.98 448 HIS B N 1
ATOM 4614 C CA . HIS B 1 282 ? -15.624 20.042 -6.519 1.00 22.87 448 HIS B CA 1
ATOM 4615 C C . HIS B 1 282 ? -14.696 19.798 -5.329 1.00 26.37 448 HIS B C 1
ATOM 4616 O O . HIS B 1 282 ? -15.052 20.091 -4.186 1.00 24.95 448 HIS B O 1
ATOM 4623 N N . ALA B 1 283 ? -13.509 19.241 -5.595 1.00 24.93 449 ALA B N 1
ATOM 4624 C CA . ALA B 1 283 ? -12.544 18.897 -4.555 1.00 27.88 449 ALA B CA 1
ATOM 4625 C C . ALA B 1 283 ? -12.306 19.995 -3.549 1.00 27.27 449 ALA B C 1
ATOM 4626 O O . ALA B 1 283 ? -12.176 19.734 -2.352 1.00 24.07 449 ALA B O 1
ATOM 4628 N N . GLY B 1 284 ? -12.183 21.214 -4.046 1.00 25.78 450 GLY B N 1
ATOM 4629 C CA . GLY B 1 284 ? -11.927 22.376 -3.204 1.00 25.20 450 GLY B CA 1
ATOM 4630 C C . GLY B 1 284 ? -13.092 22.664 -2.298 1.00 22.36 450 GLY B C 1
ATOM 4631 O O . GLY B 1 284 ? -12.946 22.746 -1.096 1.00 24.88 450 GLY B O 1
ATOM 4632 N N . MET B 1 285 ? -14.272 22.788 -2.886 1.00 22.12 451 MET B N 1
ATOM 4633 C CA . MET B 1 285 ? -15.451 23.076 -2.115 1.00 23.41 451 MET B CA 1
ATOM 4634 C C . MET B 1 285 ? -15.706 21.969 -1.104 1.00 27.42 451 MET B C 1
ATOM 4635 O O . MET B 1 285 ? -16.178 22.292 0.005 1.00 22.61 451 MET B O 1
ATOM 4640 N N . ALA B 1 286 ? -15.405 20.703 -1.457 1.00 23.97 452 ALA B N 1
ATOM 4641 C CA . ALA B 1 286 ? -15.629 19.589 -0.521 1.00 25.60 452 ALA B CA 1
ATOM 4642 C C . ALA B 1 286 ? -14.744 19.799 0.693 1.00 24.96 452 ALA B C 1
ATOM 4643 O O . ALA B 1 286 ? -15.197 19.660 1.829 1.00 21.90 452 ALA B O 1
ATOM 4645 N N . MET B 1 287 ? -13.489 20.188 0.454 1.00 20.31 453 MET B N 1
ATOM 4646 C CA . MET B 1 287 ? -12.580 20.429 1.536 1.00 21.32 453 MET B CA 1
ATOM 4647 C C . MET B 1 287 ? -13.001 21.650 2.354 1.00 22.73 453 MET B C 1
ATOM 4648 O O . MET B 1 287 ? -12.898 21.637 3.581 1.00 22.52 453 MET B O 1
ATOM 4653 N N . LEU B 1 288 ? -13.485 22.688 1.678 1.00 21.13 454 LEU B N 1
ATOM 4654 C CA . LEU B 1 288 ? -14.022 23.891 2.359 1.00 22.03 454 LEU B CA 1
ATOM 4655 C C . LEU B 1 288 ? -15.146 23.505 3.326 1.00 22.10 454 LEU B C 1
ATOM 4656 O O . LEU B 1 288 ? -15.190 23.965 4.469 1.00 21.83 454 LEU B O 1
ATOM 4661 N N . CYS B 1 289 ? -16.054 22.689 2.828 1.00 19.81 455 CYS B N 1
ATOM 4662 C CA . CYS B 1 289 ? -17.178 22.180 3.599 1.00 20.78 455 CYS B CA 1
ATOM 4663 C C . CYS B 1 289 ? -16.752 21.419 4.854 1.00 21.20 455 CYS B C 1
ATOM 4664 O O . CYS B 1 289 ? -17.352 21.613 5.903 1.00 20.66 455 CYS B O 1
ATOM 4667 N N . GLU B 1 290 ? -15.737 20.548 4.757 1.00 21.41 456 GLU B N 1
ATOM 4668 C CA . GLU B 1 290 ? -15.248 19.841 5.950 1.00 24.89 456 GLU B CA 1
ATOM 4669 C C . GLU B 1 290 ? -14.679 20.849 6.935 1.00 26.04 456 GLU B C 1
ATOM 4670 O O . GLU B 1 290 ? -14.850 20.692 8.134 1.00 21.10 456 GLU B O 1
ATOM 4676 N N . THR B 1 291 ? -13.939 21.844 6.432 1.00 22.75 457 THR B N 1
ATOM 4677 C CA . THR B 1 291 ? -13.404 22.880 7.305 1.00 23.77 457 THR B CA 1
ATOM 4678 C C . THR B 1 291 ? -14.484 23.684 7.988 1.00 21.07 457 THR B C 1
ATOM 4679 O O . THR B 1 291 ? -14.391 23.985 9.192 1.00 20.02 457 THR B O 1
ATOM 4683 N N . ILE B 1 292 ? -15.515 24.049 7.243 1.00 20.77 458 ILE B N 1
ATOM 4684 C CA . ILE B 1 292 ? -16.622 24.758 7.838 1.00 19.06 458 ILE B CA 1
ATOM 4685 C C . ILE B 1 292 ? -17.253 23.958 8.980 1.00 19.66 458 ILE B C 1
ATOM 4686 O O . ILE B 1 292 ? -17.523 24.498 10.061 1.00 17.32 458 ILE B O 1
ATOM 4691 N N . GLU B 1 293 ? -17.487 22.677 8.747 1.00 21.79 459 GLU B N 1
ATOM 4692 C CA . GLU B 1 293 ? -18.089 21.826 9.763 1.00 21.31 459 GLU B CA 1
ATOM 4693 C C . GLU B 1 293 ? -17.259 21.725 11.028 1.00 20.29 459 GLU B C 1
ATOM 4694 O O . GLU B 1 293 ? -17.800 21.711 12.112 1.00 23.12 459 GLU B O 1
ATOM 4700 N N . GLU B 1 294 ? -15.945 21.666 10.893 1.00 18.61 460 GLU B N 1
ATOM 4701 C CA . GLU B 1 294 ? -15.103 21.716 12.085 1.00 21.17 460 GLU B CA 1
ATOM 4702 C C . GLU B 1 294 ? -15.174 23.058 12.792 1.00 25.71 460 GLU B C 1
ATOM 4703 O O . GLU B 1 294 ? -15.169 23.100 14.016 1.00 32.16 460 GLU B O 1
ATOM 4709 N N . CYS B 1 295 ? -15.357 24.156 12.057 1.00 21.52 461 CYS B N 1
ATOM 4710 C CA . CYS B 1 295 ? -15.475 25.466 12.713 1.00 19.41 461 CYS B CA 1
ATOM 4711 C C . CYS B 1 295 ? -16.778 25.579 13.488 1.00 15.48 461 CYS B C 1
ATOM 4712 O O . CYS B 1 295 ? -16.789 26.128 14.579 1.00 18.70 461 CYS B O 1
ATOM 4715 N N . TRP B 1 296 ? -17.881 25.032 12.977 1.00 16.59 462 TRP B N 1
ATOM 4716 C CA . TRP B 1 296 ? -19.155 25.289 13.659 1.00 12.90 462 TRP B CA 1
ATOM 4717 C C . TRP B 1 296 ? -19.651 24.159 14.566 1.00 21.13 462 TRP B C 1
ATOM 4718 O O . TRP B 1 296 ? -20.843 24.127 14.930 1.00 18.50 462 TRP B O 1
ATOM 4729 N N . ASP B 1 297 ? -18.745 23.231 14.892 1.00 16.97 463 ASP B N 1
ATOM 4730 C CA . ASP B 1 297 ? -19.091 22.036 15.692 1.00 20.31 463 ASP B CA 1
ATOM 4731 C C . ASP B 1 297 ? -19.732 22.467 17.010 1.00 21.00 463 ASP B C 1
ATOM 4732 O O . ASP B 1 297 ? -19.328 23.501 17.610 1.00 18.11 463 ASP B O 1
ATOM 4737 N N . HIS B 1 298 ? -20.735 21.715 17.456 1.00 20.19 464 HIS B N 1
ATOM 4738 C CA . HIS B 1 298 ? -21.399 21.949 18.729 1.00 15.73 464 HIS B CA 1
ATOM 4739 C C . HIS B 1 298 ? -20.367 21.934 19.854 1.00 18.65 464 HIS B C 1
ATOM 4740 O O . HIS B 1 298 ? -20.444 22.719 20.785 1.00 23.24 464 HIS B O 1
ATOM 4747 N N . ASP B 1 299 ? -19.406 21.019 19.736 1.00 21.95 465 ASP B N 1
ATOM 4748 C CA . ASP B 1 299 ? -18.315 20.859 20.687 1.00 20.83 465 ASP B CA 1
ATOM 4749 C C . ASP B 1 299 ? -17.244 21.898 20.412 1.00 21.77 465 ASP B C 1
ATOM 4750 O O . ASP B 1 299 ? -16.451 21.763 19.494 1.00 21.54 465 ASP B O 1
ATOM 4755 N N . ALA B 1 300 ? -17.177 22.882 21.291 1.00 23.67 466 ALA B N 1
ATOM 4756 C CA . ALA B 1 300 ? -16.241 23.969 21.163 1.00 24.92 466 ALA B CA 1
ATOM 4757 C C . ALA B 1 300 ? -14.785 23.505 21.073 1.00 24.34 466 ALA B C 1
ATOM 4758 O O . ALA B 1 300 ? -13.989 24.049 20.292 1.00 17.81 466 ALA B O 1
ATOM 4760 N N . GLU B 1 301 ? -14.433 22.497 21.842 1.00 22.99 467 GLU B N 1
ATOM 4761 C CA . GLU B 1 301 ? -13.055 22.029 21.880 1.00 27.16 467 GLU B CA 1
ATOM 4762 C C . GLU B 1 301 ? -12.642 21.350 20.591 1.00 27.17 467 GLU B C 1
ATOM 4763 O O . GLU B 1 301 ? -11.456 21.187 20.314 1.00 24.83 467 GLU B O 1
ATOM 4769 N N . ALA B 1 302 ? -13.623 20.939 19.820 1.00 29.17 468 ALA B N 1
ATOM 4770 C CA . ALA B 1 302 ? -13.409 20.309 18.517 1.00 30.25 468 ALA B CA 1
ATOM 4771 C C . ALA B 1 302 ? -13.212 21.346 17.407 1.00 28.25 468 ALA B C 1
ATOM 4772 O O . ALA B 1 302 ? -12.871 20.989 16.288 1.00 29.45 468 ALA B O 1
ATOM 4774 N N . ARG B 1 303 ? -13.447 22.625 17.692 1.00 23.64 469 ARG B N 1
ATOM 4775 C CA . ARG B 1 303 ? -13.373 23.612 16.621 1.00 22.62 469 ARG B CA 1
ATOM 4776 C C . ARG B 1 303 ? -11.913 23.863 16.206 1.00 23.53 469 ARG B C 1
ATOM 4777 O O . ARG B 1 303 ? -11.008 23.841 17.030 1.00 22.48 469 ARG B O 1
ATOM 4785 N N . LEU B 1 304 ? -11.694 24.092 14.923 1.00 21.47 470 LEU B N 1
ATOM 4786 C CA . LEU B 1 304 ? -10.367 24.441 14.439 1.00 22.73 470 LEU B CA 1
ATOM 4787 C C . LEU B 1 304 ? -9.985 25.823 14.914 1.00 24.28 470 LEU B C 1
ATOM 4788 O O . LEU B 1 304 ? -10.837 26.692 15.033 1.00 21.36 470 LEU B O 1
ATOM 4793 N N . SER B 1 305 ? -8.694 26.038 15.119 1.00 21.67 471 SER B N 1
ATOM 4794 C CA . SER B 1 305 ? -8.150 27.379 15.366 1.00 26.17 471 SER B CA 1
ATOM 4795 C C . SER B 1 305 ? -8.094 28.238 14.092 1.00 24.46 471 SER B C 1
ATOM 4796 O O . SER B 1 305 ? -8.166 27.729 12.984 1.00 24.50 471 SER B O 1
ATOM 4799 N N . ALA B 1 306 ? -7.973 29.560 14.259 1.00 22.47 472 ALA B N 1
ATOM 4800 C CA . ALA B 1 306 ? -7.901 30.465 13.129 1.00 23.62 472 ALA B CA 1
ATOM 4801 C C . ALA B 1 306 ? -6.695 30.116 12.263 1.00 20.98 472 ALA B C 1
ATOM 4802 O O . ALA B 1 306 ? -6.753 30.128 11.038 1.00 22.10 472 ALA B O 1
ATOM 4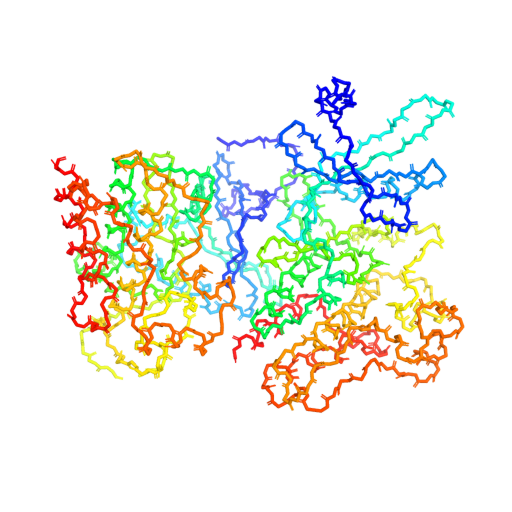804 N N . GLY B 1 307 ? -5.606 29.749 12.902 1.00 23.78 473 GLY B N 1
ATOM 4805 C CA . GLY B 1 307 ? -4.391 29.358 12.145 1.00 29.14 473 GLY B CA 1
ATOM 4806 C C . GLY B 1 307 ? -4.499 28.020 11.422 1.00 27.19 473 GLY B C 1
ATOM 4807 O O . GLY B 1 307 ? -4.051 27.882 10.285 1.00 28.39 473 GLY B O 1
ATOM 4808 N N . CYS B 1 308 ? -5.093 27.028 12.075 1.00 27.57 474 CYS B N 1
ATOM 4809 C CA . CYS B 1 308 ? -5.481 25.810 11.394 1.00 29.54 474 CYS B CA 1
ATOM 4810 C C . CYS B 1 308 ? -6.403 26.054 10.193 1.00 30.34 474 CYS B C 1
ATOM 4811 O O . CYS B 1 308 ? -6.267 25.386 9.167 1.00 24.88 474 CYS B O 1
ATOM 4814 N N . VAL B 1 309 ? -7.367 26.975 10.321 1.00 29.21 475 VAL B N 1
ATOM 4815 C CA . VAL B 1 309 ? -8.275 27.244 9.204 1.00 25.05 475 VAL B CA 1
ATOM 4816 C C . VAL B 1 309 ? -7.469 27.821 8.037 1.00 22.35 475 VAL B C 1
ATOM 4817 O O . VAL B 1 309 ? -7.629 27.414 6.881 1.00 19.75 475 VAL B O 1
ATOM 4821 N N . GLY B 1 310 ? -6.589 28.777 8.340 1.00 22.24 476 GLY B N 1
ATOM 4822 C CA . GLY B 1 310 ? -5.672 29.357 7.339 1.00 25.69 476 GLY B CA 1
ATOM 4823 C C . GLY B 1 310 ? -4.848 28.364 6.528 1.00 31.22 476 GLY B C 1
ATOM 4824 O O . GLY B 1 310 ? -4.773 28.464 5.284 1.00 32.32 476 GLY B O 1
ATOM 4825 N N . GLU B 1 311 ? -4.275 27.392 7.225 1.00 35.60 477 GLU B N 1
ATOM 4826 C CA . GLU B 1 311 ? -3.615 26.252 6.598 1.00 42.49 477 GLU B CA 1
ATOM 4827 C C . GLU B 1 311 ? -4.560 25.431 5.712 1.00 37.56 477 GLU B C 1
ATOM 4828 O O . GLU B 1 311 ? -4.206 25.109 4.586 1.00 37.60 477 GLU B O 1
ATOM 4834 N N . ARG B 1 312 ? -5.743 25.087 6.219 1.00 35.58 478 ARG B N 1
ATOM 4835 C CA . ARG B 1 312 ? -6.736 24.403 5.392 1.00 33.10 478 ARG B CA 1
ATOM 4836 C C . ARG B 1 312 ? -7.030 25.193 4.122 1.00 28.31 478 ARG B C 1
ATOM 4837 O O . ARG B 1 312 ? -7.150 24.597 3.072 1.00 33.34 478 ARG B O 1
ATOM 4845 N N . ILE B 1 313 ? -7.117 26.516 4.194 1.00 29.02 479 ILE B N 1
ATOM 4846 C CA . ILE B 1 313 ? -7.462 27.305 2.992 1.00 26.96 479 ILE B CA 1
ATOM 4847 C C . ILE B 1 313 ? -6.324 27.194 1.985 1.00 27.99 479 ILE B C 1
ATOM 4848 O O . ILE B 1 313 ? -6.536 27.041 0.784 1.00 26.86 479 ILE B O 1
ATOM 4853 N N . THR B 1 314 ? -5.096 27.231 2.493 1.00 29.74 480 THR B N 1
ATOM 4854 C CA . THR B 1 314 ? -3.914 27.107 1.645 1.00 33.88 480 THR B CA 1
ATOM 4855 C C . THR B 1 314 ? -3.880 25.752 0.910 1.00 32.97 480 THR B C 1
ATOM 4856 O O . THR B 1 314 ? -3.621 25.714 -0.279 1.00 38.82 480 THR B O 1
ATOM 4860 N N . GLN B 1 315 ? -4.142 24.658 1.610 1.00 35.98 481 GLN B N 1
ATOM 4861 C CA . GLN B 1 315 ? -4.201 23.338 0.980 1.00 40.67 481 GLN B CA 1
ATOM 4862 C C . GLN B 1 315 ? -5.296 23.254 -0.104 1.00 41.17 481 GLN B C 1
ATOM 4863 O O . GLN B 1 315 ? -5.067 22.752 -1.193 1.00 43.68 481 GLN B O 1
ATOM 4869 N N . MET B 1 316 ? -6.487 23.744 0.196 1.00 37.71 482 MET B N 1
ATOM 4870 C CA . MET B 1 316 ? -7.595 23.564 -0.729 1.00 39.70 482 MET B CA 1
ATOM 4871 C C . MET B 1 316 ? -7.351 24.418 -2.015 1.00 40.21 482 MET B C 1
ATOM 4872 O O . MET B 1 316 ? -7.707 24.000 -3.104 1.00 41.65 482 MET B O 1
ATOM 4877 N N . GLN B 1 317 ? -6.687 25.568 -1.866 1.00 39.52 483 GLN B N 1
ATOM 4878 C CA . GLN B 1 317 ? -6.333 26.501 -2.967 1.00 41.39 483 GLN B CA 1
ATOM 4879 C C . GLN B 1 317 ? -5.432 25.814 -4.012 1.00 45.34 483 GLN B C 1
ATOM 4880 O O . GLN B 1 317 ? -5.465 26.158 -5.221 1.00 41.65 483 GLN B O 1
ATOM 4886 N N . ARG B 1 318 ? -4.630 24.857 -3.532 1.00 46.58 484 ARG B N 1
ATOM 4887 C CA . ARG B 1 318 ? -3.668 24.108 -4.344 1.00 55.17 484 ARG B CA 1
ATOM 4888 C C . ARG B 1 318 ? -4.271 23.018 -5.254 1.00 58.17 484 ARG B C 1
ATOM 4889 O O . ARG B 1 318 ? -3.609 22.569 -6.185 1.00 61.81 484 ARG B O 1
ATOM 4892 N N . LEU B 1 319 ? -5.515 22.610 -5.011 1.00 56.67 485 LEU B N 1
ATOM 4893 C CA . LEU B 1 319 ? -6.091 21.452 -5.695 1.00 58.41 485 LEU B CA 1
ATOM 4894 C C . LEU B 1 319 ? -6.382 21.728 -7.174 1.00 59.65 485 LEU B C 1
ATOM 4895 O O . LEU B 1 319 ? -7.006 22.740 -7.523 1.00 59.97 485 LEU B O 1
#

Radius of gyration: 25.9 Å; Cα contacts (8 Å, |Δi|>4): 1233; chains: 2; bounding box: 72×66×62 Å

B-factor: mean 31.17, std 14.19, range [10.42, 111.62]

Sequence (613 aa):
LGTENLYFQSMPLQLLLEVKARGRFGCCVWKAQLLNEYVAVKIFPIQDDKQSWQNEYEVYSLPGMKHENILQFIGAEKRGTSVDVDLWLITAFHEKGSLSDFLKANVVSWNELCHIAETMARGLAYLHEEDIPGLKDDGHKPAISSHRDIKSKNVLLKNNLTACIADFGLALKFEAGKSAGDTHGQVGTRRYMAPEVLEGAINFQRDAFLRIDMYAMGLVLWELASRCTAADGPVDEYMLPFEEEIGQHPSLEDMQEEVVVHKKKRPVLRDYWQKHAGMAMLCETIEECWDHDAEARLSAGCVGERITQMQRSGVDLGTENLYFQSMPLQLLEVKARGRFGCCVWKAQLLNEYVAVKIFPIQDKQSWQNEYEVYSLPGMKHEENILQFIGAEKRGTSVDVDLWLITAFHEKGSLSDFLKANVVSWNELCHIAETMARGLAYLHEDIPGLKDGHKPAISHRDIKSKNVLLKNNLTACIADFGLALKFEAGKSATHGQVGTRRYMAPEVLEGAINFQRDAFLRIDMYAMGLVLWELASRCTAADGPVDEYMLPFEEEIGQHPSLEDMQEVVVHKKKRPVLRDYWQKHAGMAMLCETIEECWDHDAEARLSAGCVGERITQMQRL

CATH classification: 3.30.200.20 (+1 more: 1.10.510.10)

Solvent-accessible surface area: 27632 Å² total; per-residue (Å²): 161,60,132,154,57,75,118,0,109,107,58,42,0,64,59,88,93,68,107,50,216,21,114,28,7,56,30,63,42,0,67,14,98,130,127,124,4,10,0,20,31,2,50,77,145,38,84,68,2,12,76,28,2,81,92,7,12,74,30,24,11,16,114,12,93,0,4,14,87,54,63,5,11,56,121,46,70,83,118,144,104,30,57,0,12,0,0,6,18,43,36,140,75,19,6,0,6,85,25,0,151,84,56,69,0,37,36,35,47,0,6,23,0,0,37,1,1,1,31,0,1,25,17,0,15,100,65,22,55,1,1,15,94,15,87,0,10,4,0,0,0,33,13,4,30,0,105,16,0,34,0,42,94,57,9,8,0,0,0,7,30,0,2,11,4,20,86,14,103,115,88,69,92,26,42,103,39,103,76,46,81,13,26,111,12,9,17,0,0,27,32,3,110,51,45,153,86,40,83,104,58,24,17,25,74,22,2,3,0,5,0,0,0,0,0,25,0,0,1,18,12,1,71,21,11,93,40,99,43,83,139,29,81,28,0,3,29,132,64,40,28,117,169,15,48,78,136,61,0,45,93,7,0,15,133,124,114,98,38,5,84,29,96,129,75,14,56,94,62,86,6,0,22,56,1,2,94,0,0,99,60,0,12,51,73,72,23,136,49,16,23,59,5,44,52,0,22,50,51,0,30,80,8,75,182,93,37,96,124,92,73,45,114,54,39,130,4,126,102,52,55,1,20,6,35,36,13,110,50,82,17,102,22,7,36,31,12,26,0,22,15,94,105,117,49,2,9,0,21,46,4,57,97,75,15,98,153,9,7,70,38,1,79,90,7,13,77,30,21,10,14,169,42,95,1,4,12,92,58,60,6,16,66,107,53,62,81,106,124,108,31,63,0,13,0,0,6,17,37,33,111,73,20,7,0,0,72,20,0,103,84,58,65,0,44,23,99,72,0,0,62,0,0,56,11,1,0,126,0,0,24,36,0,15,96,54,42,85,77,55,218,97,31,99,0,7,2,0,0,1,49,12,4,33,1,99,15,0,31,0,44,110,103,20,7,0,0,2,6,30,0,5,39,3,57,93,22,134,55,28,98,75,98,79,148,5,79,52,12,27,75,12,11,15,0,2,38,3,1,91,12,72,16,74,79,23,65,44,17,6,26,74,26,2,3,0,5,0,0,0,0,1,28,0,0,1,22,23,1,46,8,46,131,25,90,46,90,130,27,44,45,0,2,27,138,68,40,28,50,37,9,32,51,127,56,0,42,78,15,0,16,113,110,122,115,33,5,93,39,89,130,38,10,90,165,44,67,1,1,23,37,0,4,100,0,0,92,60,0,13,52,76,76,24,136,45,16,25,58,4,40,61,0,16,92,54,0,63,72,0,57,105,128

Foldseek 3Di:
DDPDFDDDPNWGKAWDDFDDQDPFFTWTFMATRHATKIKTKGAPVLVLLLVQVQVLCLAPPNDDLAAFAWDDKDWDDDPVGIIIITMTHDAVCAFQQSNLQVAFAAPVLLLQLQLLNLVQLQVLQDFAADGPSGTGFGKFQQADARNQWTAHPSRRTHGHRRSQMWGDDPVDWTDDSPPDHYDLLLFALCVLVVHDSDGSLLSQLRNLLSVLQRLVQNLQRYPLQQDDRDRGDHWCCVPANDDHDSVSSNCQCPVVVDTRDDDPSSPPQVLSVLSNVLSCQSNDSDSVSHDGSVRSSVSSVVSVD/DDDDPPDDFDDDPNWTKDWDDFDDQDPFFTWTFMDTHHATKIKTKGAPVLVLLLVQQVVLCVAPPNDDLAAFAWDDWDFDDDPVGTTTITITHDAPCAFQQSVLLPAFAELLLLLQLLLLNLVQLLVLQDFAADGPSGTGFGKFQLADARNQWTAHPSRRIHGHRRSPMDGDRDQDWDFARPDYDQLLFALCNLVRHFIRGSLRRQLRNLLSVLQRLVQNVQRYCYVNDDHDRRDHKCCVVARDDHDSVSNNVACPVVVDTPDDDPVLCVGQLSVLSVVLSCQSNPNDSVSHDGSVRSSVSSVVSSVD

Secondary structure (DSSP, 8-state):
-----EEETTEEEEEEEEEEE-SSSEEEEEEETTEEEEEEEEEGGGHHHHHHHHHHHTSTT---TTBPPEEEEEEEE-SSSEEEEEEEE--TT-BHHHHHHH--B-HHHHHHHHHHHHHHHHHHH--EEEETTEEEPEEE-S--SGGGEEE-TT--EEE---TT-EEE-TTS-----TT----GGG--HHHHHT-----HHHHHHHHHHHHHHHHHHHHTTBTTSSSPPPPP--TTHHHH-SS--HHHHIIIIIIS-------GGGGSSHHHHHHHHHHHHHT-SSGGGSPPHHHHHHHHHHHT-/-----S---EEETTEEEEEEEEEEE-SSSEEEEEEETTEEEEEEEE-GGGHHHHHHHHHHHTSTT---TTBPPEEEEEEEE-SSSEEEEEEEE--TT-BHHHHHHH--B-HHHHHHHHHHHHHHHHHHH--EEEETTEEEPEEE-S--SGGGEEE-TT--EEE---TT-EEES-S--------S-GGG--HHHHTT----SHHHHHHHHHHHHHHHHHHHHHTB-GGG---PPP--TTHHHH-SS--HHHHIIIIIIS---S---GGGGGSHHHHHHHHHHHHHT-SSGGGSPPHHHHHHHHHHHHT-

Organism: Homo sapiens (NCBI:txid9606)

Nearest PDB structures (foldseek):
  3q4t-assembly1_A  TM=1.003E+00  e=1.621E-64  Homo sapiens
  2qlu-assembly1_A  TM=9.760E-01  e=2.895E-45  Homo sapiens
  6unp-assembly2_B  TM=9.492E-01  e=3.403E-35  Homo sapiens
  8yhl-assembly1_A  TM=9.470E-01  e=4.769E-31  Homo sapiens
  5oxg-assembly3_C  TM=9.436E-01  e=3.027E-31  Homo sapiens